Protein AF-0000000084926569 (afdb_homodimer)

Solvent-accessible surface area (backbone atoms only — not comparable to full-atom values): 37674 Å² total; per-residue (Å²): 112,69,66,47,50,56,55,36,71,65,40,58,30,60,50,43,51,53,25,41,53,70,77,52,74,70,68,71,89,58,69,46,37,42,55,24,41,34,40,50,13,35,50,49,42,23,72,74,66,68,48,59,66,43,54,49,52,44,49,57,39,49,52,71,33,46,37,81,84,13,51,49,56,83,61,64,68,87,52,39,47,31,48,60,34,28,38,39,45,50,36,49,50,48,23,75,75,68,64,45,61,29,33,52,42,31,43,49,55,53,50,53,37,63,74,68,43,59,54,36,87,72,61,37,54,28,36,23,62,90,39,72,46,21,41,35,32,48,37,43,33,19,35,34,29,37,52,29,52,54,27,73,76,51,57,66,71,64,21,53,55,41,46,52,50,40,50,34,41,55,51,52,50,50,47,56,21,48,36,79,77,67,43,43,45,29,36,30,30,26,62,73,37,74,52,88,41,23,35,83,65,74,8,25,35,47,61,41,42,26,49,30,48,14,29,34,46,41,18,52,61,50,27,58,75,49,49,58,90,79,42,90,54,45,66,53,52,52,35,51,49,50,48,44,53,58,28,52,59,75,38,40,36,87,85,51,28,36,28,25,42,43,30,85,47,74,87,37,90,74,50,46,72,23,37,25,25,33,23,22,46,33,25,33,46,32,45,28,39,71,74,60,79,37,63,77,83,50,51,63,58,39,38,37,23,52,51,24,44,49,68,73,24,48,44,69,49,98,84,70,36,52,41,44,35,46,12,69,64,63,86,69,71,45,74,84,77,70,33,56,36,42,74,69,53,66,52,63,40,56,70,28,68,58,36,48,60,28,48,10,25,39,28,38,18,38,34,40,45,36,54,70,76,106,112,68,65,46,50,56,54,37,70,65,41,58,31,61,49,42,51,53,24,42,52,70,77,51,73,71,70,72,90,60,68,46,36,43,56,24,41,33,42,49,14,35,49,49,42,23,71,75,67,66,47,60,67,43,53,48,52,46,49,58,39,49,52,72,33,44,37,81,85,14,51,49,56,85,62,64,68,87,50,39,46,31,46,61,35,27,38,38,45,51,35,48,50,48,23,73,76,68,65,46,62,29,33,52,42,29,42,48,54,53,50,53,36,63,74,68,43,59,54,36,86,73,61,37,56,28,35,23,63,91,40,71,48,21,40,36,31,47,38,45,32,18,34,34,30,35,51,29,51,53,28,75,77,53,58,67,71,63,20,52,54,42,44,52,50,40,49,34,41,56,52,53,50,51,48,55,23,47,35,77,79,67,42,43,47,29,37,29,30,27,62,73,36,74,52,88,40,24,35,81,64,74,8,24,34,45,62,41,41,26,49,32,48,15,30,34,45,40,19,53,63,50,28,57,75,50,48,58,90,78,43,90,54,44,66,55,52,51,36,52,50,52,48,44,52,57,28,54,57,74,38,41,35,86,85,52,30,36,27,25,43,42,31,84,46,73,87,39,89,73,50,46,72,23,36,26,26,33,24,21,46,34,24,34,46,32,46,28,40,70,73,61,77,37,64,78,85,51,50,65,58,39,36,38,23,52,52,23,44,49,70,73,27,48,42,72,49,98,85,70,36,52,41,44,35,47,13,70,64,62,88,71,71,45,75,83,76,70,32,54,36,42,72,68,53,66,55,63,41,56,69,28,69,59,36,45,59,27,49,10,25,40,28,37,18,38,34,39,47,37,54,68,73,107

Secondary structure (DSSP, 8-state):
-HHHHHHHHT-HHHHHHHHHHHH-S---S---HHHHHHHHHHHHHHHHH--HHHHHHHHHHHHHHB-TTS-BTT--GGG--GGGGTTHHHHHHHHHHH--HHHHHHHHHHHHHHHH--B-TTSPBPS-TTSTTEEEHHHHHHHHHHHHHHHTTS-HHHHHHHHHHHHHHHHHHHHHHB-TTT--B-SEEETT--STTS-TTT-BPSS-BHHHHHHHHHHHHHHTTTS-TT-TTHHHHHHHHHHHHHHHHTTS-TTTSS-BSBTT-TT-TT--B-HHHHHHHHHHHHHHHHHTSS-GGGHHHHHHHHHHHHHHHEEE-TTS-EEE--EE----SBTTTTB---HHHHHHSPEETT-HHHHHHHHHHHHHHHHTT-/-HHHHHHHHT-HHHHHHHHHHHH-S---S---HHHHHHHHHHHHHHHHH--HHHHHHHHHHHHHHB-TTS-BTT--GGG--GGGGTTHHHHHHHHHHH--HHHHHHHHHHHHHHHH--B-TTSPBPS-TTSTTEEEHHHHHHHHHHHHHHHTTS-HHHHHHHHHHHHHHHHHHHHHHB-TTT--B-SEEETT--STTS-TTT-BPSS-BHHHHHHHHHHHHHHTTTS-TT-TTHHHHHHHHHHHHHHHHTTS-TTTSS-BSBTT-TT-TT--B-HHHHHHHHHHHHHHHHHTSS-GGGHHHHHHHHHHHHHHHEEE-TTS-EEE--EE----SBTTTTB---HHHHHHSPEETT-HHHHHHHHHHHHHHHHTT-

InterPro domains:
  IPR008928 Six-hairpin glycosidase superfamily [SSF48208] (16-373)
  IPR010905 Glycosyl hydrolase, family 88 [PF07470] (15-371)
  IPR012341 Six-hairpin glycosidase-like superfamily [G3DSA:1.50.10.10] (9-372)
  IPR052043 Polysaccharide Degradation Enzymes [PTHR33886] (6-373)

Structure (mmCIF, N/CA/C/O backbone):
data_AF-0000000084926569-model_v1
#
loop_
_entity.id
_entity.type
_entity.pdbx_description
1 polymer 'Glycosyl hydrolase family 88'
#
loop_
_atom_site.group_PDB
_atom_site.id
_atom_site.type_symbol
_atom_site.label_atom_id
_atom_site.label_alt_id
_atom_site.label_comp_id
_atom_site.label_asym_id
_atom_site.label_entity_id
_atom_site.label_seq_id
_atom_site.pdbx_PDB_ins_code
_atom_site.Cartn_x
_atom_site.Cartn_y
_atom_site.Cartn_z
_atom_site.occupancy
_atom_site.B_iso_or_equiv
_atom_site.auth_seq_id
_atom_site.auth_comp_id
_atom_site.auth_asym_id
_atom_site.auth_atom_id
_atom_site.pdbx_PDB_model_num
ATOM 1 N N . MET A 1 1 ? 9.109 -30.797 13.5 1 74.5 1 MET A N 1
ATOM 2 C CA . MET A 1 1 ? 9.859 -31.188 12.312 1 74.5 1 MET A CA 1
ATOM 3 C C . MET A 1 1 ? 9.82 -32.688 12.094 1 74.5 1 MET A C 1
ATOM 5 O O . MET A 1 1 ? 10.055 -33.188 10.984 1 74.5 1 MET A O 1
ATOM 9 N N . LYS A 1 2 ? 9.523 -33.5 13.211 1 77.25 2 LYS A N 1
ATOM 10 C CA . LYS A 1 2 ? 9.539 -34.969 13.078 1 77.25 2 LYS A CA 1
ATOM 11 C C . LYS A 1 2 ? 8.367 -35.438 12.227 1 77.25 2 LYS A C 1
ATOM 13 O O . LYS A 1 2 ? 8.539 -36.281 11.344 1 77.25 2 LYS A O 1
ATOM 18 N N . LYS A 1 3 ? 7.297 -34.938 12.43 1 88.75 3 LYS A N 1
ATOM 19 C CA . LYS A 1 3 ? 6.102 -35.312 11.695 1 88.75 3 LYS A CA 1
ATOM 20 C C . LYS A 1 3 ? 6.199 -34.938 10.227 1 88.75 3 LYS A C 1
ATOM 22 O O . LYS A 1 3 ? 5.777 -35.688 9.344 1 88.75 3 LYS A O 1
ATOM 27 N N . LEU A 1 4 ? 6.688 -33.781 9.961 1 90.56 4 LEU A N 1
ATOM 28 C CA . LEU A 1 4 ? 6.879 -33.312 8.586 1 90.56 4 LEU A CA 1
ATOM 29 C C . LEU A 1 4 ? 7.84 -34.25 7.832 1 90.56 4 LEU A C 1
ATOM 31 O O . LEU A 1 4 ? 7.625 -34.531 6.656 1 90.56 4 LEU A O 1
ATOM 35 N N . LYS A 1 5 ? 8.875 -34.656 8.547 1 91.75 5 LYS A N 1
ATOM 36 C CA . LYS A 1 5 ? 9.836 -35.562 7.949 1 91.75 5 LYS A CA 1
ATOM 37 C C . LYS A 1 5 ? 9.164 -36.906 7.602 1 91.75 5 LYS A C 1
ATOM 39 O O . LYS A 1 5 ? 9.445 -37.5 6.555 1 91.75 5 LYS A O 1
ATOM 44 N N . GLN A 1 6 ? 8.391 -37.406 8.484 1 91.94 6 GLN A N 1
ATOM 45 C CA . GLN A 1 6 ? 7.668 -38.625 8.242 1 91.94 6 GLN A CA 1
ATOM 46 C C . GLN A 1 6 ? 6.758 -38.531 7.02 1 91.94 6 GLN A C 1
ATOM 48 O O . GLN A 1 6 ? 6.691 -39.438 6.191 1 91.94 6 GLN A O 1
ATOM 53 N N . LEU A 1 7 ? 6.078 -37.438 6.938 1 90.94 7 LEU A N 1
ATOM 54 C CA . LEU A 1 7 ? 5.203 -37.188 5.793 1 90.94 7 LEU A CA 1
ATOM 55 C C . LEU A 1 7 ? 6.008 -37.094 4.504 1 90.94 7 LEU A C 1
ATOM 57 O O . LEU A 1 7 ? 5.574 -37.594 3.457 1 90.94 7 LEU A O 1
ATOM 61 N N . ALA A 1 8 ? 7.129 -36.469 4.59 1 91.69 8 ALA A N 1
ATOM 62 C CA . ALA A 1 8 ? 7.996 -36.312 3.424 1 91.69 8 ALA A CA 1
ATOM 63 C C . ALA A 1 8 ? 8.477 -37.688 2.92 1 91.69 8 ALA A C 1
ATOM 65 O O . ALA A 1 8 ? 8.648 -37.875 1.714 1 91.69 8 ALA A O 1
ATOM 66 N N . LYS A 1 9 ? 8.617 -38.625 3.783 1 91.38 9 LYS A N 1
ATOM 67 C CA . LYS A 1 9 ? 9.125 -39.969 3.441 1 91.38 9 LYS A CA 1
ATOM 68 C C . LYS A 1 9 ? 8.078 -40.75 2.676 1 91.38 9 LYS A C 1
ATOM 70 O O . LYS A 1 9 ? 8.414 -41.719 1.978 1 91.38 9 LYS A O 1
ATOM 75 N N . ALA A 1 10 ? 6.855 -40.312 2.797 1 93.25 10 ALA A N 1
ATOM 76 C CA . ALA A 1 10 ? 5.777 -41.031 2.115 1 93.25 10 ALA A CA 1
ATOM 77 C C . ALA A 1 10 ? 5.809 -40.75 0.612 1 93.25 10 ALA A C 1
ATOM 79 O O . ALA A 1 10 ? 5.137 -41.438 -0.161 1 93.25 10 ALA A O 1
ATOM 80 N N . ASN A 1 11 ? 6.57 -39.75 0.104 1 95.25 11 ASN A N 1
ATOM 81 C CA . ASN A 1 11 ? 6.836 -39.438 -1.294 1 95.25 11 ASN A CA 1
ATOM 82 C C . ASN A 1 11 ? 5.539 -39.219 -2.072 1 95.25 11 ASN A C 1
ATOM 84 O O . ASN A 1 11 ? 5.32 -39.844 -3.113 1 95.25 11 ASN A O 1
ATOM 88 N N . TYR A 1 12 ? 4.715 -38.375 -1.483 1 98.06 12 TYR A N 1
ATOM 89 C CA . TYR A 1 12 ? 3.439 -38.062 -2.119 1 98.06 12 TYR A CA 1
ATOM 90 C C . TYR A 1 12 ? 3.65 -37.406 -3.473 1 98.06 12 TYR A C 1
ATOM 92 O O . TYR A 1 12 ? 2.791 -37.5 -4.355 1 98.06 12 TYR A O 1
ATOM 100 N N . SER A 1 13 ? 4.777 -36.719 -3.721 1 98.31 13 SER A N 1
ATOM 101 C CA . SER A 1 13 ? 5.066 -36.125 -5.02 1 98.31 13 SER A CA 1
ATOM 102 C C . SER A 1 13 ? 5.105 -37.188 -6.117 1 98.31 13 SER A C 1
ATOM 104 O O . SER A 1 13 ? 4.43 -37.031 -7.141 1 98.31 13 SER A O 1
ATOM 106 N N . VAL A 1 14 ? 5.812 -38.25 -5.84 1 98.38 14 VAL A N 1
ATOM 107 C CA . VAL A 1 14 ? 5.961 -39.344 -6.805 1 98.38 14 VAL A CA 1
ATOM 108 C C . VAL A 1 14 ? 4.629 -40.062 -6.969 1 98.38 14 VAL A C 1
ATOM 110 O O . VAL A 1 14 ? 4.203 -40.344 -8.094 1 98.38 14 VAL A O 1
ATOM 113 N N . ARG A 1 15 ? 3.961 -40.375 -5.879 1 98.38 15 ARG A N 1
ATOM 114 C CA . ARG A 1 15 ? 2.699 -41.094 -5.922 1 98.38 15 ARG A CA 1
ATOM 115 C C . ARG A 1 15 ? 1.643 -40.344 -6.703 1 98.38 15 ARG A C 1
ATOM 117 O O . ARG A 1 15 ? 0.92 -40.906 -7.52 1 98.38 15 ARG A O 1
ATOM 124 N N . MET A 1 16 ? 1.546 -39.031 -6.449 1 98.75 16 MET A N 1
ATOM 125 C CA . MET A 1 16 ? 0.569 -38.219 -7.172 1 98.75 16 MET A CA 1
ATOM 126 C C . MET A 1 16 ? 0.967 -38.062 -8.641 1 98.75 16 MET A C 1
ATOM 128 O O . MET A 1 16 ? 0.109 -38.062 -9.523 1 98.75 16 MET A O 1
ATOM 132 N N . SER A 1 17 ? 2.283 -37.875 -8.93 1 98.62 17 SER A N 1
ATOM 133 C CA . SER A 1 17 ? 2.719 -37.781 -10.32 1 98.62 17 SER A CA 1
ATOM 134 C C . SER A 1 17 ? 2.35 -39.031 -11.109 1 98.62 17 SER A C 1
ATOM 136 O O . SER A 1 17 ? 1.895 -38.938 -12.25 1 98.62 17 SER A O 1
ATOM 138 N N . ASN A 1 18 ? 2.521 -40.156 -10.477 1 98.31 18 ASN A N 1
ATOM 139 C CA . ASN A 1 18 ? 2.146 -41.406 -11.125 1 98.31 18 ASN A CA 1
ATOM 140 C C . ASN A 1 18 ? 0.64 -41.5 -11.352 1 98.31 18 ASN A C 1
ATOM 142 O O . ASN A 1 18 ? 0.189 -42 -12.375 1 98.31 18 ASN A O 1
ATOM 146 N N . SER A 1 19 ? -0.086 -41 -10.445 1 98.75 19 SER A N 1
ATOM 147 C CA . SER A 1 19 ? -1.536 -40.938 -10.602 1 98.75 19 SER A CA 1
ATOM 148 C C . SER A 1 19 ? -1.934 -40.031 -11.758 1 98.75 19 SER A C 1
ATOM 150 O O . SER A 1 19 ? -2.877 -40.312 -12.492 1 98.75 19 SER A O 1
ATOM 152 N N . VAL A 1 20 ? -1.235 -38.906 -11.906 1 98.75 20 VAL A N 1
ATOM 153 C CA . VAL A 1 20 ? -1.507 -37.969 -12.984 1 98.75 20 VAL A CA 1
ATOM 154 C C . VAL A 1 20 ? -1.193 -38.594 -14.336 1 98.75 20 VAL A C 1
ATOM 156 O O . VAL A 1 20 ? -1.968 -38.469 -15.281 1 98.75 20 VAL A O 1
ATOM 159 N N . LEU A 1 21 ? -0.052 -39.344 -14.43 1 98.5 21 LEU A N 1
ATOM 160 C CA . LEU A 1 21 ? 0.314 -40.031 -15.672 1 98.5 21 LEU A CA 1
ATOM 161 C C . LEU A 1 21 ? -0.78 -41.031 -16.094 1 98.5 21 LEU A C 1
ATOM 163 O O . LEU A 1 21 ? -1.06 -41.156 -17.281 1 98.5 21 LEU A O 1
ATOM 167 N N . ALA A 1 22 ? -1.376 -41.625 -15.102 1 98.25 22 ALA A N 1
ATOM 168 C CA . ALA A 1 22 ? -2.414 -42.594 -15.375 1 98.25 22 ALA A CA 1
ATOM 169 C C . ALA A 1 22 ? -3.729 -41.938 -15.758 1 98.25 22 ALA A C 1
ATOM 171 O O . ALA A 1 22 ? -4.395 -42.344 -16.703 1 98.25 22 ALA A O 1
ATOM 172 N N . LYS A 1 23 ? -4.133 -40.906 -15.055 1 97.81 23 LYS A N 1
ATOM 173 C CA . LYS A 1 23 ? -5.453 -40.281 -15.195 1 97.81 23 LYS A CA 1
ATOM 174 C C . LYS A 1 23 ? -5.469 -39.25 -16.328 1 97.81 23 LYS A C 1
ATOM 176 O O . LYS A 1 23 ? -6.5 -39.062 -16.953 1 97.81 23 LYS A O 1
ATOM 181 N N . PHE A 1 24 ? -4.336 -38.594 -16.531 1 98 24 PHE A N 1
ATOM 182 C CA . PHE A 1 24 ? -4.203 -37.531 -17.531 1 98 24 PHE A CA 1
ATOM 183 C C . PHE A 1 24 ? -2.988 -37.75 -18.422 1 98 24 PHE A C 1
ATOM 185 O O . PHE A 1 24 ? -2.068 -36.938 -18.453 1 98 24 PHE A O 1
ATOM 192 N N . PRO A 1 25 ? -2.961 -38.75 -19.234 1 97.19 25 PRO A N 1
ATOM 193 C CA . PRO A 1 25 ? -1.778 -39.094 -20.031 1 97.19 25 PRO A CA 1
ATOM 194 C C . PRO A 1 25 ? -1.471 -38.031 -21.094 1 97.19 25 PRO A C 1
ATOM 196 O O . PRO A 1 25 ? -0.321 -37.875 -21.516 1 97.19 25 PRO A O 1
ATOM 199 N N . LYS A 1 26 ? -2.529 -37.312 -21.594 1 97.19 26 LYS A N 1
ATOM 200 C CA . LYS A 1 26 ? -2.371 -36.25 -22.562 1 97.19 26 LYS A CA 1
ATOM 201 C C . LYS A 1 26 ? -3.129 -34.969 -22.125 1 97.19 26 LYS A C 1
ATOM 203 O O . LYS A 1 26 ? -4.293 -35.062 -21.734 1 97.19 26 LYS A O 1
ATOM 208 N N . LEU A 1 27 ? -2.473 -33.906 -22.094 1 97.25 27 LEU A N 1
ATOM 209 C CA . LEU A 1 27 ? -3.055 -32.562 -21.844 1 97.25 27 LEU A CA 1
ATOM 210 C C . LEU A 1 27 ? -2.877 -31.672 -23.062 1 97.25 27 LEU A C 1
ATOM 212 O O . LEU A 1 27 ? -2.049 -30.766 -23.047 1 97.25 27 LEU A O 1
ATOM 216 N N . ILE A 1 28 ? -3.682 -31.906 -24.156 1 94.12 28 ILE A N 1
ATOM 217 C CA . ILE A 1 28 ? -3.369 -31.281 -25.438 1 94.12 28 ILE A CA 1
ATOM 218 C C . ILE A 1 28 ? -4.617 -30.609 -26.016 1 94.12 28 ILE A C 1
ATOM 220 O O . ILE A 1 28 ? -4.605 -30.109 -27.141 1 94.12 28 ILE A O 1
ATOM 224 N N . ASP A 1 29 ? -5.68 -30.594 -25.281 1 94.38 29 ASP A N 1
ATOM 225 C CA . ASP A 1 29 ? -6.934 -30.078 -25.828 1 94.38 29 ASP A CA 1
ATOM 226 C C . ASP A 1 29 ? -6.902 -28.562 -25.938 1 94.38 29 ASP A C 1
ATOM 228 O O . ASP A 1 29 ? -7.547 -27.984 -26.812 1 94.38 29 ASP A O 1
ATOM 232 N N . LYS A 1 30 ? -6.176 -27.891 -25.031 1 95.25 30 LYS A N 1
ATOM 233 C CA . LYS A 1 30 ? -6.062 -26.438 -25.031 1 95.25 30 LYS A CA 1
ATOM 234 C C . LYS A 1 30 ? -4.703 -25.984 -24.5 1 95.25 30 LYS A C 1
ATOM 236 O O . LYS A 1 30 ? -4.102 -26.672 -23.672 1 95.25 30 LYS A O 1
ATOM 241 N N . TRP A 1 31 ? -4.207 -24.828 -25.047 1 96.62 31 TRP A N 1
ATOM 242 C CA . TRP A 1 31 ? -3.074 -24.141 -24.438 1 96.62 31 TRP A CA 1
ATOM 243 C C . TRP A 1 31 ? -3.514 -23.375 -23.188 1 96.62 31 TRP A C 1
ATOM 245 O O . TRP A 1 31 ? -3.908 -22.203 -23.281 1 96.62 31 TRP A O 1
ATOM 255 N N . GLN A 1 32 ? -3.447 -24.078 -22.062 1 95.88 32 GLN A N 1
ATOM 256 C CA . GLN A 1 32 ? -4.066 -23.531 -20.859 1 95.88 32 GLN A CA 1
ATOM 257 C C . GLN A 1 32 ? -3.07 -23.469 -19.703 1 95.88 32 GLN A C 1
ATOM 259 O O . GLN A 1 32 ? -2.225 -24.359 -19.562 1 95.88 32 GLN A O 1
ATOM 264 N N . TYR A 1 33 ? -3.301 -22.5 -18.844 1 97.38 33 TYR A N 1
ATOM 265 C CA . TYR A 1 33 ? -2.336 -22.203 -17.797 1 97.38 33 TYR A CA 1
ATOM 266 C C . TYR A 1 33 ? -2.297 -23.312 -16.75 1 97.38 33 TYR A C 1
ATOM 268 O O . TYR A 1 33 ? -1.264 -23.547 -16.109 1 97.38 33 TYR A O 1
ATOM 276 N N . ASP A 1 34 ? -3.402 -24.031 -16.469 1 96.88 34 ASP A N 1
ATOM 277 C CA . ASP A 1 34 ? -3.434 -25.062 -15.438 1 96.88 34 ASP A CA 1
ATOM 278 C C . ASP A 1 34 ? -2.508 -26.234 -15.797 1 96.88 34 ASP A C 1
ATOM 280 O O . ASP A 1 34 ? -1.907 -26.844 -14.914 1 96.88 34 ASP A O 1
ATOM 284 N N . TYR A 1 35 ? -2.312 -26.5 -17.141 1 98.06 35 TYR A N 1
ATOM 285 C CA . TYR A 1 35 ? -1.347 -27.5 -17.578 1 98.06 35 TYR A CA 1
ATOM 286 C C . TYR A 1 35 ? 0.069 -27.109 -17.172 1 98.06 35 TYR A C 1
ATOM 288 O O . TYR A 1 35 ? 0.847 -27.938 -16.703 1 98.06 35 TYR A O 1
ATOM 296 N N . GLY A 1 36 ? 0.322 -25.812 -17.359 1 98.38 36 GLY A N 1
ATOM 297 C CA . GLY A 1 36 ? 1.642 -25.312 -17 1 98.38 36 GLY A CA 1
ATOM 298 C C . GLY A 1 36 ? 1.979 -25.5 -15.539 1 98.38 36 GLY A C 1
ATOM 299 O O . GLY A 1 36 ? 3.137 -25.75 -15.188 1 98.38 36 GLY A O 1
ATOM 300 N N . VAL A 1 37 ? 0.991 -25.406 -14.68 1 98.81 37 VAL A N 1
ATOM 301 C CA . VAL A 1 37 ? 1.211 -25.609 -13.25 1 98.81 37 VAL A CA 1
ATOM 302 C C . VAL A 1 37 ? 1.597 -27.062 -12.992 1 98.81 37 VAL A C 1
ATOM 304 O O . VAL A 1 37 ? 2.506 -27.328 -12.203 1 98.81 37 VAL A O 1
ATOM 307 N N . VAL A 1 38 ? 0.897 -27.984 -13.656 1 98.88 38 VAL A N 1
ATOM 308 C CA . VAL A 1 38 ? 1.188 -29.406 -13.523 1 98.88 38 VAL A CA 1
ATOM 309 C C . VAL A 1 38 ? 2.594 -29.688 -14.047 1 98.88 38 VAL A C 1
ATOM 311 O O . VAL A 1 38 ? 3.377 -30.375 -13.383 1 98.88 38 VAL A O 1
ATOM 314 N N . PHE A 1 39 ? 2.951 -29.141 -15.227 1 98.88 39 PHE A N 1
ATOM 315 C CA . PHE A 1 39 ? 4.258 -29.391 -15.82 1 98.88 39 PHE A CA 1
ATOM 316 C C . PHE A 1 39 ? 5.371 -28.875 -14.914 1 98.88 39 PHE A C 1
ATOM 318 O O . PHE A 1 39 ? 6.422 -29.516 -14.797 1 98.88 39 PHE A O 1
ATOM 325 N N . LYS A 1 40 ? 5.145 -27.719 -14.266 1 98.81 40 LYS A N 1
ATOM 326 C CA . LYS A 1 40 ? 6.168 -27.203 -13.359 1 98.81 40 LYS A CA 1
ATOM 327 C C . LYS A 1 40 ? 6.344 -28.125 -12.156 1 98.81 40 LYS A C 1
ATOM 329 O O . LYS A 1 40 ? 7.457 -28.297 -11.656 1 98.81 40 LYS A O 1
ATOM 334 N N . GLY A 1 41 ? 5.223 -28.688 -11.641 1 98.88 41 GLY A N 1
ATOM 335 C CA . GLY A 1 41 ? 5.324 -29.703 -10.602 1 98.88 41 GLY A CA 1
ATOM 336 C C . GLY A 1 41 ? 6.145 -30.922 -11.031 1 98.88 41 GLY A C 1
ATOM 337 O O . GLY A 1 41 ? 7.02 -31.375 -10.289 1 98.88 41 GLY A O 1
ATOM 338 N N . PHE A 1 42 ? 5.891 -31.375 -12.227 1 98.88 42 PHE A N 1
ATOM 339 C CA . PHE A 1 42 ? 6.629 -32.5 -12.773 1 98.88 42 PHE A CA 1
ATOM 340 C C . PHE A 1 42 ? 8.109 -32.156 -12.922 1 98.88 42 PHE A C 1
ATOM 342 O O . PHE A 1 42 ? 8.969 -33.031 -12.719 1 98.88 42 PHE A O 1
ATOM 349 N N . GLU A 1 43 ? 8.383 -30.969 -13.359 1 98.81 43 GLU A N 1
ATOM 350 C CA . GLU A 1 43 ? 9.773 -30.547 -13.445 1 98.81 43 GLU A CA 1
ATOM 351 C C . GLU A 1 43 ? 10.492 -30.703 -12.109 1 98.81 43 GLU A C 1
ATOM 353 O O . GLU A 1 43 ? 11.602 -31.234 -12.047 1 98.81 43 GLU A O 1
ATOM 358 N N . TYR A 1 44 ? 9.898 -30.203 -11.016 1 98.69 44 TYR A N 1
ATOM 359 C CA . TYR A 1 44 ? 10.516 -30.297 -9.703 1 98.69 44 TYR A CA 1
ATOM 360 C C . TYR A 1 44 ? 10.711 -31.75 -9.297 1 98.69 44 TYR A C 1
ATOM 362 O O . TYR A 1 44 ? 11.742 -32.125 -8.719 1 98.69 44 TYR A O 1
ATOM 370 N N . ILE A 1 45 ? 9.734 -32.625 -9.562 1 98.69 45 ILE A N 1
ATOM 371 C CA . ILE A 1 45 ? 9.82 -34 -9.172 1 98.69 45 ILE A CA 1
ATOM 372 C C . ILE A 1 45 ? 10.883 -34.719 -10.016 1 98.69 45 ILE A C 1
ATOM 374 O O . ILE A 1 45 ? 11.609 -35.594 -9.508 1 98.69 45 ILE A O 1
ATOM 378 N N . TYR A 1 46 ? 10.977 -34.375 -11.273 1 98.62 46 TYR A N 1
ATOM 379 C CA . TYR A 1 46 ? 12.055 -34.875 -12.117 1 98.62 46 TYR A CA 1
ATOM 380 C C . TYR A 1 46 ? 13.414 -34.5 -11.547 1 98.62 46 TYR A C 1
ATOM 382 O O . TYR A 1 46 ? 14.32 -35.344 -11.461 1 98.62 46 TYR A O 1
ATOM 390 N N . GLU A 1 47 ? 13.5 -33.281 -11.164 1 97.75 47 GLU A N 1
ATOM 391 C CA . GLU A 1 47 ? 14.766 -32.812 -10.609 1 97.75 47 GLU A CA 1
ATOM 392 C C . GLU A 1 47 ? 15.117 -33.562 -9.32 1 97.75 47 GLU A C 1
ATOM 394 O O . GLU A 1 47 ? 16.297 -33.812 -9.055 1 97.75 47 GLU A O 1
ATOM 399 N N . ASN A 1 48 ? 14.094 -33.875 -8.523 1 97.19 48 ASN A N 1
ATOM 400 C CA . ASN A 1 48 ? 14.305 -34.531 -7.246 1 97.19 48 ASN A CA 1
ATOM 401 C C . ASN A 1 48 ? 14.648 -36.031 -7.445 1 97.19 48 ASN A C 1
ATOM 403 O O . ASN A 1 48 ? 15.383 -36.594 -6.645 1 97.19 48 ASN A O 1
ATOM 407 N N . THR A 1 49 ? 14.117 -36.656 -8.578 1 97.12 49 THR A N 1
ATOM 408 C CA . THR A 1 49 ? 14.148 -38.125 -8.648 1 97.12 49 THR A CA 1
ATOM 409 C C . THR A 1 49 ? 15.047 -38.594 -9.789 1 97.12 49 THR A C 1
ATOM 411 O O . THR A 1 49 ? 15.492 -39.75 -9.805 1 97.12 49 THR A O 1
ATOM 414 N N . GLY A 1 50 ? 15.18 -37.75 -10.836 1 97.19 50 GLY A N 1
ATOM 415 C CA . GLY A 1 50 ? 15.906 -38.156 -12.031 1 97.19 50 GLY A CA 1
ATOM 416 C C . GLY A 1 50 ? 15.117 -39.062 -12.938 1 97.19 50 GLY A C 1
ATOM 417 O O . GLY A 1 50 ? 15.641 -39.562 -13.938 1 97.19 50 GLY A O 1
ATOM 418 N N . ASN A 1 51 ? 13.906 -39.312 -12.602 1 98.06 51 ASN A N 1
ATOM 419 C CA . ASN A 1 51 ? 13.078 -40.219 -13.398 1 98.06 51 ASN A CA 1
ATOM 420 C C . ASN A 1 51 ? 12.703 -39.594 -14.742 1 98.06 51 ASN A C 1
ATOM 422 O O . ASN A 1 51 ? 11.891 -38.656 -14.789 1 98.06 51 ASN A O 1
ATOM 426 N N . GLU A 1 52 ? 13.078 -40.094 -15.844 1 98.19 52 GLU A N 1
ATOM 427 C CA . GLU A 1 52 ? 12.953 -39.531 -17.188 1 98.19 52 GLU A CA 1
ATOM 428 C C . GLU A 1 52 ? 11.508 -39.562 -17.656 1 98.19 52 GLU A C 1
ATOM 430 O O . GLU A 1 52 ? 11.141 -38.812 -18.578 1 98.19 52 GLU A O 1
ATOM 435 N N . GLU A 1 53 ? 10.688 -40.406 -17.078 1 98.44 53 GLU A N 1
ATOM 436 C CA . GLU A 1 53 ? 9.281 -40.438 -17.469 1 98.44 53 GLU A CA 1
ATOM 437 C C . GLU A 1 53 ? 8.609 -39.094 -17.281 1 98.44 53 GLU A C 1
ATOM 439 O O . GLU A 1 53 ? 7.719 -38.719 -18.047 1 98.44 53 GLU A O 1
ATOM 444 N N . TYR A 1 54 ? 8.992 -38.438 -16.234 1 98.69 54 TYR A N 1
ATOM 445 C CA . TYR A 1 54 ? 8.406 -37.125 -15.938 1 98.69 54 TYR A CA 1
ATOM 446 C C . TYR A 1 54 ? 8.844 -36.094 -16.969 1 98.69 54 TYR A C 1
ATOM 448 O O . TYR A 1 54 ? 8.039 -35.281 -17.422 1 98.69 54 TYR A O 1
ATOM 456 N N . PHE A 1 55 ? 10.109 -36.125 -17.359 1 98.62 55 PHE A N 1
ATOM 457 C CA . PHE A 1 55 ? 10.617 -35.25 -18.438 1 98.62 55 PHE A CA 1
ATOM 458 C C . PHE A 1 55 ? 9.883 -35.531 -19.734 1 98.62 55 PHE A C 1
ATOM 460 O O . PHE A 1 55 ? 9.445 -34.625 -20.422 1 98.62 55 PHE A O 1
ATOM 467 N N . GLU A 1 56 ? 9.734 -36.781 -20.078 1 98.69 56 GLU A N 1
ATOM 468 C CA . GLU A 1 56 ? 9.086 -37.188 -21.312 1 98.69 56 GLU A CA 1
ATOM 469 C C . GLU A 1 56 ? 7.621 -36.75 -21.344 1 98.69 56 GLU A C 1
ATOM 471 O O . GLU A 1 56 ? 7.094 -36.406 -22.391 1 98.69 56 GLU A O 1
ATOM 476 N N . TYR A 1 57 ? 6.977 -36.875 -20.203 1 98.75 57 TYR A N 1
ATOM 477 C CA . TYR A 1 57 ? 5.59 -36.438 -20.094 1 98.75 57 TYR A CA 1
ATOM 478 C C . TYR A 1 57 ? 5.453 -34.938 -20.438 1 98.75 57 TYR A C 1
ATOM 480 O O . TYR A 1 57 ? 4.582 -34.562 -21.234 1 98.75 57 TYR A O 1
ATOM 488 N N . ILE A 1 58 ? 6.32 -34.094 -19.859 1 98.81 58 ILE A N 1
ATOM 489 C CA . ILE A 1 58 ? 6.301 -32.656 -20.156 1 98.81 58 ILE A CA 1
ATOM 490 C C . ILE A 1 58 ? 6.559 -32.438 -21.641 1 98.81 58 ILE A C 1
ATOM 492 O O . ILE A 1 58 ? 5.809 -31.719 -22.297 1 98.81 58 ILE A O 1
ATOM 496 N N . LYS A 1 59 ? 7.605 -33.062 -22.172 1 98.75 59 LYS A N 1
ATOM 497 C CA . LYS A 1 59 ? 8.039 -32.875 -23.547 1 98.75 59 LYS A CA 1
ATOM 498 C C . LYS A 1 59 ? 6.957 -33.281 -24.531 1 98.75 59 LYS A C 1
ATOM 500 O O . LYS A 1 59 ? 6.672 -32.562 -25.5 1 98.75 59 LYS A O 1
ATOM 505 N N . LYS A 1 60 ? 6.379 -34.438 -24.312 1 98.5 60 LYS A N 1
ATOM 506 C CA . LYS A 1 60 ? 5.344 -34.969 -25.203 1 98.5 60 LYS A CA 1
ATOM 507 C C . LYS A 1 60 ? 4.172 -33.969 -25.297 1 98.5 60 LYS A C 1
ATOM 509 O O . LYS A 1 60 ? 3.676 -33.719 -26.391 1 98.5 60 LYS A O 1
ATOM 514 N N . ASN A 1 61 ? 3.729 -33.469 -24.203 1 98.62 61 ASN A N 1
ATOM 515 C CA . ASN A 1 61 ? 2.578 -32.594 -24.188 1 98.62 61 ASN A CA 1
ATOM 516 C C . ASN A 1 61 ? 2.918 -31.234 -24.797 1 98.62 61 ASN A C 1
ATOM 518 O O . ASN A 1 61 ? 2.143 -30.703 -25.594 1 98.62 61 ASN A O 1
ATOM 522 N N . ILE A 1 62 ? 4.082 -30.656 -24.484 1 98.75 62 ILE A N 1
ATOM 523 C CA . ILE A 1 62 ? 4.477 -29.344 -25 1 98.75 62 ILE A CA 1
ATOM 524 C C . ILE A 1 62 ? 4.734 -29.438 -26.5 1 98.75 62 ILE A C 1
ATOM 526 O O . ILE A 1 62 ? 4.402 -28.516 -27.25 1 98.75 62 ILE A O 1
ATOM 530 N N . ASP A 1 63 ? 5.27 -30.547 -26.984 1 98.5 63 ASP A N 1
ATOM 531 C CA . ASP A 1 63 ? 5.613 -30.75 -28.391 1 98.5 63 ASP A CA 1
ATOM 532 C C . ASP A 1 63 ? 4.359 -30.766 -29.266 1 98.5 63 ASP A C 1
ATOM 534 O O . ASP A 1 63 ? 4.426 -30.484 -30.469 1 98.5 63 ASP A O 1
ATOM 538 N N . TYR A 1 64 ? 3.309 -31.125 -28.672 1 98.31 64 TYR A N 1
ATOM 539 C CA . TYR A 1 64 ? 2.066 -31.062 -29.438 1 98.31 64 TYR A CA 1
ATOM 540 C C . TYR A 1 64 ? 1.754 -29.625 -29.828 1 98.31 64 TYR A C 1
ATOM 542 O O . TYR A 1 64 ? 1.235 -29.375 -30.922 1 98.31 64 TYR A O 1
ATOM 550 N N . PHE A 1 65 ? 2.051 -28.672 -29.016 1 98.56 65 PHE A N 1
ATOM 551 C CA . PHE A 1 65 ? 1.681 -27.281 -29.234 1 98.56 65 PHE A CA 1
ATOM 552 C C . PHE A 1 65 ? 2.803 -26.516 -29.938 1 98.56 65 PHE A C 1
ATOM 554 O O . PHE A 1 65 ? 2.551 -25.734 -30.844 1 98.56 65 PHE A O 1
ATOM 561 N N . VAL A 1 66 ? 4.07 -26.719 -29.516 1 98.75 66 VAL A N 1
ATOM 562 C CA . VAL A 1 66 ? 5.211 -25.969 -30.016 1 98.75 66 VAL A CA 1
ATOM 563 C C . VAL A 1 66 ? 5.73 -26.609 -31.297 1 98.75 66 VAL A C 1
ATOM 565 O O . VAL A 1 66 ? 6.184 -27.75 -31.281 1 98.75 66 VAL A O 1
ATOM 568 N N . GLN A 1 67 ? 5.77 -25.859 -32.312 1 98.38 67 GLN A N 1
ATOM 569 C CA . GLN A 1 67 ? 6.191 -26.344 -33.625 1 98.38 67 GLN A CA 1
ATOM 570 C C . GLN A 1 67 ? 7.672 -26.062 -33.875 1 98.38 67 GLN A C 1
ATOM 572 O O . GLN A 1 67 ? 8.305 -25.328 -33.125 1 98.38 67 GLN A O 1
ATOM 577 N N . ASP A 1 68 ? 8.18 -26.594 -34.969 1 97.94 68 ASP A N 1
ATOM 578 C CA . ASP A 1 68 ? 9.602 -26.5 -35.281 1 97.94 68 ASP A CA 1
ATOM 579 C C . ASP A 1 68 ? 10.031 -25.047 -35.5 1 97.94 68 ASP A C 1
ATOM 581 O O . ASP A 1 68 ? 11.164 -24.688 -35.188 1 97.94 68 ASP A O 1
ATOM 585 N N . ASP A 1 69 ? 9.125 -24.219 -35.906 1 97.94 69 ASP A N 1
ATOM 586 C CA . ASP A 1 69 ? 9.469 -22.828 -36.219 1 97.94 69 ASP A CA 1
ATOM 587 C C . ASP A 1 69 ? 9.242 -21.922 -35 1 97.94 69 ASP A C 1
ATOM 589 O O . ASP A 1 69 ? 9.375 -20.703 -35.094 1 97.94 69 ASP A O 1
ATOM 593 N N . GLY A 1 70 ? 8.742 -22.531 -33.906 1 97.88 70 GLY A N 1
ATOM 594 C CA . GLY A 1 70 ? 8.547 -21.766 -32.688 1 97.88 70 GLY A CA 1
ATOM 595 C C . GLY A 1 70 ? 7.113 -21.297 -32.5 1 97.88 70 GLY A C 1
ATOM 596 O O . GLY A 1 70 ? 6.762 -20.797 -31.422 1 97.88 70 GLY A O 1
ATOM 597 N N . SER A 1 71 ? 6.32 -21.484 -33.562 1 98.38 71 SER A N 1
ATOM 598 C CA . SER A 1 71 ? 4.914 -21.141 -33.375 1 98.38 71 SER A CA 1
ATOM 599 C C . SER A 1 71 ? 4.23 -22.062 -32.375 1 98.38 71 SER A C 1
ATOM 601 O O . SER A 1 71 ? 4.707 -23.172 -32.156 1 98.38 71 SER A O 1
ATOM 603 N N . ILE A 1 72 ? 3.146 -21.609 -31.781 1 98.62 72 ILE A N 1
ATOM 604 C CA . ILE A 1 72 ? 2.438 -22.375 -30.75 1 98.62 72 ILE A CA 1
ATOM 605 C C . ILE A 1 72 ? 0.985 -22.578 -31.172 1 98.62 72 ILE A C 1
ATOM 607 O O . ILE A 1 72 ? 0.241 -21.609 -31.359 1 98.62 72 ILE A O 1
ATOM 611 N N . LYS A 1 73 ? 0.604 -23.844 -31.312 1 97.75 73 LYS A N 1
ATOM 612 C CA . LYS A 1 73 ? -0.776 -24.188 -31.656 1 97.75 73 LYS A CA 1
ATOM 613 C C . LYS A 1 73 ? -1.743 -23.688 -30.578 1 97.75 73 LYS A C 1
ATOM 615 O O . LYS A 1 73 ? -1.458 -23.797 -29.391 1 97.75 73 LYS A O 1
ATOM 620 N N . LYS A 1 74 ? -2.928 -23.031 -31.016 1 96.44 74 LYS A N 1
ATOM 621 C CA . LYS A 1 74 ? -4.043 -22.625 -30.156 1 96.44 74 LYS A CA 1
ATOM 622 C C . LYS A 1 74 ? -3.66 -21.422 -29.281 1 96.44 74 LYS A C 1
ATOM 624 O O . LYS A 1 74 ? -4.25 -21.219 -28.219 1 96.44 74 LYS A O 1
ATOM 629 N N . TYR A 1 75 ? -2.615 -20.766 -29.641 1 97.19 75 TYR A N 1
ATOM 630 C CA . TYR A 1 75 ? -2.16 -19.562 -28.969 1 97.19 75 TYR A CA 1
ATOM 631 C C . TYR A 1 75 ? -2.197 -18.359 -29.922 1 97.19 75 TYR A C 1
ATOM 633 O O . TYR A 1 75 ? -1.754 -18.469 -31.062 1 97.19 75 TYR A O 1
ATOM 641 N N . SER A 1 76 ? -2.729 -17.281 -29.484 1 95.44 76 SER A N 1
ATOM 642 C CA . SER A 1 76 ? -2.727 -16.016 -30.219 1 95.44 76 SER A CA 1
ATOM 643 C C . SER A 1 76 ? -2.242 -14.875 -29.328 1 95.44 76 SER A C 1
ATOM 645 O O . SER A 1 76 ? -2.9 -14.516 -28.359 1 95.44 76 SER A O 1
ATOM 647 N N . PRO A 1 77 ? -1.145 -14.219 -29.688 1 94.81 77 PRO A N 1
ATOM 648 C CA . PRO A 1 77 ? -0.605 -13.125 -28.875 1 94.81 77 PRO A CA 1
ATOM 649 C C . PRO A 1 77 ? -1.547 -11.922 -28.797 1 94.81 77 PRO A C 1
ATOM 651 O O . PRO A 1 77 ? -1.472 -11.133 -27.859 1 94.81 77 PRO A O 1
ATOM 654 N N . GLU A 1 78 ? -2.449 -11.75 -29.688 1 95.19 78 GLU A N 1
ATOM 655 C CA . GLU A 1 78 ? -3.311 -10.57 -29.781 1 95.19 78 GLU A CA 1
ATOM 656 C C . GLU A 1 78 ? -4.402 -10.602 -28.719 1 95.19 78 GLU A C 1
ATOM 658 O O . GLU A 1 78 ? -5.039 -9.586 -28.438 1 95.19 78 GLU A O 1
ATOM 663 N N . GLU A 1 79 ? -4.586 -11.742 -28.109 1 95.81 79 GLU A N 1
ATOM 664 C CA . GLU A 1 79 ? -5.535 -11.836 -27 1 95.81 79 GLU A CA 1
ATOM 665 C C . GLU A 1 79 ? -5.008 -11.125 -25.766 1 95.81 79 GLU A C 1
ATOM 667 O O . GLU A 1 79 ? -5.781 -10.758 -24.875 1 95.81 79 GLU A O 1
ATOM 672 N N . TYR A 1 80 ? -3.691 -10.992 -25.719 1 97.88 80 TYR A N 1
ATOM 673 C CA . TYR A 1 80 ? -3.01 -10.414 -24.562 1 97.88 80 TYR A CA 1
ATOM 674 C C . TYR A 1 80 ? -3.527 -11.023 -23.266 1 97.88 80 TYR A C 1
ATOM 676 O O . TYR A 1 80 ? -3.875 -10.305 -22.328 1 97.88 80 TYR A O 1
ATOM 684 N N . ASN A 1 81 ? -3.752 -12.305 -23.344 1 97.94 81 ASN A N 1
ATOM 685 C CA . ASN A 1 81 ? -4.121 -13.086 -22.156 1 97.94 81 ASN A CA 1
ATOM 686 C C . ASN A 1 81 ? -2.893 -13.539 -21.375 1 97.94 81 ASN A C 1
ATOM 688 O O . ASN A 1 81 ? -2.176 -14.445 -21.812 1 97.94 81 ASN A O 1
ATOM 692 N N . ILE A 1 82 ? -2.693 -12.984 -20.234 1 98.38 82 ILE A N 1
ATOM 693 C CA . ILE A 1 82 ? -1.454 -13.219 -19.5 1 98.38 82 ILE A CA 1
ATOM 694 C C . ILE A 1 82 ? -1.422 -14.656 -18.984 1 98.38 82 ILE A C 1
ATOM 696 O O . ILE A 1 82 ? -0.349 -15.203 -18.719 1 98.38 82 ILE A O 1
ATOM 700 N N . ASP A 1 83 ? -2.578 -15.352 -18.875 1 98.06 83 ASP A N 1
ATOM 701 C CA . ASP A 1 83 ? -2.641 -16.75 -18.469 1 98.06 83 ASP A CA 1
ATOM 702 C C . ASP A 1 83 ? -1.873 -17.641 -19.453 1 98.06 83 ASP A C 1
ATOM 704 O O . ASP A 1 83 ? -1.316 -18.672 -19.062 1 98.06 83 ASP A O 1
ATOM 708 N N . HIS A 1 84 ? -1.838 -17.234 -20.672 1 97.62 84 HIS A N 1
ATOM 709 C CA . HIS A 1 84 ? -1.233 -18.062 -21.719 1 97.62 84 HIS A CA 1
ATOM 710 C C . HIS A 1 84 ? 0.288 -18.047 -21.609 1 97.62 84 HIS A C 1
ATOM 712 O O . HIS A 1 84 ? 0.961 -18.875 -22.234 1 97.62 84 HIS A O 1
ATOM 718 N N . ILE A 1 85 ? 0.794 -17.203 -20.812 1 98.69 85 ILE A N 1
ATOM 719 C CA . ILE A 1 85 ? 2.24 -17.062 -20.672 1 98.69 85 ILE A CA 1
ATOM 720 C C . ILE A 1 85 ? 2.771 -18.156 -19.75 1 98.69 85 ILE A C 1
ATOM 722 O O . ILE A 1 85 ? 3.926 -18.578 -19.875 1 98.69 85 ILE A O 1
ATOM 726 N N . ASN A 1 86 ? 1.948 -18.734 -18.875 1 98.75 86 ASN A N 1
ATOM 727 C CA . ASN A 1 86 ? 2.385 -19.625 -17.812 1 98.75 86 ASN A CA 1
ATOM 728 C C . ASN A 1 86 ? 3.045 -20.875 -18.375 1 98.75 86 ASN A C 1
ATOM 730 O O . ASN A 1 86 ? 3.996 -21.406 -17.797 1 98.75 86 ASN A O 1
ATOM 734 N N . ASN A 1 87 ? 2.555 -21.391 -19.516 1 98.56 87 ASN A N 1
ATOM 735 C CA . ASN A 1 87 ? 3.123 -22.594 -20.125 1 98.56 87 ASN A CA 1
ATOM 736 C C . ASN A 1 87 ? 4.559 -22.359 -20.578 1 98.56 87 ASN A C 1
ATOM 738 O O . ASN A 1 87 ? 5.312 -23.312 -20.781 1 98.56 87 ASN A O 1
ATOM 742 N N . GLY A 1 88 ? 4.895 -21.094 -20.734 1 98.75 88 GLY A N 1
ATOM 743 C CA . GLY A 1 88 ? 6.242 -20.75 -21.156 1 98.75 88 GLY A CA 1
ATOM 744 C C . GLY A 1 88 ? 7.316 -21.266 -20.219 1 98.75 88 GLY A C 1
ATOM 745 O O . GLY A 1 88 ? 8.445 -21.531 -20.641 1 98.75 88 GLY A O 1
ATOM 746 N N . LYS A 1 89 ? 7 -21.469 -18.984 1 98.75 89 LYS A N 1
ATOM 747 C CA . LYS A 1 89 ? 7.961 -22.016 -18.016 1 98.75 89 LYS A CA 1
ATOM 748 C C . LYS A 1 89 ? 8.383 -23.422 -18.406 1 98.75 89 LYS A C 1
ATOM 750 O O . LYS A 1 89 ? 9.555 -23.797 -18.266 1 98.75 89 LYS A O 1
ATOM 755 N N . ALA A 1 90 ? 7.41 -24.234 -18.844 1 98.75 90 ALA A N 1
ATOM 756 C CA . ALA A 1 90 ? 7.727 -25.578 -19.312 1 98.75 90 ALA A CA 1
ATOM 757 C C . ALA A 1 90 ? 8.555 -25.531 -20.594 1 98.75 90 ALA A C 1
ATOM 759 O O . ALA A 1 90 ? 9.461 -26.344 -20.797 1 98.75 90 ALA A O 1
ATOM 760 N N . VAL A 1 91 ? 8.25 -24.547 -21.453 1 98.88 91 VAL A N 1
ATOM 761 C CA . VAL A 1 91 ? 8.992 -24.359 -22.703 1 98.88 91 VAL A CA 1
ATOM 762 C C . VAL A 1 91 ? 10.453 -24.031 -22.375 1 98.88 91 VAL A C 1
ATOM 764 O O . VAL A 1 91 ? 11.367 -24.594 -22.969 1 98.88 91 VAL A O 1
ATOM 767 N N . LEU A 1 92 ? 10.641 -23.156 -21.438 1 98.75 92 LEU A N 1
ATOM 768 C CA . LEU A 1 92 ? 11.992 -22.781 -21.031 1 98.75 92 LEU A CA 1
ATOM 769 C C . LEU A 1 92 ? 12.734 -23.969 -20.438 1 98.75 92 LEU A C 1
ATOM 771 O O . LEU A 1 92 ? 13.93 -24.141 -20.672 1 98.75 92 LEU A O 1
ATOM 775 N N . PHE A 1 93 ? 12.07 -24.797 -19.625 1 98.44 93 PHE A N 1
ATOM 776 C CA . PHE A 1 93 ? 12.656 -26 -19.078 1 98.44 93 PHE A CA 1
ATOM 777 C C . PHE A 1 93 ? 13.164 -26.922 -20.172 1 98.44 93 PHE A C 1
ATOM 779 O O . PHE A 1 93 ? 14.297 -27.406 -20.125 1 98.44 93 PHE A O 1
ATOM 786 N N . LEU A 1 94 ? 12.312 -27.109 -21.172 1 98.81 94 LEU A N 1
ATOM 787 C CA . LEU A 1 94 ? 12.695 -27.984 -22.266 1 98.81 94 LEU A CA 1
ATOM 788 C C . LEU A 1 94 ? 13.883 -27.406 -23.031 1 98.81 94 LEU A C 1
ATOM 790 O O . LEU A 1 94 ? 14.766 -28.156 -23.469 1 98.81 94 LEU A O 1
ATOM 794 N N . TYR A 1 95 ? 13.883 -26.125 -23.188 1 98.5 95 TYR A N 1
ATOM 795 C CA . TYR A 1 95 ? 15.039 -25.5 -23.844 1 98.5 95 TYR A CA 1
ATOM 796 C C . TYR A 1 95 ? 16.312 -25.766 -23.031 1 98.5 95 TYR A C 1
ATOM 798 O O . TYR A 1 95 ? 17.344 -26.141 -23.609 1 98.5 95 TYR A O 1
ATOM 806 N N . ARG A 1 96 ? 16.25 -25.562 -21.797 1 97.19 96 ARG A N 1
ATOM 807 C CA . ARG A 1 96 ? 17.422 -25.75 -20.938 1 97.19 96 ARG A CA 1
ATOM 808 C C . ARG A 1 96 ? 17.922 -27.203 -21.016 1 97.19 96 ARG A C 1
ATOM 810 O O . ARG A 1 96 ? 19.125 -27.453 -21.016 1 97.19 96 ARG A O 1
ATOM 817 N N . LYS A 1 97 ? 17 -28.141 -21.109 1 97.56 97 LYS A N 1
ATOM 818 C CA . LYS A 1 97 ? 17.344 -29.562 -21.047 1 97.56 97 LYS A CA 1
ATOM 819 C C . LYS A 1 97 ? 17.766 -30.094 -22.406 1 97.56 97 LYS A C 1
ATOM 821 O O . LYS A 1 97 ? 18.625 -30.969 -22.5 1 97.56 97 LYS A O 1
ATOM 826 N N . THR A 1 98 ? 17.219 -29.516 -23.516 1 97.88 98 THR A N 1
ATOM 827 C CA . THR A 1 98 ? 17.422 -30.156 -24.812 1 97.88 98 THR A CA 1
ATOM 828 C C . THR A 1 98 ? 18.281 -29.266 -25.719 1 97.88 98 THR A C 1
ATOM 830 O O . THR A 1 98 ? 18.859 -29.75 -26.688 1 97.88 98 THR A O 1
ATOM 833 N N . GLY A 1 99 ? 18.203 -27.938 -25.5 1 97.5 99 GLY A N 1
ATOM 834 C CA . GLY A 1 99 ? 18.906 -27 -26.359 1 97.5 99 GLY A CA 1
ATOM 835 C C . GLY A 1 99 ? 18.234 -26.812 -27.719 1 97.5 99 GLY A C 1
ATOM 836 O O . GLY A 1 99 ? 18.766 -26.141 -28.578 1 97.5 99 GLY A O 1
ATOM 837 N N . GLU A 1 100 ? 17.094 -27.406 -27.891 1 98.12 100 GLU A N 1
ATOM 838 C CA . GLU A 1 100 ? 16.438 -27.312 -29.188 1 98.12 100 GLU A CA 1
ATOM 839 C C . GLU A 1 100 ? 15.93 -25.891 -29.453 1 98.12 100 GLU A C 1
ATOM 841 O O . GLU A 1 100 ? 15.234 -25.312 -28.625 1 98.12 100 GLU A O 1
ATOM 846 N N . GLU A 1 101 ? 16.141 -25.406 -30.609 1 97.94 101 GLU A N 1
ATOM 847 C CA . GLU A 1 101 ? 15.906 -24.016 -30.984 1 97.94 101 GLU A CA 1
ATOM 848 C C . GLU A 1 101 ? 14.414 -23.703 -31 1 97.94 101 GLU A C 1
ATOM 850 O O . GLU A 1 101 ? 14.008 -22.562 -30.75 1 97.94 101 GLU A O 1
ATOM 855 N N . LYS A 1 102 ? 13.578 -24.656 -31.328 1 98.38 102 LYS A N 1
ATOM 856 C CA . LYS A 1 102 ? 12.133 -24.422 -31.391 1 98.38 102 LYS A CA 1
ATOM 857 C C . LYS A 1 102 ? 11.602 -23.891 -30.062 1 98.38 102 LYS A C 1
ATOM 859 O O . LYS A 1 102 ? 10.727 -23.031 -30.031 1 98.38 102 LYS A O 1
ATOM 864 N N . TYR A 1 103 ? 12.156 -24.391 -28.953 1 98.62 103 TYR A N 1
ATOM 865 C CA . TYR A 1 103 ? 11.727 -23.938 -27.625 1 98.62 103 TYR A CA 1
ATOM 866 C C . TYR A 1 103 ? 12.172 -22.5 -27.375 1 98.62 103 TYR A C 1
ATOM 868 O O . TYR A 1 103 ? 11.422 -21.703 -26.797 1 98.62 103 TYR A O 1
ATOM 876 N N . ARG A 1 104 ? 13.344 -22.141 -27.797 1 98 104 ARG A N 1
ATOM 877 C CA . ARG A 1 104 ? 13.82 -20.766 -27.672 1 98 104 ARG A CA 1
ATOM 878 C C . ARG A 1 104 ? 12.922 -19.797 -28.453 1 98 104 ARG A C 1
ATOM 880 O O . ARG A 1 104 ? 12.555 -18.734 -27.938 1 98 104 ARG A O 1
ATOM 887 N N . LYS A 1 105 ? 12.648 -20.219 -29.641 1 98.31 105 LYS A N 1
ATOM 888 C CA . LYS A 1 105 ? 11.797 -19.391 -30.5 1 98.31 105 LYS A CA 1
ATOM 889 C C . LYS A 1 105 ? 10.406 -19.234 -29.891 1 98.31 105 LYS A C 1
ATOM 891 O O . LYS A 1 105 ? 9.82 -18.141 -29.938 1 98.31 105 LYS A O 1
ATOM 896 N N . ALA A 1 106 ? 9.836 -20.297 -29.375 1 98.69 106 ALA A N 1
ATOM 897 C CA . ALA A 1 106 ? 8.531 -20.25 -28.734 1 98.69 106 ALA A CA 1
ATOM 898 C C . ALA A 1 106 ? 8.555 -19.344 -27.5 1 98.69 106 ALA A C 1
ATOM 900 O O . ALA A 1 106 ? 7.621 -18.562 -27.281 1 98.69 106 ALA A O 1
ATOM 901 N N . ALA A 1 107 ? 9.609 -19.453 -26.703 1 98.56 107 ALA A N 1
ATOM 902 C CA . ALA A 1 107 ? 9.766 -18.578 -25.547 1 98.56 107 ALA A CA 1
ATOM 903 C C . ALA A 1 107 ? 9.836 -17.109 -25.953 1 98.56 107 ALA A C 1
ATOM 905 O O . ALA A 1 107 ? 9.25 -16.25 -25.297 1 98.56 107 ALA A O 1
ATOM 906 N N . GLN A 1 108 ? 10.562 -16.844 -27.016 1 98.06 108 GLN A N 1
ATOM 907 C CA . GLN A 1 108 ? 10.656 -15.477 -27.531 1 98.06 108 GLN A CA 1
ATOM 908 C C . GLN A 1 108 ? 9.289 -14.961 -27.969 1 98.06 108 GLN A C 1
ATOM 910 O O . GLN A 1 108 ? 8.961 -13.797 -27.75 1 98.06 108 GLN A O 1
ATOM 915 N N . LEU A 1 109 ? 8.562 -15.836 -28.609 1 98.44 109 LEU A N 1
ATOM 916 C CA . LEU A 1 109 ? 7.215 -15.477 -29.031 1 98.44 109 LEU A CA 1
ATOM 917 C C . LEU A 1 109 ? 6.367 -15.055 -27.828 1 98.44 109 LEU A C 1
ATOM 919 O O . LEU A 1 109 ? 5.66 -14.047 -27.891 1 98.44 109 LEU A O 1
ATOM 923 N N . LEU A 1 110 ? 6.375 -15.789 -26.766 1 98.62 110 LEU A N 1
ATOM 924 C CA . LEU A 1 110 ? 5.641 -15.469 -25.547 1 98.62 110 LEU A CA 1
ATOM 925 C C . LEU A 1 110 ? 6.148 -14.172 -24.922 1 98.62 110 LEU A C 1
ATOM 927 O O . LEU A 1 110 ? 5.355 -13.336 -24.484 1 98.62 110 LEU A O 1
ATOM 931 N N . ARG A 1 111 ? 7.477 -14 -24.922 1 98.31 111 ARG A N 1
ATOM 932 C CA . ARG A 1 111 ? 8.062 -12.758 -24.406 1 98.31 111 ARG A CA 1
ATOM 933 C C . ARG A 1 111 ? 7.605 -11.562 -25.234 1 98.31 111 ARG A C 1
ATOM 935 O O . ARG A 1 111 ? 7.391 -10.477 -24.688 1 98.31 111 ARG A O 1
ATOM 942 N N . ASP A 1 112 ? 7.527 -11.711 -26.5 1 97.81 112 ASP A N 1
ATOM 943 C CA . ASP A 1 112 ? 7.148 -10.617 -27.391 1 97.81 112 ASP A CA 1
ATOM 944 C C . ASP A 1 112 ? 5.738 -10.125 -27.078 1 97.81 112 ASP A C 1
ATOM 946 O O . ASP A 1 112 ? 5.445 -8.938 -27.219 1 97.81 112 ASP A O 1
ATOM 950 N N . GLN A 1 113 ? 4.836 -11.023 -26.625 1 98.19 113 GLN A N 1
ATOM 951 C CA . GLN A 1 113 ? 3.531 -10.578 -26.156 1 98.19 113 GLN A CA 1
ATOM 952 C C . GLN A 1 113 ? 3.676 -9.586 -25 1 98.19 113 GLN A C 1
ATOM 954 O O . GLN A 1 113 ? 2.986 -8.562 -24.969 1 98.19 113 GLN A O 1
ATOM 959 N N . LEU A 1 114 ? 4.578 -9.852 -24.047 1 98.19 114 LEU A N 1
ATOM 960 C CA . LEU A 1 114 ? 4.738 -9.039 -22.859 1 98.19 114 LEU A CA 1
ATOM 961 C C . LEU A 1 114 ? 5.305 -7.664 -23.203 1 98.19 114 LEU A C 1
ATOM 963 O O . LEU A 1 114 ? 5.02 -6.68 -22.516 1 98.19 114 LEU A O 1
ATOM 967 N N . LYS A 1 115 ? 6.047 -7.602 -24.281 1 97.12 115 LYS A N 1
ATOM 968 C CA . LYS A 1 115 ? 6.641 -6.344 -24.734 1 97.12 115 LYS A CA 1
ATOM 969 C C . LYS A 1 115 ? 5.562 -5.324 -25.094 1 97.12 115 LYS A C 1
ATOM 971 O O . LYS A 1 115 ? 5.73 -4.125 -24.844 1 97.12 115 LYS A O 1
ATOM 976 N N . THR A 1 116 ? 4.496 -5.801 -25.609 1 97.69 116 THR A N 1
ATOM 977 C CA . THR A 1 116 ? 3.447 -4.891 -26.062 1 97.69 116 THR A CA 1
ATOM 978 C C . THR A 1 116 ? 2.178 -5.078 -25.234 1 97.69 116 THR A C 1
ATOM 980 O O . THR A 1 116 ? 1.129 -4.52 -25.562 1 97.69 116 THR A O 1
ATOM 983 N N . HIS A 1 117 ? 2.23 -5.898 -24.203 1 98.5 117 HIS A N 1
ATOM 984 C CA . HIS A 1 117 ? 1.081 -6.168 -23.344 1 98.5 117 HIS A CA 1
ATOM 985 C C . HIS A 1 117 ? 0.524 -4.879 -22.75 1 98.5 117 HIS A C 1
ATOM 987 O O . HIS A 1 117 ? 1.278 -4.055 -22.234 1 98.5 117 HIS A O 1
ATOM 993 N N . PRO A 1 118 ? -0.776 -4.594 -22.891 1 98.5 118 PRO A N 1
ATOM 994 C CA . PRO A 1 118 ? -1.316 -3.361 -22.312 1 98.5 118 PRO A CA 1
ATOM 995 C C . PRO A 1 118 ? -1.05 -3.254 -20.812 1 98.5 118 PRO A C 1
ATOM 997 O O . PRO A 1 118 ? -1.034 -4.266 -20.109 1 98.5 118 PRO A O 1
ATOM 1000 N N . ARG A 1 119 ? -0.882 -1.984 -20.344 1 97.88 119 ARG A N 1
ATOM 1001 C CA . ARG A 1 119 ? -0.449 -1.744 -18.969 1 97.88 119 ARG A CA 1
ATOM 1002 C C . ARG A 1 119 ? -1.294 -0.66 -18.312 1 97.88 119 ARG A C 1
ATOM 1004 O O . ARG A 1 119 ? -1.889 0.175 -19 1 97.88 119 ARG A O 1
ATOM 1011 N N . THR A 1 120 ? -1.401 -0.67 -17 1 96.81 120 THR A N 1
ATOM 1012 C CA . THR A 1 120 ? -1.921 0.443 -16.219 1 96.81 120 THR A CA 1
ATOM 1013 C C . THR A 1 120 ? -1.009 1.661 -16.344 1 96.81 120 THR A C 1
ATOM 1015 O O . THR A 1 120 ? 0.101 1.563 -16.859 1 96.81 120 THR A O 1
ATOM 1018 N N . VAL A 1 121 ? -1.435 2.781 -15.742 1 93.81 121 VAL A N 1
ATOM 1019 C CA . VAL A 1 121 ? -0.677 4.027 -15.797 1 93.81 121 VAL A CA 1
ATOM 1020 C C . VAL A 1 121 ? 0.673 3.846 -15.109 1 93.81 121 VAL A C 1
ATOM 1022 O O . VAL A 1 121 ? 1.679 4.414 -15.539 1 93.81 121 VAL A O 1
ATOM 1025 N N . GLU A 1 122 ? 0.666 3.029 -14.055 1 94.44 122 GLU A N 1
ATOM 1026 C CA . GLU A 1 122 ? 1.898 2.842 -13.297 1 94.44 122 GLU A CA 1
ATOM 1027 C C . GLU A 1 122 ? 2.752 1.729 -13.898 1 94.44 122 GLU A C 1
ATOM 1029 O O . GLU A 1 122 ? 3.859 1.466 -13.43 1 94.44 122 GLU A O 1
ATOM 1034 N N . GLY A 1 123 ? 2.223 0.988 -14.945 1 96.75 123 GLY A N 1
ATOM 1035 C CA . GLY A 1 123 ? 3.051 0.037 -15.672 1 96.75 123 GLY A CA 1
ATOM 1036 C C . GLY A 1 123 ? 2.73 -1.407 -15.336 1 96.75 123 GLY A C 1
ATOM 1037 O O . GLY A 1 123 ? 3.467 -2.316 -15.727 1 96.75 123 GLY A O 1
ATOM 1038 N N . GLY A 1 124 ? 1.661 -1.671 -14.617 1 97.75 124 GLY A N 1
ATOM 1039 C CA . GLY A 1 124 ? 1.241 -3.037 -14.352 1 97.75 124 GLY A CA 1
ATOM 1040 C C . GLY A 1 124 ? 0.548 -3.691 -15.531 1 97.75 124 GLY A C 1
ATOM 1041 O O . GLY A 1 124 ? -0.227 -3.047 -16.234 1 97.75 124 GLY A O 1
ATOM 1042 N N . PHE A 1 125 ? 0.785 -4.934 -15.797 1 98.62 125 PHE A N 1
ATOM 1043 C CA . PHE A 1 125 ? 0.127 -5.656 -16.875 1 98.62 125 PHE A CA 1
ATOM 1044 C C . PHE A 1 125 ? -1.364 -5.805 -16.594 1 98.62 125 PHE A C 1
ATOM 1046 O O . PHE A 1 125 ? -1.76 -6.207 -15.5 1 98.62 125 PHE A O 1
ATOM 1053 N N . TRP A 1 126 ? -2.125 -5.5 -17.672 1 98.5 126 TRP A N 1
ATOM 1054 C CA . TRP A 1 126 ? -3.521 -5.914 -17.594 1 98.5 126 TRP A CA 1
ATOM 1055 C C . TRP A 1 126 ? -3.637 -7.43 -17.5 1 98.5 126 TRP A C 1
ATOM 1057 O O . TRP A 1 126 ? -2.76 -8.156 -17.969 1 98.5 126 TRP A O 1
ATOM 1067 N N . HIS A 1 127 ? -4.691 -7.898 -16.875 1 97.94 127 HIS A N 1
ATOM 1068 C CA . HIS A 1 127 ? -4.863 -9.344 -16.812 1 97.94 127 HIS A CA 1
ATOM 1069 C C . HIS A 1 127 ? -5.078 -9.938 -18.203 1 97.94 127 HIS A C 1
ATOM 1071 O O . HIS A 1 127 ? -4.465 -10.945 -18.547 1 97.94 127 HIS A O 1
ATOM 1077 N N . LYS A 1 128 ? -6 -9.344 -18.969 1 97.44 128 LYS A N 1
ATOM 1078 C CA . LYS A 1 128 ? -6.281 -9.648 -20.375 1 97.44 128 LYS A CA 1
ATOM 1079 C C . LYS A 1 128 ? -6.746 -8.406 -21.125 1 97.44 128 LYS A C 1
ATOM 1081 O O . LYS A 1 128 ? -7.188 -7.43 -20.516 1 97.44 128 LYS A O 1
ATOM 1086 N N . LYS A 1 129 ? -6.672 -8.508 -22.453 1 97.06 129 LYS A N 1
ATOM 1087 C CA . LYS A 1 129 ? -7.203 -7.41 -23.266 1 97.06 129 LYS A CA 1
ATOM 1088 C C . LYS A 1 129 ? -8.68 -7.172 -22.953 1 97.06 129 LYS A C 1
ATOM 1090 O O . LYS A 1 129 ? -9.141 -6.027 -22.953 1 97.06 129 LYS A O 1
ATOM 1095 N N . ILE A 1 130 ? -9.398 -8.164 -22.625 1 96.44 130 ILE A N 1
ATOM 1096 C CA . ILE A 1 130 ? -10.836 -8.062 -22.391 1 96.44 130 ILE A CA 1
ATOM 1097 C C . ILE A 1 130 ? -11.094 -7.559 -20.969 1 96.44 130 ILE A C 1
ATOM 1099 O O . ILE A 1 130 ? -12.242 -7.277 -20.609 1 96.44 130 ILE A O 1
ATOM 1103 N N . TYR A 1 131 ? -10.109 -7.453 -20.125 1 96.69 131 TYR A N 1
ATOM 1104 C CA . TYR A 1 131 ? -10.18 -6.891 -18.781 1 96.69 131 TYR A CA 1
ATOM 1105 C C . TYR A 1 131 ? -9.289 -5.66 -18.656 1 96.69 131 TYR A C 1
ATOM 1107 O O . TYR A 1 131 ? -8.312 -5.668 -17.891 1 96.69 131 TYR A O 1
ATOM 1115 N N . PRO A 1 132 ? -9.633 -4.613 -19.297 1 97.31 132 PRO A N 1
ATOM 1116 C CA . PRO A 1 132 ? -8.781 -3.426 -19.359 1 97.31 132 PRO A CA 1
ATOM 1117 C C . PRO A 1 132 ? -8.594 -2.764 -18 1 97.31 132 PRO A C 1
ATOM 1119 O O . PRO A 1 132 ? -9.523 -2.73 -17.188 1 97.31 132 PRO A O 1
ATOM 1122 N N . HIS A 1 133 ? -7.363 -2.355 -17.688 1 97.5 133 HIS A N 1
ATOM 1123 C CA . HIS A 1 133 ? -7 -1.514 -16.562 1 97.5 133 HIS A CA 1
ATOM 1124 C C . HIS A 1 133 ? -6.977 -2.314 -15.266 1 97.5 133 HIS A C 1
ATOM 1126 O O . HIS A 1 133 ? -6.926 -1.74 -14.172 1 97.5 133 HIS A O 1
ATOM 1132 N N . GLN A 1 134 ? -7.004 -3.654 -15.406 1 98.44 134 GLN A N 1
ATOM 1133 C CA . GLN A 1 134 ? -7.117 -4.484 -14.211 1 98.44 134 GLN A CA 1
ATOM 1134 C C . GLN A 1 134 ? -5.855 -5.32 -14 1 98.44 134 GLN A C 1
ATOM 1136 O O . GLN A 1 134 ? -5.363 -5.949 -14.938 1 98.44 134 GLN A O 1
ATOM 1141 N N . MET A 1 135 ? -5.375 -5.301 -12.781 1 98.62 135 MET A N 1
ATOM 1142 C CA . MET A 1 135 ? -4.371 -6.262 -12.328 1 98.62 135 MET A CA 1
ATOM 1143 C C . MET A 1 135 ? -4.988 -7.289 -11.383 1 98.62 135 MET A C 1
ATOM 1145 O O . MET A 1 135 ? -5.73 -6.93 -10.469 1 98.62 135 MET A O 1
ATOM 1149 N N . TRP A 1 136 ? -4.762 -8.57 -11.633 1 98.75 136 TRP A N 1
ATOM 1150 C CA . TRP A 1 136 ? -5.18 -9.648 -10.742 1 98.75 136 TRP A CA 1
ATOM 1151 C C . TRP A 1 136 ? -3.975 -10.344 -10.125 1 98.75 136 TRP A C 1
ATOM 1153 O O . TRP A 1 136 ? -2.93 -10.477 -10.773 1 98.75 136 TRP A O 1
ATOM 1163 N N . LEU A 1 137 ? -4.148 -10.812 -8.883 1 98.88 137 LEU A N 1
ATOM 1164 C CA . LEU A 1 137 ? -3.084 -11.57 -8.242 1 98.88 137 LEU A CA 1
ATOM 1165 C C . LEU A 1 137 ? -2.646 -12.742 -9.109 1 98.88 137 LEU A C 1
ATOM 1167 O O . LEU A 1 137 ? -1.452 -13.031 -9.211 1 98.88 137 LEU A O 1
ATOM 1171 N N . ASP A 1 138 ? -3.584 -13.359 -9.781 1 98.62 138 ASP A N 1
ATOM 1172 C CA . ASP A 1 138 ? -3.342 -14.516 -10.641 1 98.62 138 ASP A CA 1
ATOM 1173 C C . ASP A 1 138 ? -2.312 -14.195 -11.719 1 98.62 138 ASP A C 1
ATOM 1175 O O . ASP A 1 138 ? -1.425 -15 -12 1 98.62 138 ASP A O 1
ATOM 1179 N N . GLY A 1 139 ? -2.51 -13.055 -12.281 1 98.69 139 GLY A N 1
ATOM 1180 C CA . GLY A 1 139 ? -1.694 -12.656 -13.422 1 98.69 139 GLY A CA 1
ATOM 1181 C C . GLY A 1 139 ? -0.22 -12.539 -13.086 1 98.69 139 GLY A C 1
ATOM 1182 O O . GLY A 1 139 ? 0.637 -12.734 -13.953 1 98.69 139 GLY A O 1
ATOM 1183 N N . ILE A 1 140 ? 0.102 -12.242 -11.859 1 98.88 140 ILE A N 1
ATOM 1184 C CA . ILE A 1 140 ? 1.5 -12.125 -11.461 1 98.88 140 ILE A CA 1
ATOM 1185 C C . ILE A 1 140 ? 2.189 -13.484 -11.578 1 98.88 140 ILE A C 1
ATOM 1187 O O . ILE A 1 140 ? 3.312 -13.57 -12.078 1 98.88 140 ILE A O 1
ATOM 1191 N N . TYR A 1 141 ? 1.52 -14.539 -11.188 1 98.88 141 TYR A N 1
ATOM 1192 C CA . TYR A 1 141 ? 2.104 -15.867 -11.289 1 98.88 141 TYR A CA 1
ATOM 1193 C C . TYR A 1 141 ? 2.193 -16.312 -12.742 1 98.88 141 TYR A C 1
ATOM 1195 O O . TYR A 1 141 ? 3.148 -17 -13.133 1 98.88 141 TYR A O 1
ATOM 1203 N N . MET A 1 142 ? 1.16 -15.922 -13.484 1 98.88 142 MET A N 1
ATOM 1204 C CA . MET A 1 142 ? 1.096 -16.422 -14.859 1 98.88 142 MET A CA 1
ATOM 1205 C C . MET A 1 142 ? 2.207 -15.812 -15.711 1 98.88 142 MET A C 1
ATOM 1207 O O . MET A 1 142 ? 2.74 -16.469 -16.609 1 98.88 142 MET A O 1
ATOM 1211 N N . GLY A 1 143 ? 2.584 -14.578 -15.398 1 98.75 143 GLY A N 1
ATOM 1212 C CA . GLY A 1 143 ? 3.494 -13.883 -16.297 1 98.75 143 GLY A CA 1
ATOM 1213 C C . GLY A 1 143 ? 4.883 -13.703 -15.711 1 98.75 143 GLY A C 1
ATOM 1214 O O . GLY A 1 143 ? 5.883 -13.953 -16.391 1 98.75 143 GLY A O 1
ATOM 1215 N N . SER A 1 144 ? 5.035 -13.375 -14.477 1 98.75 144 SER A N 1
ATOM 1216 C CA . SER A 1 144 ? 6.25 -12.781 -13.93 1 98.75 144 SER A CA 1
ATOM 1217 C C . SER A 1 144 ? 7.352 -13.828 -13.773 1 98.75 144 SER A C 1
ATOM 1219 O O . SER A 1 144 ? 8.516 -13.562 -14.094 1 98.75 144 SER A O 1
ATOM 1221 N N . PRO A 1 145 ? 7.047 -15.062 -13.281 1 98.88 145 PRO A N 1
ATOM 1222 C CA . PRO A 1 145 ? 8.125 -16.047 -13.172 1 98.88 145 PRO A CA 1
ATOM 1223 C C . PRO A 1 145 ? 8.719 -16.422 -14.531 1 98.88 145 PRO A C 1
ATOM 1225 O O . PRO A 1 145 ? 9.938 -16.547 -14.656 1 98.88 145 PRO A O 1
ATOM 1228 N N . PHE A 1 146 ? 7.852 -16.609 -15.562 1 98.81 146 PHE A N 1
ATOM 1229 C CA . PHE A 1 146 ? 8.352 -16.859 -16.906 1 98.81 146 PHE A CA 1
ATOM 1230 C C . PHE A 1 146 ? 9.258 -15.727 -17.359 1 98.81 146 PHE A C 1
ATOM 1232 O O . PHE A 1 146 ? 10.352 -15.969 -17.875 1 98.81 146 PHE A O 1
ATOM 1239 N N . TYR A 1 147 ? 8.75 -14.5 -17.188 1 98.81 147 TYR A N 1
ATOM 1240 C CA . TYR A 1 147 ? 9.43 -13.281 -17.625 1 98.81 147 TYR A CA 1
ATOM 1241 C C . TYR A 1 147 ? 10.812 -13.172 -16.984 1 98.81 147 TYR A C 1
ATOM 1243 O O . TYR A 1 147 ? 11.797 -12.914 -17.688 1 98.81 147 TYR A O 1
ATOM 1251 N N . ALA A 1 148 ? 10.945 -13.453 -15.734 1 98.75 148 ALA A N 1
ATOM 1252 C CA . ALA A 1 148 ? 12.203 -13.414 -15 1 98.75 148 ALA A CA 1
ATOM 1253 C C . ALA A 1 148 ? 13.156 -14.508 -15.484 1 98.75 148 ALA A C 1
ATOM 1255 O O . ALA A 1 148 ? 14.344 -14.25 -15.688 1 98.75 148 ALA A O 1
ATOM 1256 N N . GLU A 1 149 ? 12.594 -15.734 -15.617 1 98.5 149 GLU A N 1
ATOM 1257 C CA . GLU A 1 149 ? 13.438 -16.828 -16.094 1 98.5 149 GLU A CA 1
ATOM 1258 C C . GLU A 1 149 ? 13.953 -16.562 -17.5 1 98.5 149 GLU A C 1
ATOM 1260 O O . GLU A 1 149 ? 15.125 -16.812 -17.797 1 98.5 149 GLU A O 1
ATOM 1265 N N . TYR A 1 150 ? 13.125 -16.047 -18.375 1 98.56 150 TYR A N 1
ATOM 1266 C CA . TYR A 1 150 ? 13.516 -15.719 -19.734 1 98.56 150 TYR A CA 1
ATOM 1267 C C . TYR A 1 150 ? 14.688 -14.742 -19.734 1 98.56 150 TYR A C 1
ATOM 1269 O O . TYR A 1 150 ? 15.594 -14.852 -20.562 1 98.56 150 TYR A O 1
ATOM 1277 N N . ALA A 1 151 ? 14.656 -13.773 -18.844 1 98 151 ALA A N 1
ATOM 1278 C CA . ALA A 1 151 ? 15.68 -12.734 -18.766 1 98 151 ALA A CA 1
ATOM 1279 C C . ALA A 1 151 ? 17.062 -13.336 -18.562 1 98 151 ALA A C 1
ATOM 1281 O O . ALA A 1 151 ? 18.062 -12.773 -19 1 98 151 ALA A O 1
ATOM 1282 N N . THR A 1 152 ? 17.109 -14.445 -17.938 1 95.75 152 THR A N 1
ATOM 1283 C CA . THR A 1 152 ? 18.406 -15.07 -17.656 1 95.75 152 THR A CA 1
ATOM 1284 C C . THR A 1 152 ? 19.016 -15.641 -18.922 1 95.75 152 THR A C 1
ATOM 1286 O O . THR A 1 152 ? 20.203 -15.992 -18.938 1 95.75 152 THR A O 1
ATOM 1289 N N . LEU A 1 153 ? 18.297 -15.703 -20.047 1 92.69 153 LEU A N 1
ATOM 1290 C CA . LEU A 1 153 ? 18.734 -16.344 -21.281 1 92.69 153 LEU A CA 1
ATOM 1291 C C . LEU A 1 153 ? 19.219 -15.312 -22.297 1 92.69 153 LEU A C 1
ATOM 1293 O O . LEU A 1 153 ? 19.75 -15.672 -23.359 1 92.69 153 LEU A O 1
ATOM 1297 N N . ILE A 1 154 ? 19.016 -14.078 -21.953 1 90.69 154 ILE A N 1
ATOM 1298 C CA . ILE A 1 154 ? 19.297 -13.055 -22.953 1 90.69 154 ILE A CA 1
ATOM 1299 C C . ILE A 1 154 ? 20.391 -12.125 -22.453 1 90.69 154 ILE A C 1
ATOM 1301 O O . ILE A 1 154 ? 21.016 -12.391 -21.422 1 90.69 154 ILE A O 1
ATOM 1305 N N . GLY A 1 155 ? 20.703 -11.07 -23.234 1 85.31 155 GLY A N 1
ATOM 1306 C CA . GLY A 1 155 ? 21.781 -10.148 -22.922 1 85.31 155 GLY A CA 1
ATOM 1307 C C . GLY A 1 155 ? 21.531 -9.328 -21.672 1 85.31 155 GLY A C 1
ATOM 1308 O O . GLY A 1 155 ? 20.375 -9.047 -21.328 1 85.31 155 GLY A O 1
ATOM 1309 N N . GLN A 1 156 ? 22.578 -8.836 -21.172 1 89.31 156 GLN A N 1
ATOM 1310 C CA . GLN A 1 156 ? 22.562 -8.242 -19.844 1 89.31 156 GLN A CA 1
ATOM 1311 C C . GLN A 1 156 ? 21.688 -6.984 -19.812 1 89.31 156 GLN A C 1
ATOM 1313 O O . GLN A 1 156 ? 20.875 -6.805 -18.906 1 89.31 156 GLN A O 1
ATOM 1318 N N . ASP A 1 157 ? 21.812 -6.133 -20.781 1 91 157 ASP A N 1
ATOM 1319 C CA . ASP A 1 157 ? 21.078 -4.867 -20.766 1 91 157 ASP A CA 1
ATOM 1320 C C . ASP A 1 157 ? 19.578 -5.098 -20.844 1 91 157 ASP A C 1
ATOM 1322 O O . ASP A 1 157 ? 18.812 -4.527 -20.062 1 91 157 ASP A O 1
ATOM 1326 N N . GLU A 1 158 ? 19.203 -5.871 -21.703 1 94.06 158 GLU A N 1
ATOM 1327 C CA . GLU A 1 158 ? 17.781 -6.195 -21.844 1 94.06 158 GLU A CA 1
ATOM 1328 C C . GLU A 1 158 ? 17.281 -6.984 -20.625 1 94.06 158 GLU A C 1
ATOM 1330 O O . GLU A 1 158 ? 16.156 -6.805 -20.188 1 94.06 158 GLU A O 1
ATOM 1335 N N . ALA A 1 159 ? 18.125 -7.832 -20.109 1 96.81 159 ALA A N 1
ATOM 1336 C CA . ALA A 1 159 ? 17.781 -8.625 -18.938 1 96.81 159 ALA A CA 1
ATOM 1337 C C . ALA A 1 159 ? 17.484 -7.723 -17.734 1 96.81 159 ALA A C 1
ATOM 1339 O O . ALA A 1 159 ? 16.516 -7.953 -17 1 96.81 159 ALA A O 1
ATOM 1340 N N . GLU A 1 160 ? 18.297 -6.691 -17.578 1 96.31 160 GLU A N 1
ATOM 1341 C CA . GLU A 1 160 ? 18.109 -5.773 -16.453 1 96.31 160 GLU A CA 1
ATOM 1342 C C . GLU A 1 160 ? 16.766 -5.043 -16.562 1 96.31 160 GLU A C 1
ATOM 1344 O O . GLU A 1 160 ? 16.094 -4.855 -15.547 1 96.31 160 GLU A O 1
ATOM 1349 N N . GLU A 1 161 ? 16.406 -4.68 -17.734 1 96.88 161 GLU A N 1
ATOM 1350 C CA . GLU A 1 161 ? 15.125 -4.023 -17.953 1 96.88 161 GLU A CA 1
ATOM 1351 C C . GLU A 1 161 ? 13.969 -4.957 -17.625 1 96.88 161 GLU A C 1
ATOM 1353 O O . GLU A 1 161 ? 12.961 -4.527 -17.062 1 96.88 161 GLU A O 1
ATOM 1358 N N . ILE A 1 162 ? 14.133 -6.207 -17.969 1 98.31 162 ILE A N 1
ATOM 1359 C CA . ILE A 1 162 ? 13.094 -7.188 -17.703 1 98.31 162 ILE A CA 1
ATOM 1360 C C . ILE A 1 162 ? 12.984 -7.418 -16.188 1 98.31 162 ILE A C 1
ATOM 1362 O O . ILE A 1 162 ? 11.883 -7.469 -15.641 1 98.31 162 ILE A O 1
ATOM 1366 N N . PHE A 1 163 ? 14.125 -7.516 -15.5 1 98.38 163 PHE A N 1
ATOM 1367 C CA . PHE A 1 163 ? 14.094 -7.715 -14.055 1 98.38 163 PHE A CA 1
ATOM 1368 C C . PHE A 1 163 ? 13.414 -6.543 -13.359 1 98.38 163 PHE A C 1
ATOM 1370 O O . PHE A 1 163 ? 12.633 -6.738 -12.422 1 98.38 163 PHE A O 1
ATOM 1377 N N . ASP A 1 164 ? 13.68 -5.316 -13.852 1 97.69 164 ASP A N 1
ATOM 1378 C CA . ASP A 1 164 ? 13 -4.141 -13.312 1 97.69 164 ASP A CA 1
ATOM 1379 C C . ASP A 1 164 ? 11.484 -4.246 -13.516 1 97.69 164 ASP A C 1
ATOM 1381 O O . ASP A 1 164 ? 10.711 -3.908 -12.625 1 97.69 164 ASP A O 1
ATOM 1385 N N . ASP A 1 165 ? 11.125 -4.652 -14.672 1 98.44 165 ASP A N 1
ATOM 1386 C CA . ASP A 1 165 ? 9.711 -4.758 -15 1 98.44 165 ASP A CA 1
ATOM 1387 C C . ASP A 1 165 ? 9.039 -5.855 -14.172 1 98.44 165 ASP A C 1
ATOM 1389 O O . ASP A 1 165 ? 7.898 -5.699 -13.727 1 98.44 165 ASP A O 1
ATOM 1393 N N . VAL A 1 166 ? 9.727 -6.953 -13.977 1 98.75 166 VAL A N 1
ATOM 1394 C CA . VAL A 1 166 ? 9.227 -8.039 -13.148 1 98.75 166 VAL A CA 1
ATOM 1395 C C . VAL A 1 166 ? 9.016 -7.543 -11.719 1 98.75 166 VAL A C 1
ATOM 1397 O O . VAL A 1 166 ? 7.965 -7.785 -11.117 1 98.75 166 VAL A O 1
ATOM 1400 N N . ALA A 1 167 ? 10.023 -6.859 -11.188 1 98.5 167 ALA A N 1
ATOM 1401 C CA . ALA A 1 167 ? 9.906 -6.285 -9.852 1 98.5 167 ALA A CA 1
ATOM 1402 C C . ALA A 1 167 ? 8.719 -5.324 -9.766 1 98.5 167 ALA A C 1
ATOM 1404 O O . ALA A 1 167 ? 7.961 -5.348 -8.797 1 98.5 167 ALA A O 1
ATOM 1405 N N . LYS A 1 168 ? 8.57 -4.516 -10.773 1 98 168 LYS A N 1
ATOM 1406 C CA . LYS A 1 168 ? 7.473 -3.555 -10.852 1 98 168 LYS A CA 1
ATOM 1407 C C . LYS A 1 168 ? 6.117 -4.254 -10.766 1 98 168 LYS A C 1
ATOM 1409 O O . LYS A 1 168 ? 5.219 -3.793 -10.055 1 98 168 LYS A O 1
ATOM 1414 N N . GLN A 1 169 ? 5.93 -5.371 -11.43 1 98.81 169 GLN A N 1
ATOM 1415 C CA . GLN A 1 169 ? 4.664 -6.098 -11.422 1 98.81 169 GLN A CA 1
ATOM 1416 C C . GLN A 1 169 ? 4.32 -6.582 -10.016 1 98.81 169 GLN A C 1
ATOM 1418 O O . GLN A 1 169 ? 3.182 -6.43 -9.562 1 98.81 169 GLN A O 1
ATOM 1423 N N . VAL A 1 170 ? 5.277 -7.125 -9.336 1 98.81 170 VAL A N 1
ATOM 1424 C CA . VAL A 1 170 ? 5.059 -7.652 -7.996 1 98.81 170 VAL A CA 1
ATOM 1425 C C . VAL A 1 170 ? 4.746 -6.508 -7.035 1 98.81 170 VAL A C 1
ATOM 1427 O O . VAL A 1 170 ? 3.773 -6.566 -6.281 1 98.81 170 VAL A O 1
ATOM 1430 N N . ILE A 1 171 ? 5.516 -5.461 -7.07 1 98.38 171 ILE A N 1
ATOM 1431 C CA . ILE A 1 171 ? 5.418 -4.348 -6.129 1 98.38 171 ILE A CA 1
ATOM 1432 C C . ILE A 1 171 ? 4.102 -3.605 -6.34 1 98.38 171 ILE A C 1
ATOM 1434 O O . ILE A 1 171 ? 3.398 -3.293 -5.379 1 98.38 171 ILE A O 1
ATOM 1438 N N . LEU A 1 172 ? 3.729 -3.359 -7.605 1 97.69 172 LEU A N 1
ATOM 1439 C CA . LEU A 1 172 ? 2.49 -2.643 -7.895 1 97.69 172 LEU A CA 1
ATOM 1440 C C . LEU A 1 172 ? 1.276 -3.459 -7.461 1 97.69 172 LEU A C 1
ATOM 1442 O O . LEU A 1 172 ? 0.321 -2.912 -6.906 1 97.69 172 LEU A O 1
ATOM 1446 N N . CYS A 1 173 ? 1.357 -4.711 -7.746 1 98.31 173 CYS A N 1
ATOM 1447 C CA . CYS A 1 173 ? 0.233 -5.555 -7.355 1 98.31 173 CYS A CA 1
ATOM 1448 C C . CYS A 1 173 ? 0.056 -5.562 -5.844 1 98.31 173 CYS A C 1
ATOM 1450 O O . CYS A 1 173 ? -1.062 -5.43 -5.344 1 98.31 173 CYS A O 1
ATOM 1452 N N . ALA A 1 174 ? 1.116 -5.734 -5.105 1 98.44 174 ALA A N 1
ATOM 1453 C CA . ALA A 1 174 ? 1.066 -5.715 -3.646 1 98.44 174 ALA A CA 1
ATOM 1454 C C . ALA A 1 174 ? 0.546 -4.375 -3.133 1 98.44 174 ALA A C 1
ATOM 1456 O O . ALA A 1 174 ? -0.311 -4.332 -2.248 1 98.44 174 ALA A O 1
ATOM 1457 N N . LYS A 1 175 ? 1.047 -3.367 -3.719 1 96.44 175 LYS A N 1
ATOM 1458 C CA . LYS A 1 175 ? 0.696 -2.006 -3.322 1 96.44 175 LYS A CA 1
ATOM 1459 C C . LYS A 1 175 ? -0.808 -1.771 -3.438 1 96.44 175 LYS A C 1
ATOM 1461 O O . LYS A 1 175 ? -1.414 -1.155 -2.559 1 96.44 175 LYS A O 1
ATOM 1466 N N . HIS A 1 176 ? -1.424 -2.281 -4.406 1 97.19 176 HIS A N 1
ATOM 1467 C CA . HIS A 1 176 ? -2.791 -1.88 -4.715 1 97.19 176 HIS A CA 1
ATOM 1468 C C . HIS A 1 176 ? -3.799 -2.871 -4.145 1 97.19 176 HIS A C 1
ATOM 1470 O O . HIS A 1 176 ? -4.969 -2.531 -3.949 1 97.19 176 HIS A O 1
ATOM 1476 N N . THR A 1 177 ? -3.328 -4.031 -3.785 1 98.38 177 THR A N 1
ATOM 1477 C CA . THR A 1 177 ? -4.32 -5.039 -3.424 1 98.38 177 THR A CA 1
ATOM 1478 C C . THR A 1 177 ? -4.289 -5.316 -1.924 1 98.38 177 THR A C 1
ATOM 1480 O O . THR A 1 177 ? -5.184 -5.973 -1.389 1 98.38 177 THR A O 1
ATOM 1483 N N . LYS A 1 178 ? -3.332 -4.859 -1.19 1 97.88 178 LYS A N 1
ATOM 1484 C CA . LYS A 1 178 ? -3.203 -5.184 0.227 1 97.88 178 LYS A CA 1
ATOM 1485 C C . LYS A 1 178 ? -4.25 -4.449 1.06 1 97.88 178 LYS A C 1
ATOM 1487 O O . LYS A 1 178 ? -4.418 -3.236 0.924 1 97.88 178 LYS A O 1
ATOM 1492 N N . ASP A 1 179 ? -4.93 -5.156 1.872 1 97.56 179 ASP A N 1
ATOM 1493 C CA . ASP A 1 179 ? -5.848 -4.586 2.857 1 97.56 179 ASP A CA 1
ATOM 1494 C C . ASP A 1 179 ? -5.109 -4.199 4.133 1 97.56 179 ASP A C 1
ATOM 1496 O O . ASP A 1 179 ? -4.492 -5.043 4.785 1 97.56 179 ASP A O 1
ATOM 1500 N N . PRO A 1 180 ? -5.234 -2.977 4.523 1 94.44 180 PRO A N 1
ATOM 1501 C CA . PRO A 1 180 ? -4.465 -2.547 5.691 1 94.44 180 PRO A CA 1
ATOM 1502 C C . PRO A 1 180 ? -4.996 -3.129 7 1 94.44 180 PRO A C 1
ATOM 1504 O O . PRO A 1 180 ? -4.305 -3.1 8.023 1 94.44 180 PRO A O 1
ATOM 1507 N N . ILE A 1 181 ? -6.18 -3.586 7.043 1 95.56 181 ILE A N 1
ATOM 1508 C CA . ILE A 1 181 ? -6.785 -4.09 8.266 1 95.56 181 ILE A CA 1
ATOM 1509 C C . ILE A 1 181 ? -6.312 -5.52 8.531 1 95.56 181 ILE A C 1
ATOM 1511 O O . ILE A 1 181 ? -5.73 -5.809 9.578 1 95.56 181 ILE A O 1
ATOM 1515 N N . THR A 1 182 ? -6.363 -6.371 7.441 1 97.44 182 THR A N 1
ATOM 1516 C CA . THR A 1 182 ? -6.074 -7.789 7.625 1 97.44 182 THR A CA 1
ATOM 1517 C C . THR A 1 182 ? -4.645 -8.109 7.195 1 97.44 182 THR A C 1
ATOM 1519 O O . THR A 1 182 ? -4.074 -9.109 7.629 1 97.44 182 THR A O 1
ATOM 1522 N N . GLY A 1 183 ? -4.125 -7.324 6.285 1 97.75 183 GLY A N 1
ATOM 1523 C CA . GLY A 1 183 ? -2.859 -7.629 5.641 1 97.75 183 GLY A CA 1
ATOM 1524 C C . GLY A 1 183 ? -3.006 -8.539 4.434 1 97.75 183 GLY A C 1
ATOM 1525 O O . GLY A 1 183 ? -2.039 -8.773 3.703 1 97.75 183 GLY A O 1
ATOM 1526 N N . LEU A 1 184 ? -4.191 -9.094 4.23 1 98.81 184 LEU A N 1
ATOM 1527 C CA . LEU A 1 184 ? -4.453 -9.953 3.082 1 98.81 184 LEU A CA 1
ATOM 1528 C C . LEU A 1 184 ? -4.555 -9.133 1.802 1 98.81 184 LEU A C 1
ATOM 1530 O O . LEU A 1 184 ? -4.59 -7.898 1.85 1 98.81 184 LEU A O 1
ATOM 1534 N N . HIS A 1 185 ? -4.539 -9.789 0.66 1 98.81 185 HIS A N 1
ATOM 1535 C CA . HIS A 1 185 ? -4.617 -9.117 -0.633 1 98.81 185 HIS A CA 1
ATOM 1536 C C . HIS A 1 185 ? -5.91 -9.469 -1.361 1 98.81 185 HIS A C 1
ATOM 1538 O O . HIS A 1 185 ? -6.293 -10.633 -1.423 1 98.81 185 HIS A O 1
ATOM 1544 N N . PHE A 1 186 ? -6.539 -8.469 -1.885 1 98.69 186 PHE A N 1
ATOM 1545 C CA . PHE A 1 186 ? -7.746 -8.656 -2.682 1 98.69 186 PHE A CA 1
ATOM 1546 C C . PHE A 1 186 ? -7.418 -9.312 -4.016 1 98.69 186 PHE A C 1
ATOM 1548 O O . PHE A 1 186 ? -6.312 -9.156 -4.535 1 98.69 186 PHE A O 1
ATOM 1555 N N . HIS A 1 187 ? -8.344 -9.938 -4.59 1 98.62 187 HIS A N 1
ATOM 1556 C CA . HIS A 1 187 ? -8.203 -10.711 -5.816 1 98.62 187 HIS A CA 1
ATOM 1557 C C . HIS A 1 187 ? -7.777 -9.828 -6.98 1 98.62 187 HIS A C 1
ATOM 1559 O O . HIS A 1 187 ? -6.859 -10.172 -7.727 1 98.62 187 HIS A O 1
ATOM 1565 N N . GLY A 1 188 ? -8.453 -8.727 -7.141 1 98.69 188 GLY A N 1
ATOM 1566 C CA . GLY A 1 188 ? -8.172 -7.855 -8.266 1 98.69 188 GLY A CA 1
ATOM 1567 C C . GLY A 1 188 ? -8.273 -6.383 -7.918 1 98.69 188 GLY A C 1
ATOM 1568 O O . GLY A 1 188 ? -8.836 -6.02 -6.883 1 98.69 188 GLY A O 1
ATOM 1569 N N . TRP A 1 189 ? -7.66 -5.543 -8.766 1 98.5 189 TRP A N 1
ATOM 1570 C CA . TRP A 1 189 ? -7.652 -4.086 -8.664 1 98.5 189 TRP A CA 1
ATOM 1571 C C . TRP A 1 189 ? -7.918 -3.447 -10.023 1 98.5 189 TRP A C 1
ATOM 1573 O O . TRP A 1 189 ? -7.289 -3.809 -11.016 1 98.5 189 TRP A O 1
ATOM 1583 N N . ASP A 1 190 ? -8.859 -2.596 -10.078 1 98.25 190 ASP A N 1
ATOM 1584 C CA . ASP A 1 190 ? -9.195 -1.786 -11.242 1 98.25 190 ASP A CA 1
ATOM 1585 C C . ASP A 1 190 ? -8.766 -0.334 -11.047 1 98.25 190 ASP A C 1
ATOM 1587 O O . ASP A 1 190 ? -9.422 0.421 -10.328 1 98.25 190 ASP A O 1
ATOM 1591 N N . GLU A 1 191 ? -7.754 0.091 -11.789 1 96.75 191 GLU A N 1
ATOM 1592 C CA . GLU A 1 191 ? -7.188 1.415 -11.547 1 96.75 191 GLU A CA 1
ATOM 1593 C C . GLU A 1 191 ? -8.188 2.516 -11.891 1 96.75 191 GLU A C 1
ATOM 1595 O O . GLU A 1 191 ? -8.094 3.629 -11.375 1 96.75 191 GLU A O 1
ATOM 1600 N N . ARG A 1 192 ? -9.156 2.254 -12.758 1 96.44 192 ARG A N 1
ATOM 1601 C CA . ARG A 1 192 ? -10.125 3.258 -13.195 1 96.44 192 ARG A CA 1
ATOM 1602 C C . ARG A 1 192 ? -11.414 3.154 -12.398 1 96.44 192 ARG A C 1
ATOM 1604 O O . ARG A 1 192 ? -12.32 3.98 -12.562 1 96.44 192 ARG A O 1
ATOM 1611 N N . ARG A 1 193 ? -11.555 2.102 -11.578 1 95 193 ARG A N 1
ATOM 1612 C CA . ARG A 1 193 ? -12.727 1.886 -10.742 1 95 193 ARG A CA 1
ATOM 1613 C C . ARG A 1 193 ? -14 1.832 -11.586 1 95 193 ARG A C 1
ATOM 1615 O O . ARG A 1 193 ? -15.031 2.371 -11.188 1 95 193 ARG A O 1
ATOM 1622 N N . GLU A 1 194 ? -13.875 1.269 -12.75 1 96.56 194 GLU A N 1
ATOM 1623 C CA . GLU A 1 194 ? -14.992 1.215 -13.688 1 96.56 194 GLU A CA 1
ATOM 1624 C C . GLU A 1 194 ? -15.812 -0.06 -13.5 1 96.56 194 GLU A C 1
ATOM 1626 O O . GLU A 1 194 ? -17.016 -0.076 -13.773 1 96.56 194 GLU A O 1
ATOM 1631 N N . GLN A 1 195 ? -15.164 -1.117 -13.047 1 97.56 195 GLN A N 1
ATOM 1632 C CA . GLN A 1 195 ? -15.852 -2.389 -12.859 1 97.56 195 GLN A CA 1
ATOM 1633 C C . GLN A 1 195 ? -16.859 -2.311 -11.711 1 97.56 195 GLN A C 1
ATOM 1635 O O . GLN A 1 195 ? -16.594 -1.671 -10.695 1 97.56 195 GLN A O 1
ATOM 1640 N N . LYS A 1 196 ? -18.016 -2.988 -11.898 1 97.44 196 LYS A N 1
ATOM 1641 C CA . LYS A 1 196 ? -19.031 -3.008 -10.852 1 97.44 196 LYS A CA 1
ATOM 1642 C C . LYS A 1 196 ? -18.484 -3.619 -9.562 1 97.44 196 LYS A C 1
ATOM 1644 O O . LYS A 1 196 ? -18.891 -3.227 -8.469 1 97.44 196 LYS A O 1
ATOM 1649 N N . TRP A 1 197 ? -17.578 -4.586 -9.664 1 97.88 197 TRP A N 1
ATOM 1650 C CA . TRP A 1 197 ? -17.062 -5.258 -8.484 1 97.88 197 TRP A CA 1
ATOM 1651 C C . TRP A 1 197 ? -16.031 -4.383 -7.77 1 97.88 197 TRP A C 1
ATOM 1653 O O . TRP A 1 197 ? -15.648 -4.668 -6.633 1 97.88 197 TRP A O 1
ATOM 1663 N N . ALA A 1 198 ? -15.539 -3.326 -8.352 1 97.69 198 ALA A N 1
ATOM 1664 C CA . ALA A 1 198 ? -14.445 -2.516 -7.824 1 97.69 198 ALA A CA 1
ATOM 1665 C C . ALA A 1 198 ? -14.953 -1.518 -6.789 1 97.69 198 ALA A C 1
ATOM 1667 O O . ALA A 1 198 ? -15.906 -0.772 -7.051 1 97.69 198 ALA A O 1
ATOM 1668 N N . ASN A 1 199 ? -14.328 -1.53 -5.613 1 96.38 199 ASN A N 1
ATOM 1669 C CA . ASN A 1 199 ? -14.578 -0.462 -4.652 1 96.38 199 ASN A CA 1
ATOM 1670 C C . ASN A 1 199 ? -14.344 0.914 -5.27 1 96.38 199 ASN A C 1
ATOM 1672 O O . ASN A 1 199 ? -13.328 1.137 -5.938 1 96.38 199 ASN A O 1
ATOM 1676 N N . LYS A 1 200 ? -15.172 1.798 -5.039 1 93.19 200 LYS A N 1
ATOM 1677 C CA . LYS A 1 200 ? -15.133 3.07 -5.758 1 93.19 200 LYS A CA 1
ATOM 1678 C C . LYS A 1 200 ? -14.031 3.973 -5.223 1 93.19 200 LYS A C 1
ATOM 1680 O O . LYS A 1 200 ? -13.672 4.969 -5.855 1 93.19 200 LYS A O 1
ATOM 1685 N N . ILE A 1 201 ? -13.445 3.613 -4.094 1 92.19 201 ILE A N 1
ATOM 1686 C CA . ILE A 1 201 ? -12.352 4.398 -3.529 1 92.19 201 ILE A CA 1
ATOM 1687 C C . ILE A 1 201 ? -11.023 3.688 -3.785 1 92.19 201 ILE A C 1
ATOM 1689 O O . ILE A 1 201 ? -10.109 4.27 -4.363 1 92.19 201 ILE A O 1
ATOM 1693 N N . THR A 1 202 ? -10.953 2.414 -3.525 1 94 202 THR A N 1
ATOM 1694 C CA . THR A 1 202 ? -9.672 1.722 -3.561 1 94 202 THR A CA 1
ATOM 1695 C C . THR A 1 202 ? -9.461 1.037 -4.91 1 94 202 THR A C 1
ATOM 1697 O O . THR A 1 202 ? -8.336 0.679 -5.262 1 94 202 THR A O 1
ATOM 1700 N N . GLY A 1 203 ? -10.602 0.731 -5.625 1 96.94 203 GLY A N 1
ATOM 1701 C CA . GLY A 1 203 ? -10.523 0.004 -6.883 1 96.94 203 GLY A CA 1
ATOM 1702 C C . GLY A 1 203 ? -10.43 -1.498 -6.699 1 96.94 203 GLY A C 1
ATOM 1703 O O . GLY A 1 203 ? -10.359 -2.246 -7.676 1 96.94 203 GLY A O 1
ATOM 1704 N N . CYS A 1 204 ? -10.461 -2.018 -5.496 1 98 204 CYS A N 1
ATOM 1705 C CA . CYS A 1 204 ? -10.219 -3.428 -5.211 1 98 204 CYS A CA 1
ATOM 1706 C C . CYS A 1 204 ? -11.523 -4.223 -5.258 1 98 204 CYS A C 1
ATOM 1708 O O . CYS A 1 204 ? -12.594 -3.682 -5 1 98 204 CYS A O 1
ATOM 1710 N N . SER A 1 205 ? -11.414 -5.496 -5.645 1 98.31 205 SER A N 1
ATOM 1711 C CA . SER A 1 205 ? -12.539 -6.422 -5.543 1 98.31 205 SER A CA 1
ATOM 1712 C C . SER A 1 205 ? -12.93 -6.656 -4.086 1 98.31 205 SER A C 1
ATOM 1714 O O . SER A 1 205 ? -12.18 -6.309 -3.174 1 98.31 205 SER A O 1
ATOM 1716 N N . PRO A 1 206 ? -14.18 -7.25 -4.043 1 96 206 PRO A N 1
ATOM 1717 C CA . PRO A 1 206 ? -14.547 -7.562 -2.658 1 96 206 PRO A CA 1
ATOM 1718 C C . PRO A 1 206 ? -13.992 -8.906 -2.189 1 96 206 PRO A C 1
ATOM 1720 O O . PRO A 1 206 ? -13.719 -9.789 -3.012 1 96 206 PRO A O 1
ATOM 1723 N N . ASN A 1 207 ? -13.609 -9.203 -1.021 1 97.06 207 ASN A N 1
ATOM 1724 C CA . ASN A 1 207 ? -13.312 -10.438 -0.302 1 97.06 207 ASN A CA 1
ATOM 1725 C C . ASN A 1 207 ? -11.914 -10.961 -0.646 1 97.06 207 ASN A C 1
ATOM 1727 O O . ASN A 1 207 ? -11.297 -10.5 -1.604 1 97.06 207 ASN A O 1
ATOM 1731 N N . PHE A 1 208 ? -11.445 -11.891 0.063 1 98.69 208 PHE A N 1
ATOM 1732 C CA . PHE A 1 208 ? -10.117 -12.469 -0.045 1 98.69 208 PHE A CA 1
ATOM 1733 C C . PHE A 1 208 ? -10.188 -13.922 -0.5 1 98.69 208 PHE A C 1
ATOM 1735 O O . PHE A 1 208 ? -10.289 -14.836 0.325 1 98.69 208 PHE A O 1
ATOM 1742 N N . TRP A 1 209 ? -10.07 -14.07 -1.834 1 98.75 209 TRP A N 1
ATOM 1743 C CA . TRP A 1 209 ? -10.102 -15.398 -2.436 1 98.75 209 TRP A CA 1
ATOM 1744 C C . TRP A 1 209 ? -8.781 -16.125 -2.227 1 98.75 209 TRP A C 1
ATOM 1746 O O . TRP A 1 209 ? -7.719 -15.625 -2.604 1 98.75 209 TRP A O 1
ATOM 1756 N N . GLY A 1 210 ? -8.836 -17.359 -1.702 1 98.75 210 GLY A N 1
ATOM 1757 C CA . GLY A 1 210 ? -7.645 -18.094 -1.314 1 98.75 210 GLY A CA 1
ATOM 1758 C C . GLY A 1 210 ? -6.711 -18.375 -2.477 1 98.75 210 GLY A C 1
ATOM 1759 O O . GLY A 1 210 ? -5.52 -18.078 -2.406 1 98.75 210 GLY A O 1
ATOM 1760 N N . ARG A 1 211 ? -7.191 -18.875 -3.525 1 98.75 211 ARG A N 1
ATOM 1761 C CA . ARG A 1 211 ? -6.332 -19.281 -4.633 1 98.75 211 ARG A CA 1
ATOM 1762 C C . ARG A 1 211 ? -5.664 -18.062 -5.277 1 98.75 211 ARG A C 1
ATOM 1764 O O . ARG A 1 211 ? -4.527 -18.156 -5.75 1 98.75 211 ARG A O 1
ATOM 1771 N N . ALA A 1 212 ? -6.355 -16.906 -5.328 1 98.75 212 ALA A N 1
ATOM 1772 C CA . ALA A 1 212 ? -5.707 -15.703 -5.836 1 98.75 212 ALA A CA 1
ATOM 1773 C C . ALA A 1 212 ? -4.453 -15.375 -5.035 1 98.75 212 ALA A C 1
ATOM 1775 O O . ALA A 1 212 ? -3.393 -15.109 -5.605 1 98.75 212 ALA A O 1
ATOM 1776 N N . MET A 1 213 ? -4.559 -15.422 -3.76 1 98.88 213 MET A N 1
ATOM 1777 C CA . MET A 1 213 ? -3.402 -15.148 -2.908 1 98.88 213 MET A CA 1
ATOM 1778 C C . MET A 1 213 ? -2.369 -16.266 -3.021 1 98.88 213 MET A C 1
ATOM 1780 O O . MET A 1 213 ? -1.168 -16.016 -2.898 1 98.88 213 MET A O 1
ATOM 1784 N N . GLY A 1 214 ? -2.844 -17.469 -3.246 1 98.94 214 GLY A N 1
ATOM 1785 C CA . GLY A 1 214 ? -1.923 -18.562 -3.52 1 98.94 214 GLY A CA 1
ATOM 1786 C C . GLY A 1 214 ? -1.055 -18.312 -4.738 1 98.94 214 GLY A C 1
ATOM 1787 O O . GLY A 1 214 ? 0.164 -18.5 -4.684 1 98.94 214 GLY A O 1
ATOM 1788 N N . TRP A 1 215 ? -1.735 -17.875 -5.844 1 98.94 215 TRP A N 1
ATOM 1789 C CA . TRP A 1 215 ? -0.997 -17.531 -7.055 1 98.94 215 TRP A CA 1
ATOM 1790 C C . TRP A 1 215 ? 0.062 -16.469 -6.762 1 98.94 215 TRP A C 1
ATOM 1792 O O . TRP A 1 215 ? 1.203 -16.578 -7.215 1 98.94 215 TRP A O 1
ATOM 1802 N N . PHE A 1 216 ? -0.3 -15.508 -5.996 1 98.94 216 PHE A N 1
ATOM 1803 C CA . PHE A 1 216 ? 0.601 -14.398 -5.699 1 98.94 216 PHE A CA 1
ATOM 1804 C C . PHE A 1 216 ? 1.791 -14.875 -4.875 1 98.94 216 PHE A C 1
ATOM 1806 O O . PHE A 1 216 ? 2.934 -14.5 -5.152 1 98.94 216 PHE A O 1
ATOM 1813 N N . ALA A 1 217 ? 1.548 -15.695 -3.855 1 98.94 217 ALA A N 1
ATOM 1814 C CA . ALA A 1 217 ? 2.619 -16.25 -3.031 1 98.94 217 ALA A CA 1
ATOM 1815 C C . ALA A 1 217 ? 3.592 -17.062 -3.873 1 98.94 217 ALA A C 1
ATOM 1817 O O . ALA A 1 217 ? 4.809 -16.922 -3.754 1 98.94 217 ALA A O 1
ATOM 1818 N N . MET A 1 218 ? 3.016 -17.859 -4.742 1 98.94 218 MET A N 1
ATOM 1819 C CA . MET A 1 218 ? 3.867 -18.672 -5.609 1 98.94 218 MET A CA 1
ATOM 1820 C C . MET A 1 218 ? 4.668 -17.797 -6.562 1 98.94 218 MET A C 1
ATOM 1822 O O . MET A 1 218 ? 5.84 -18.078 -6.836 1 98.94 218 MET A O 1
ATOM 1826 N N . ALA A 1 219 ? 4.031 -16.75 -7.047 1 98.94 219 ALA A N 1
ATOM 1827 C CA . ALA A 1 219 ? 4.707 -15.844 -7.973 1 98.94 219 ALA A CA 1
ATOM 1828 C C . ALA A 1 219 ? 5.965 -15.25 -7.344 1 98.94 219 ALA A C 1
ATOM 1830 O O . ALA A 1 219 ? 7.031 -15.242 -7.957 1 98.94 219 ALA A O 1
ATOM 1831 N N . ILE A 1 220 ? 5.828 -14.805 -6.121 1 98.88 220 ILE A N 1
ATOM 1832 C CA . ILE A 1 220 ? 6.91 -14.07 -5.48 1 98.88 220 ILE A CA 1
ATOM 1833 C C . ILE A 1 220 ? 8.102 -15 -5.25 1 98.88 220 ILE A C 1
ATOM 1835 O O . ILE A 1 220 ? 9.227 -14.68 -5.625 1 98.88 220 ILE A O 1
ATOM 1839 N N . VAL A 1 221 ? 7.902 -16.203 -4.742 1 98.75 221 VAL A N 1
ATOM 1840 C CA . VAL A 1 221 ? 9.016 -17.094 -4.438 1 98.75 221 VAL A CA 1
ATOM 1841 C C . VAL A 1 221 ? 9.648 -17.594 -5.73 1 98.75 221 VAL A C 1
ATOM 1843 O O . VAL A 1 221 ? 10.859 -17.844 -5.785 1 98.75 221 VAL A O 1
ATOM 1846 N N . ASP A 1 222 ? 8.836 -17.75 -6.785 1 98.81 222 ASP A N 1
ATOM 1847 C CA . ASP A 1 222 ? 9.367 -18.203 -8.062 1 98.81 222 ASP A CA 1
ATOM 1848 C C . ASP A 1 222 ? 10.18 -17.109 -8.75 1 98.81 222 ASP A C 1
ATOM 1850 O O . ASP A 1 222 ? 11.227 -17.391 -9.344 1 98.81 222 ASP A O 1
ATOM 1854 N N . VAL A 1 223 ? 9.703 -15.875 -8.68 1 98.75 223 VAL A N 1
ATOM 1855 C CA . VAL A 1 223 ? 10.43 -14.734 -9.25 1 98.75 223 VAL A CA 1
ATOM 1856 C C . VAL A 1 223 ? 11.789 -14.602 -8.578 1 98.75 223 VAL A C 1
ATOM 1858 O O . VAL A 1 223 ? 12.789 -14.328 -9.242 1 98.75 223 VAL A O 1
ATOM 1861 N N . LEU A 1 224 ? 11.867 -14.836 -7.309 1 98.62 224 LEU A N 1
ATOM 1862 C CA . LEU A 1 224 ? 13.078 -14.641 -6.523 1 98.62 224 LEU A CA 1
ATOM 1863 C C . LEU A 1 224 ? 14.164 -15.625 -6.938 1 98.62 224 LEU A C 1
ATOM 1865 O O . LEU A 1 224 ? 15.344 -15.406 -6.668 1 98.62 224 LEU A O 1
ATOM 1869 N N . ASP A 1 225 ? 13.789 -16.75 -7.602 1 97.06 225 ASP A N 1
ATOM 1870 C CA . ASP A 1 225 ? 14.758 -17.703 -8.125 1 97.06 225 ASP A CA 1
ATOM 1871 C C . ASP A 1 225 ? 15.648 -17.062 -9.188 1 97.06 225 ASP A C 1
ATOM 1873 O O . ASP A 1 225 ? 16.797 -17.484 -9.391 1 97.06 225 ASP A O 1
ATOM 1877 N N . PHE A 1 226 ? 15.117 -16.062 -9.828 1 97.88 226 PHE A N 1
ATOM 1878 C CA . PHE A 1 226 ? 15.797 -15.586 -11.031 1 97.88 226 PHE A CA 1
ATOM 1879 C C . PHE A 1 226 ? 16.219 -14.133 -10.875 1 97.88 226 PHE A C 1
ATOM 1881 O O . PHE A 1 226 ? 17.109 -13.656 -11.586 1 97.88 226 PHE A O 1
ATOM 1888 N N . LEU A 1 227 ? 15.523 -13.43 -9.977 1 97.88 227 LEU A N 1
ATOM 1889 C CA . LEU A 1 227 ? 15.891 -12.031 -9.734 1 97.88 227 LEU A CA 1
ATOM 1890 C C . LEU A 1 227 ? 17.297 -11.93 -9.148 1 97.88 227 LEU A C 1
ATOM 1892 O O . LEU A 1 227 ? 17.609 -12.609 -8.172 1 97.88 227 LEU A O 1
ATOM 1896 N N . PRO A 1 228 ? 18.156 -11.102 -9.766 1 97.56 228 PRO A N 1
ATOM 1897 C CA . PRO A 1 228 ? 19.531 -10.984 -9.258 1 97.56 228 PRO A CA 1
ATOM 1898 C C . PRO A 1 228 ? 19.594 -10.656 -7.77 1 97.56 228 PRO A C 1
ATOM 1900 O O . PRO A 1 228 ? 18.75 -9.906 -7.266 1 97.56 228 PRO A O 1
ATOM 1903 N N . GLN A 1 229 ? 20.594 -11.125 -7.078 1 96.62 229 GLN A N 1
ATOM 1904 C CA . GLN A 1 229 ? 20.734 -10.984 -5.633 1 96.62 229 GLN A CA 1
ATOM 1905 C C . GLN A 1 229 ? 20.922 -9.523 -5.238 1 96.62 229 GLN A C 1
ATOM 1907 O O . GLN A 1 229 ? 20.516 -9.117 -4.145 1 96.62 229 GLN A O 1
ATOM 1912 N N . ASP A 1 230 ? 21.422 -8.766 -6.098 1 96.19 230 ASP A N 1
ATOM 1913 C CA . ASP A 1 230 ? 21.734 -7.379 -5.77 1 96.19 230 ASP A CA 1
ATOM 1914 C C . ASP A 1 230 ? 20.719 -6.43 -6.406 1 96.19 230 ASP A C 1
ATOM 1916 O O . ASP A 1 230 ? 20.953 -5.223 -6.477 1 96.19 230 ASP A O 1
ATOM 1920 N N . HIS A 1 231 ? 19.672 -7.012 -6.969 1 96.56 231 HIS A N 1
ATOM 1921 C CA . HIS A 1 231 ? 18.656 -6.141 -7.547 1 96.56 231 HIS A CA 1
ATOM 1922 C C . HIS A 1 231 ? 18.125 -5.164 -6.508 1 96.56 231 HIS A C 1
ATOM 1924 O O . HIS A 1 231 ? 17.859 -5.547 -5.367 1 96.56 231 HIS A O 1
ATOM 1930 N N . GLN A 1 232 ? 17.844 -3.971 -6.875 1 94.31 232 GLN A N 1
ATOM 1931 C CA . GLN A 1 232 ? 17.516 -2.887 -5.957 1 94.31 232 GLN A CA 1
ATOM 1932 C C . GLN A 1 232 ? 16.188 -3.158 -5.25 1 94.31 232 GLN A C 1
ATOM 1934 O O . GLN A 1 232 ? 15.961 -2.68 -4.137 1 94.31 232 GLN A O 1
ATOM 1939 N N . SER A 1 233 ? 15.32 -3.963 -5.863 1 96.69 233 SER A N 1
ATOM 1940 C CA . SER A 1 233 ? 13.977 -4.172 -5.324 1 96.69 233 SER A CA 1
ATOM 1941 C C . SER A 1 233 ? 13.883 -5.508 -4.59 1 96.69 233 SER A C 1
ATOM 1943 O O . SER A 1 233 ? 12.797 -5.902 -4.152 1 96.69 233 SER A O 1
ATOM 1945 N N . ARG A 1 234 ? 14.938 -6.242 -4.523 1 97.69 234 ARG A N 1
ATOM 1946 C CA . ARG A 1 234 ? 14.867 -7.59 -3.969 1 97.69 234 ARG A CA 1
ATOM 1947 C C . ARG A 1 234 ? 14.414 -7.555 -2.512 1 97.69 234 ARG A C 1
ATOM 1949 O O . ARG A 1 234 ? 13.562 -8.344 -2.104 1 97.69 234 ARG A O 1
ATOM 1956 N N . GLU A 1 235 ? 14.922 -6.645 -1.676 1 97.25 235 GLU A N 1
ATOM 1957 C CA . GLU A 1 235 ? 14.531 -6.555 -0.272 1 97.25 235 GLU A CA 1
ATOM 1958 C C . GLU A 1 235 ? 13.055 -6.203 -0.135 1 97.25 235 GLU A C 1
ATOM 1960 O O . GLU A 1 235 ? 12.375 -6.695 0.767 1 97.25 235 GLU A O 1
ATOM 1965 N N . THR A 1 236 ? 12.578 -5.293 -1.003 1 97.44 236 THR A N 1
ATOM 1966 C CA . THR A 1 236 ? 11.172 -4.922 -1.007 1 97.44 236 THR A CA 1
ATOM 1967 C C . THR A 1 236 ? 10.289 -6.129 -1.325 1 97.44 236 THR A C 1
ATOM 1969 O O . THR A 1 236 ? 9.273 -6.352 -0.668 1 97.44 236 THR A O 1
ATOM 1972 N N . ILE A 1 237 ? 10.68 -6.883 -2.281 1 98.75 237 ILE A N 1
ATOM 1973 C CA . ILE A 1 237 ? 9.922 -8.055 -2.697 1 98.75 237 ILE A CA 1
ATOM 1974 C C . ILE A 1 237 ? 9.93 -9.102 -1.584 1 98.75 237 ILE A C 1
ATOM 1976 O O . ILE A 1 237 ? 8.898 -9.719 -1.296 1 98.75 237 ILE A O 1
ATOM 1980 N N . LEU A 1 238 ? 11.062 -9.297 -0.92 1 98.75 238 LEU A N 1
ATOM 1981 C CA . LEU A 1 238 ? 11.148 -10.203 0.219 1 98.75 238 LEU A CA 1
ATOM 1982 C C . LEU A 1 238 ? 10.234 -9.75 1.349 1 98.75 238 LEU A C 1
ATOM 1984 O O . LEU A 1 238 ? 9.562 -10.578 1.979 1 98.75 238 LEU A O 1
ATOM 1988 N N . ALA A 1 239 ? 10.172 -8.469 1.599 1 98.25 239 ALA A N 1
ATOM 1989 C CA . ALA A 1 239 ? 9.289 -7.926 2.631 1 98.25 239 ALA A CA 1
ATOM 1990 C C . ALA A 1 239 ? 7.824 -8.172 2.287 1 98.25 239 ALA A C 1
ATOM 1992 O O . ALA A 1 239 ? 7.027 -8.531 3.158 1 98.25 239 ALA A O 1
ATOM 1993 N N . ILE A 1 240 ? 7.504 -7.941 1.043 1 98.62 240 ILE A N 1
ATOM 1994 C CA . ILE A 1 240 ? 6.145 -8.195 0.575 1 98.62 240 ILE A CA 1
ATOM 1995 C C . ILE A 1 240 ? 5.785 -9.656 0.796 1 98.62 240 ILE A C 1
ATOM 1997 O O . ILE A 1 240 ? 4.695 -9.977 1.278 1 98.62 240 ILE A O 1
ATOM 2001 N N . PHE A 1 241 ? 6.742 -10.594 0.472 1 98.88 241 PHE A N 1
ATOM 2002 C CA . PHE A 1 241 ? 6.527 -12.023 0.645 1 98.88 241 PHE A CA 1
ATOM 2003 C C . PHE A 1 241 ? 6.266 -12.359 2.107 1 98.88 241 PHE A C 1
ATOM 2005 O O . PHE A 1 241 ? 5.293 -13.047 2.43 1 98.88 241 PHE A O 1
ATOM 2012 N N . LYS A 1 242 ? 7.07 -11.891 2.965 1 98.69 242 LYS A N 1
ATOM 2013 C CA . LYS A 1 242 ? 6.949 -12.188 4.391 1 98.69 242 LYS A CA 1
ATOM 2014 C C . LYS A 1 242 ? 5.637 -11.648 4.953 1 98.69 242 LYS A C 1
ATOM 2016 O O . LYS A 1 242 ? 4.965 -12.328 5.734 1 98.69 242 LYS A O 1
ATOM 2021 N N . GLN A 1 243 ? 5.273 -10.43 4.598 1 98.5 243 GLN A N 1
ATOM 2022 C CA . GLN A 1 243 ? 4.031 -9.828 5.062 1 98.5 243 GLN A CA 1
ATOM 2023 C C . GLN A 1 243 ? 2.82 -10.625 4.594 1 98.5 243 GLN A C 1
ATOM 2025 O O . GLN A 1 243 ? 1.855 -10.797 5.344 1 98.5 243 GLN A O 1
ATOM 2030 N N . LEU A 1 244 ? 2.881 -11.07 3.338 1 98.81 244 LEU A N 1
ATOM 2031 C CA . LEU A 1 244 ? 1.804 -11.891 2.797 1 98.81 244 LEU A CA 1
ATOM 2032 C C . LEU A 1 244 ? 1.662 -13.195 3.58 1 98.81 244 LEU A C 1
ATOM 2034 O O . LEU A 1 244 ? 0.558 -13.555 3.988 1 98.81 244 LEU A O 1
ATOM 2038 N N . ILE A 1 245 ? 2.762 -13.875 3.836 1 98.88 245 ILE A N 1
ATOM 2039 C CA . ILE A 1 245 ? 2.754 -15.156 4.535 1 98.88 245 ILE A CA 1
ATOM 2040 C C . ILE A 1 245 ? 2.273 -14.961 5.969 1 98.88 245 ILE A C 1
ATOM 2042 O O . ILE A 1 245 ? 1.434 -15.719 6.457 1 98.88 245 ILE A O 1
ATOM 2046 N N . ASP A 1 246 ? 2.77 -13.891 6.629 1 98.75 246 ASP A N 1
ATOM 2047 C CA . ASP A 1 246 ? 2.332 -13.594 7.992 1 98.75 246 ASP A CA 1
ATOM 2048 C C . ASP A 1 246 ? 0.825 -13.359 8.047 1 98.75 246 ASP A C 1
ATOM 2050 O O . ASP A 1 246 ? 0.151 -13.805 8.977 1 98.75 246 ASP A O 1
ATOM 2054 N N . ALA A 1 247 ? 0.333 -12.672 7.109 1 98.75 247 ALA A N 1
ATOM 2055 C CA . ALA A 1 247 ? -1.094 -12.367 7.07 1 98.75 247 ALA A CA 1
ATOM 2056 C C . ALA A 1 247 ? -1.925 -13.633 6.863 1 98.75 247 ALA A C 1
ATOM 2058 O O . ALA A 1 247 ? -2.93 -13.836 7.547 1 98.75 247 ALA A O 1
ATOM 2059 N N . VAL A 1 248 ? -1.51 -14.43 5.918 1 98.69 248 VAL A N 1
ATOM 2060 C CA . VAL A 1 248 ? -2.26 -15.641 5.598 1 98.69 248 VAL A CA 1
ATOM 2061 C C . VAL A 1 248 ? -2.248 -16.594 6.793 1 98.69 248 VAL A C 1
ATOM 2063 O O . VAL A 1 248 ? -3.232 -17.281 7.051 1 98.69 248 VAL A O 1
ATOM 2066 N N . LEU A 1 249 ? -1.177 -16.672 7.562 1 98.81 249 LEU A N 1
ATOM 2067 C CA . LEU A 1 249 ? -1.033 -17.594 8.688 1 98.81 249 LEU A CA 1
ATOM 2068 C C . LEU A 1 249 ? -1.98 -17.219 9.82 1 98.81 249 LEU A C 1
ATOM 2070 O O . LEU A 1 249 ? -2.373 -18.062 10.617 1 98.81 249 LEU A O 1
ATOM 2074 N N . LYS A 1 250 ? -2.4 -15.914 9.883 1 98.44 250 LYS A N 1
ATOM 2075 C CA . LYS A 1 250 ? -3.395 -15.5 10.875 1 98.44 250 LYS A CA 1
ATOM 2076 C C . LYS A 1 250 ? -4.723 -16.219 10.648 1 98.44 250 LYS A C 1
ATOM 2078 O O . LYS A 1 250 ? -5.539 -16.328 11.57 1 98.44 250 LYS A O 1
ATOM 2083 N N . TYR A 1 251 ? -4.844 -16.703 9.414 1 98.69 251 TYR A N 1
ATOM 2084 C CA . TYR A 1 251 ? -6.133 -17.297 9.07 1 98.69 251 TYR A CA 1
ATOM 2085 C C . TYR A 1 251 ? -5.98 -18.766 8.719 1 98.69 251 TYR A C 1
ATOM 2087 O O . TYR A 1 251 ? -6.824 -19.344 8.023 1 98.69 251 TYR A O 1
ATOM 2095 N N . GLN A 1 252 ? -4.867 -19.359 9.062 1 98.81 252 GLN A N 1
ATOM 2096 C CA . GLN A 1 252 ? -4.77 -20.828 9.008 1 98.81 252 GLN A CA 1
ATOM 2097 C C . GLN A 1 252 ? -5.727 -21.469 10.008 1 98.81 252 GLN A C 1
ATOM 2099 O O . GLN A 1 252 ? -5.691 -21.172 11.203 1 98.81 252 GLN A O 1
ATOM 2104 N N . ASP A 1 253 ? -6.559 -22.312 9.523 1 98.38 253 ASP A N 1
ATOM 2105 C CA . ASP A 1 253 ? -7.551 -22.938 10.383 1 98.38 253 ASP A CA 1
ATOM 2106 C C . ASP A 1 253 ? -6.883 -23.672 11.555 1 98.38 253 ASP A C 1
ATOM 2108 O O . ASP A 1 253 ? -6.094 -24.594 11.344 1 98.38 253 ASP A O 1
ATOM 2112 N N . PRO A 1 254 ? -7.203 -23.328 12.773 1 96.62 254 PRO A N 1
ATOM 2113 C CA . PRO A 1 254 ? -6.535 -23.938 13.922 1 96.62 254 PRO A CA 1
ATOM 2114 C C . PRO A 1 254 ? -6.848 -25.422 14.062 1 96.62 254 PRO A C 1
ATOM 2116 O O . PRO A 1 254 ? -6.039 -26.172 14.609 1 96.62 254 PRO A O 1
ATOM 2119 N N . GLU A 1 255 ? -7.871 -25.828 13.539 1 96.38 255 GLU A N 1
ATOM 2120 C CA . GLU A 1 255 ? -8.281 -27.219 13.703 1 96.38 255 GLU A CA 1
ATOM 2121 C C . GLU A 1 255 ? -7.66 -28.125 12.633 1 96.38 255 GLU A C 1
ATOM 2123 O O . GLU A 1 255 ? -7.195 -29.219 12.938 1 96.38 255 GLU A O 1
ATOM 2128 N N . THR A 1 256 ? -7.637 -27.625 11.414 1 96.69 256 THR A N 1
ATOM 2129 C CA . THR A 1 256 ? -7.285 -28.531 10.32 1 96.69 256 THR A CA 1
ATOM 2130 C C . THR A 1 256 ? -5.922 -28.172 9.742 1 96.69 256 THR A C 1
ATOM 2132 O O . THR A 1 256 ? -5.309 -28.969 9.031 1 96.69 256 THR A O 1
ATOM 2135 N N . GLY A 1 257 ? -5.523 -26.953 9.859 1 98.44 257 GLY A N 1
ATOM 2136 C CA . GLY A 1 257 ? -4.227 -26.516 9.375 1 98.44 257 GLY A CA 1
ATOM 2137 C C . GLY A 1 257 ? -4.27 -26.016 7.941 1 98.44 257 GLY A C 1
ATOM 2138 O O . GLY A 1 257 ? -3.264 -25.516 7.426 1 98.44 257 GLY A O 1
ATOM 2139 N N . VAL A 1 258 ? -5.387 -26.141 7.316 1 98.81 258 VAL A N 1
ATOM 2140 C CA . VAL A 1 258 ? -5.5 -25.688 5.934 1 98.81 258 VAL A CA 1
ATOM 2141 C C . VAL A 1 258 ? -6.293 -24.391 5.867 1 98.81 258 VAL A C 1
ATOM 2143 O O . VAL A 1 258 ? -6.629 -23.812 6.902 1 98.81 258 VAL A O 1
ATOM 2146 N N . TRP A 1 259 ? -6.539 -23.797 4.715 1 98.88 259 TRP A N 1
ATOM 2147 C CA . TRP A 1 259 ? -7.211 -22.516 4.543 1 98.88 259 TRP A CA 1
ATOM 2148 C C . TRP A 1 259 ? -8.539 -22.688 3.811 1 98.88 259 TRP A C 1
ATOM 2150 O O . TRP A 1 259 ? -8.711 -23.641 3.045 1 98.88 259 TRP A O 1
ATOM 2160 N N . TYR A 1 260 ? -9.43 -21.797 4.066 1 98.69 260 TYR A N 1
ATOM 2161 C CA . TYR A 1 260 ? -10.766 -21.812 3.479 1 98.69 260 TYR A CA 1
ATOM 2162 C C . TYR A 1 260 ? -10.773 -21.094 2.131 1 98.69 260 TYR A C 1
ATOM 2164 O O . TYR A 1 260 ? -9.836 -20.359 1.807 1 98.69 260 TYR A O 1
ATOM 2172 N N . GLN A 1 261 ? -11.844 -21.312 1.333 1 98.81 261 GLN A N 1
ATOM 2173 C CA . GLN A 1 261 ? -12.07 -20.703 0.029 1 98.81 261 GLN A CA 1
ATOM 2174 C C . GLN A 1 261 ? -12.008 -19.188 0.118 1 98.81 261 GLN A C 1
ATOM 2176 O O . GLN A 1 261 ? -11.336 -18.547 -0.691 1 98.81 261 GLN A O 1
ATOM 2181 N N . VAL A 1 262 ? -12.781 -18.656 1.013 1 98.81 262 VAL A N 1
ATOM 2182 C CA . VAL A 1 262 ? -12.633 -17.266 1.433 1 98.81 262 VAL A CA 1
ATOM 2183 C C . VAL A 1 262 ? -11.859 -17.203 2.746 1 98.81 262 VAL A C 1
ATOM 2185 O O . VAL A 1 262 ? -12.398 -17.516 3.809 1 98.81 262 VAL A O 1
ATOM 2188 N N . VAL A 1 263 ? -10.711 -16.734 2.762 1 98.69 263 VAL A N 1
ATOM 2189 C CA . VAL A 1 263 ? -9.633 -17.047 3.695 1 98.69 263 VAL A CA 1
ATOM 2190 C C . VAL A 1 263 ? -9.984 -16.531 5.086 1 98.69 263 VAL A C 1
ATOM 2192 O O . VAL A 1 263 ? -9.789 -17.219 6.086 1 98.69 263 VAL A O 1
ATOM 2195 N N . ASN A 1 264 ? -10.57 -15.344 5.188 1 98.25 264 ASN A N 1
ATOM 2196 C CA . ASN A 1 264 ? -10.766 -14.719 6.492 1 98.25 264 ASN A CA 1
ATOM 2197 C C . ASN A 1 264 ? -12.102 -15.125 7.117 1 98.25 264 ASN A C 1
ATOM 2199 O O . ASN A 1 264 ? -12.422 -14.695 8.227 1 98.25 264 ASN A O 1
ATOM 2203 N N . PHE A 1 265 ? -12.883 -15.883 6.398 1 97.69 265 PHE A N 1
ATOM 2204 C CA . PHE A 1 265 ? -14.195 -16.25 6.91 1 97.69 265 PHE A CA 1
ATOM 2205 C C . PHE A 1 265 ? -14.234 -17.734 7.293 1 97.69 265 PHE A C 1
ATOM 2207 O O . PHE A 1 265 ? -15.078 -18.484 6.801 1 97.69 265 PHE A O 1
ATOM 2214 N N . ILE A 1 266 ? -13.422 -18.078 8.227 1 96.88 266 ILE A N 1
ATOM 2215 C CA . ILE A 1 266 ? -13.289 -19.453 8.711 1 96.88 266 ILE A CA 1
ATOM 2216 C C . ILE A 1 266 ? -14.617 -19.906 9.312 1 96.88 266 ILE A C 1
ATOM 2218 O O . ILE A 1 266 ? -15.188 -19.219 10.164 1 96.88 266 ILE A O 1
ATOM 2222 N N . GLY A 1 267 ? -15.125 -20.938 8.844 1 94.12 267 GLY A N 1
ATOM 2223 C CA . GLY A 1 267 ? -16.281 -21.578 9.445 1 94.12 267 GLY A CA 1
ATOM 2224 C C . GLY A 1 267 ? -17.594 -20.922 9.062 1 94.12 267 GLY A C 1
ATOM 2225 O O . GLY A 1 267 ? -18.672 -21.391 9.438 1 94.12 267 GLY A O 1
ATOM 2226 N N . ARG A 1 268 ? -17.531 -19.828 8.297 1 94.94 268 ARG A N 1
ATOM 2227 C CA . ARG A 1 268 ? -18.766 -19.188 7.875 1 94.94 268 ARG A CA 1
ATOM 2228 C C . ARG A 1 268 ? -19.609 -20.109 6.988 1 94.94 268 ARG A C 1
ATOM 2230 O O . ARG A 1 268 ? -19.047 -20.891 6.219 1 94.94 268 AR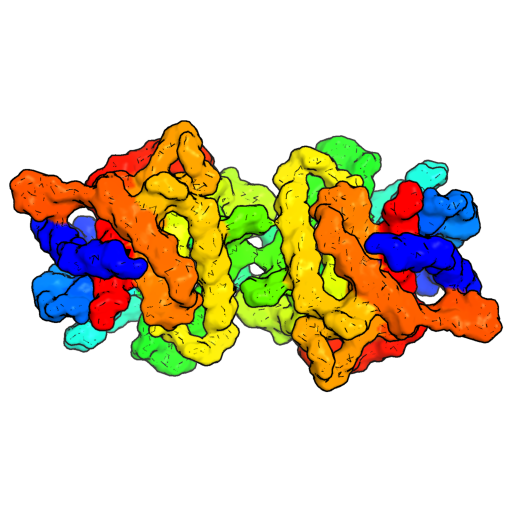G A O 1
ATOM 2237 N N . ASN A 1 269 ? -20.922 -19.906 7.008 1 96.81 269 ASN A N 1
ATOM 2238 C CA . ASN A 1 269 ? -21.828 -20.766 6.27 1 96.81 269 ASN A CA 1
ATOM 2239 C C . ASN A 1 269 ? -21.531 -20.766 4.773 1 96.81 269 ASN A C 1
ATOM 2241 O O . ASN A 1 269 ? -21.406 -19.703 4.164 1 96.81 269 ASN A O 1
ATOM 2245 N N . GLY A 1 270 ? -21.391 -21.953 4.242 1 97.44 270 GLY A N 1
ATOM 2246 C CA . GLY A 1 270 ? -21.141 -22.125 2.82 1 97.44 270 GLY A CA 1
ATOM 2247 C C . GLY A 1 270 ? -19.672 -22.156 2.469 1 97.44 270 GLY A C 1
ATOM 2248 O O . GLY A 1 270 ? -19.297 -22.688 1.419 1 97.44 270 GLY A O 1
ATOM 2249 N N . ASN A 1 271 ? -18.891 -21.562 3.316 1 98.19 271 ASN A N 1
ATOM 2250 C CA . ASN A 1 271 ? -17.438 -21.625 3.104 1 98.19 271 ASN A CA 1
ATOM 2251 C C . ASN A 1 271 ? -16.891 -23.031 3.363 1 98.19 271 ASN A C 1
ATOM 2253 O O . ASN A 1 271 ? -17.594 -23.875 3.928 1 98.19 271 ASN A O 1
ATOM 2257 N N . TYR A 1 272 ? -15.68 -23.312 2.842 1 98.06 272 TYR A N 1
ATOM 2258 C CA . TYR A 1 272 ? -15.125 -24.656 2.957 1 98.06 272 TYR A CA 1
ATOM 2259 C C . TYR A 1 272 ? -13.609 -24.625 2.854 1 98.06 272 TYR A C 1
ATOM 2261 O O . TYR A 1 272 ? -13.039 -23.719 2.244 1 98.06 272 TYR A O 1
ATOM 2269 N N . PRO A 1 273 ? -12.953 -25.625 3.523 1 98.44 273 PRO A N 1
ATOM 2270 C CA . PRO A 1 273 ? -11.523 -25.797 3.27 1 98.44 273 PRO A CA 1
ATOM 2271 C C . PRO A 1 273 ? -11.211 -26.047 1.795 1 98.44 273 PRO A C 1
ATOM 2273 O O . PRO A 1 273 ? -11.859 -26.875 1.153 1 98.44 273 PRO A O 1
ATOM 2276 N N . GLU A 1 274 ? -10.344 -25.359 1.274 1 98.81 274 GLU A N 1
ATOM 2277 C CA . GLU A 1 274 ? -10.07 -25.391 -0.159 1 98.81 274 GLU A CA 1
ATOM 2278 C C . GLU A 1 274 ? -8.664 -25.922 -0.437 1 98.81 274 GLU A C 1
ATOM 2280 O O . GLU A 1 274 ? -7.695 -25.453 0.16 1 98.81 274 GLU A O 1
ATOM 2285 N N . ALA A 1 275 ? -8.508 -26.844 -1.331 1 98.88 275 ALA A N 1
ATOM 2286 C CA . ALA A 1 275 ? -7.297 -27.641 -1.498 1 98.88 275 ALA A CA 1
ATOM 2287 C C . ALA A 1 275 ? -6.227 -26.859 -2.252 1 98.88 275 ALA A C 1
ATOM 2289 O O . ALA A 1 275 ? -5.062 -26.828 -1.843 1 98.88 275 ALA A O 1
ATOM 2290 N N . SER A 1 276 ? -6.594 -26.203 -3.357 1 98.88 276 SER A N 1
ATOM 2291 C CA . SER A 1 276 ? -5.582 -25.578 -4.203 1 98.88 276 SER A CA 1
ATOM 2292 C C . SER A 1 276 ? -4.879 -24.438 -3.469 1 98.88 276 SER A C 1
ATOM 2294 O O . SER A 1 276 ? -3.646 -24.391 -3.445 1 98.88 276 SER A O 1
ATOM 2296 N N . ALA A 1 277 ? -5.641 -23.609 -2.834 1 98.88 277 ALA A N 1
ATOM 2297 C CA . ALA A 1 277 ? -5.027 -22.516 -2.072 1 98.88 277 ALA A CA 1
ATOM 2298 C C . ALA A 1 277 ? -4.113 -23.062 -0.979 1 98.88 277 ALA A C 1
ATOM 2300 O O . ALA A 1 277 ? -3.004 -22.562 -0.785 1 98.88 277 ALA A O 1
ATOM 2301 N N . SER A 1 278 ? -4.527 -24.047 -0.266 1 98.94 278 SER A N 1
ATOM 2302 C CA . SER A 1 278 ? -3.742 -24.656 0.809 1 98.94 278 SER A CA 1
ATOM 2303 C C . SER A 1 278 ? -2.428 -25.219 0.283 1 98.94 278 SER A C 1
ATOM 2305 O O . SER A 1 278 ? -1.374 -25.031 0.894 1 98.94 278 SER A O 1
ATOM 2307 N N . CYS A 1 279 ? -2.523 -25.875 -0.836 1 98.94 279 CYS A N 1
ATOM 2308 C CA . CYS A 1 279 ? -1.319 -26.438 -1.445 1 98.94 279 CYS A CA 1
ATOM 2309 C C . CYS A 1 279 ? -0.372 -25.328 -1.888 1 98.94 279 CYS A C 1
ATOM 2311 O O . CYS A 1 279 ? 0.846 -25.453 -1.745 1 98.94 279 CYS A O 1
ATOM 2313 N N . MET A 1 280 ? -0.927 -24.234 -2.43 1 98.94 280 MET A N 1
ATOM 2314 C CA . MET A 1 280 ? -0.118 -23.109 -2.904 1 98.94 280 MET A CA 1
ATOM 2315 C C . MET A 1 280 ? 0.6 -22.438 -1.744 1 98.94 280 MET A C 1
ATOM 2317 O O . MET A 1 280 ? 1.779 -22.094 -1.854 1 98.94 280 MET A O 1
ATOM 2321 N N . PHE A 1 281 ? -0.093 -22.266 -0.653 1 98.94 281 PHE A N 1
ATOM 2322 C CA . PHE A 1 281 ? 0.531 -21.672 0.528 1 98.94 281 PHE A CA 1
ATOM 2323 C C . PHE A 1 281 ? 1.604 -22.609 1.088 1 98.94 281 PHE A C 1
ATOM 2325 O O . PHE A 1 281 ? 2.67 -22.141 1.504 1 98.94 281 PHE A O 1
ATOM 2332 N N . ALA A 1 282 ? 1.326 -23.922 1.135 1 98.94 282 ALA A N 1
ATOM 2333 C CA . ALA A 1 282 ? 2.326 -24.891 1.591 1 98.94 282 ALA A CA 1
ATOM 2334 C C . ALA A 1 282 ? 3.572 -24.844 0.711 1 98.94 282 ALA A C 1
ATOM 2336 O O . ALA A 1 282 ? 4.695 -24.922 1.212 1 98.94 282 ALA A O 1
ATOM 2337 N N . TYR A 1 283 ? 3.336 -24.75 -0.566 1 98.94 283 TYR A N 1
ATOM 2338 C CA . TYR A 1 283 ? 4.457 -24.641 -1.493 1 98.94 283 TYR A CA 1
ATOM 2339 C C . TYR A 1 283 ? 5.293 -23.406 -1.186 1 98.94 283 TYR A C 1
ATOM 2341 O O . TYR A 1 283 ? 6.52 -23.484 -1.079 1 98.94 283 TYR A O 1
ATOM 2349 N N . ALA A 1 284 ? 4.648 -22.281 -1.055 1 98.94 284 ALA A N 1
ATOM 2350 C CA . ALA A 1 284 ? 5.344 -21.016 -0.785 1 98.94 284 ALA A CA 1
ATOM 2351 C C . ALA A 1 284 ? 6.105 -21.094 0.536 1 98.94 284 ALA A C 1
ATOM 2353 O O . ALA A 1 284 ? 7.238 -20.609 0.633 1 98.94 284 ALA A O 1
ATOM 2354 N N . LEU A 1 285 ? 5.496 -21.688 1.551 1 98.88 285 LEU A N 1
ATOM 2355 C CA . LEU A 1 285 ? 6.148 -21.875 2.842 1 98.88 285 LEU A CA 1
ATOM 2356 C C . LEU A 1 285 ? 7.387 -22.75 2.701 1 98.88 285 LEU A C 1
ATOM 2358 O O . LEU A 1 285 ? 8.469 -22.391 3.172 1 98.88 285 LEU A O 1
ATOM 2362 N N . ALA A 1 286 ? 7.23 -23.891 2.057 1 98.75 286 ALA A N 1
ATOM 2363 C CA . ALA A 1 286 ? 8.328 -24.844 1.913 1 98.75 286 ALA A CA 1
ATOM 2364 C C . ALA A 1 286 ? 9.508 -24.219 1.167 1 98.75 286 ALA A C 1
ATOM 2366 O O . ALA A 1 286 ? 10.648 -24.297 1.625 1 98.75 286 ALA A O 1
ATOM 2367 N N . LYS A 1 287 ? 9.211 -23.609 0.045 1 98.69 287 LYS A N 1
ATOM 2368 C CA . LYS A 1 287 ? 10.266 -22.984 -0.75 1 98.69 287 LYS A CA 1
ATOM 2369 C C . LYS A 1 287 ? 10.875 -21.797 -0.016 1 98.69 287 LYS A C 1
ATOM 2371 O O . LYS A 1 287 ? 12.094 -21.594 -0.061 1 98.69 287 LYS A O 1
ATOM 2376 N N . GLY A 1 288 ? 10.031 -21 0.637 1 98.69 288 GLY A N 1
ATOM 2377 C CA . GLY A 1 288 ? 10.539 -19.875 1.421 1 98.69 288 GLY A CA 1
ATOM 2378 C C . GLY A 1 288 ? 11.5 -20.297 2.514 1 98.69 288 GLY A C 1
ATOM 2379 O O . GLY A 1 288 ? 12.516 -19.641 2.744 1 98.69 288 GLY A O 1
ATOM 2380 N N . ILE A 1 289 ? 11.203 -21.359 3.135 1 98.25 289 ILE A N 1
ATOM 2381 C CA . ILE A 1 289 ? 12.055 -21.891 4.195 1 98.25 289 ILE A CA 1
ATOM 2382 C C . ILE A 1 289 ? 13.344 -22.438 3.594 1 98.25 289 ILE A C 1
ATOM 2384 O O . ILE A 1 289 ? 14.438 -22.125 4.062 1 98.25 289 ILE A O 1
ATOM 2388 N N . GLU A 1 290 ? 13.203 -23.219 2.572 1 97.81 290 GLU A N 1
ATOM 2389 C CA . GLU A 1 290 ? 14.359 -23.859 1.94 1 97.81 290 GLU A CA 1
ATOM 2390 C C . GLU A 1 290 ? 15.336 -22.812 1.405 1 97.81 290 GLU A C 1
ATOM 2392 O O . GLU A 1 290 ? 16.547 -22.984 1.504 1 97.81 290 GLU A O 1
ATOM 2397 N N . LYS A 1 291 ? 14.844 -21.703 0.844 1 98 291 LYS A N 1
ATOM 2398 C CA . LYS A 1 291 ? 15.672 -20.688 0.209 1 98 291 LYS A CA 1
ATOM 2399 C C . LYS A 1 291 ? 16.141 -19.656 1.228 1 98 291 LYS A C 1
ATOM 2401 O O . LYS A 1 291 ? 16.938 -18.766 0.9 1 98 291 LYS A O 1
ATOM 2406 N N . GLY A 1 292 ? 15.602 -19.734 2.471 1 97.69 292 GLY A N 1
ATOM 2407 C CA . GLY A 1 292 ? 16.031 -18.844 3.535 1 97.69 292 GLY A CA 1
ATOM 2408 C C . GLY A 1 292 ? 15.289 -17.531 3.559 1 97.69 292 GLY A C 1
ATOM 2409 O O . GLY A 1 292 ? 15.711 -16.578 4.219 1 97.69 292 GLY A O 1
ATOM 2410 N N . TYR A 1 293 ? 14.211 -17.391 2.818 1 98.19 293 TYR A N 1
ATOM 2411 C CA . TYR A 1 293 ? 13.391 -16.188 2.844 1 98.19 293 TYR A CA 1
ATOM 2412 C C . TYR A 1 293 ? 12.594 -16.094 4.141 1 98.19 293 TYR A C 1
ATOM 2414 O O . TYR A 1 293 ? 12.227 -15.008 4.582 1 98.19 293 TYR A O 1
ATOM 2422 N N . LEU A 1 294 ? 12.234 -17.266 4.684 1 98.44 294 LEU A N 1
ATOM 2423 C CA . LEU A 1 294 ? 11.539 -17.438 5.953 1 98.44 294 LEU A CA 1
ATOM 2424 C C . LEU A 1 294 ? 12.391 -18.234 6.941 1 98.44 294 LEU A C 1
ATOM 2426 O O . LEU A 1 294 ? 13.086 -19.172 6.559 1 98.44 294 LEU A O 1
ATOM 2430 N N . ASP A 1 295 ? 12.383 -17.906 8.156 1 97.44 295 ASP A N 1
ATOM 2431 C CA . ASP A 1 295 ? 13.211 -18.594 9.141 1 97.44 295 ASP A CA 1
ATOM 2432 C C . ASP A 1 295 ? 12.5 -19.812 9.711 1 97.44 295 ASP A C 1
ATOM 2434 O O . ASP A 1 295 ? 11.43 -20.203 9.219 1 97.44 295 ASP A O 1
ATOM 2438 N N . SER A 1 296 ? 13.047 -20.422 10.711 1 95.75 296 SER A N 1
ATOM 2439 C CA . SER A 1 296 ? 12.617 -21.719 11.219 1 95.75 296 SER A CA 1
ATOM 2440 C C . SER A 1 296 ? 11.312 -21.609 12 1 95.75 296 SER A C 1
ATOM 2442 O O . SER A 1 296 ? 10.664 -22.609 12.281 1 95.75 296 SER A O 1
ATOM 2444 N N . SER A 1 297 ? 10.883 -20.391 12.305 1 97.19 297 SER A N 1
ATOM 2445 C CA . SER A 1 297 ? 9.648 -20.203 13.047 1 97.19 297 SER A CA 1
ATOM 2446 C C . SER A 1 297 ? 8.43 -20.547 12.195 1 97.19 297 SER A C 1
ATOM 2448 O O . SER A 1 297 ? 7.332 -20.75 12.719 1 97.19 297 SER A O 1
ATOM 2450 N N . TYR A 1 298 ? 8.633 -20.734 10.906 1 98.19 298 TYR A N 1
ATOM 2451 C CA . TYR A 1 298 ? 7.523 -20.984 9.992 1 98.19 298 TYR A CA 1
ATOM 2452 C C . TYR A 1 298 ? 7.328 -22.484 9.781 1 98.19 298 TYR A C 1
ATOM 2454 O O . TYR A 1 298 ? 6.348 -22.906 9.164 1 98.19 298 TYR A O 1
ATOM 2462 N N . VAL A 1 299 ? 8.188 -23.359 10.266 1 97.69 299 VAL A N 1
ATOM 2463 C CA . VAL A 1 299 ? 8.188 -24.797 9.984 1 97.69 299 VAL A CA 1
ATOM 2464 C C . VAL A 1 299 ? 6.926 -25.438 10.57 1 97.69 299 VAL A C 1
ATOM 2466 O O . VAL A 1 299 ? 6.328 -26.312 9.961 1 97.69 299 VAL A O 1
ATOM 2469 N N . LYS A 1 300 ? 6.551 -24.953 11.789 1 97.56 300 LYS A N 1
ATOM 2470 C CA . LYS A 1 300 ? 5.359 -25.516 12.422 1 97.56 300 LYS A CA 1
ATOM 2471 C C . LYS A 1 300 ? 4.117 -25.266 11.57 1 97.56 300 LYS A C 1
ATOM 2473 O O . LYS A 1 300 ? 3.266 -26.156 11.445 1 97.56 300 LYS A O 1
ATOM 2478 N N . ALA A 1 301 ? 4.004 -24.109 11.039 1 98.38 301 ALA A N 1
ATOM 2479 C CA . ALA A 1 301 ? 2.875 -23.781 10.172 1 98.38 301 ALA A CA 1
ATOM 2480 C C . ALA A 1 301 ? 2.873 -24.656 8.922 1 98.38 301 ALA A C 1
ATOM 2482 O O . ALA A 1 301 ? 1.814 -25.109 8.477 1 98.38 301 ALA A O 1
ATOM 2483 N N . LEU A 1 302 ? 4.016 -24.891 8.312 1 98.69 302 LEU A N 1
ATOM 2484 C CA . LEU A 1 302 ? 4.145 -25.75 7.148 1 98.69 302 LEU A CA 1
ATOM 2485 C C . LEU A 1 302 ? 3.729 -27.172 7.477 1 98.69 302 LEU A C 1
ATOM 2487 O O . LEU A 1 302 ? 3.027 -27.828 6.691 1 98.69 302 LEU A O 1
ATOM 2491 N N . GLU A 1 303 ? 4.164 -27.656 8.609 1 98.25 303 GLU A N 1
ATOM 2492 C CA . GLU A 1 303 ? 3.826 -29 9.039 1 98.25 303 GLU A CA 1
ATOM 2493 C C . GLU A 1 303 ? 2.314 -29.188 9.172 1 98.25 303 GLU A C 1
ATOM 2495 O O . GLU A 1 303 ? 1.756 -30.172 8.68 1 98.25 303 GLU A O 1
ATOM 2500 N N . ARG A 1 304 ? 1.689 -28.219 9.797 1 98.31 304 ARG A N 1
ATOM 2501 C CA . ARG A 1 304 ? 0.242 -28.281 9.977 1 98.31 304 ARG A CA 1
ATOM 2502 C C . ARG A 1 304 ? -0.474 -28.234 8.633 1 98.31 304 ARG A C 1
ATOM 2504 O O . ARG A 1 304 ? -1.458 -28.938 8.414 1 98.31 304 ARG A O 1
ATOM 2511 N N . ALA A 1 305 ? 0.029 -27.438 7.801 1 98.75 305 ALA A N 1
ATOM 2512 C CA . ALA A 1 305 ? -0.583 -27.297 6.484 1 98.75 305 ALA A CA 1
ATOM 2513 C C . ALA A 1 305 ? -0.5 -28.594 5.703 1 98.75 305 ALA A C 1
ATOM 2515 O O . ALA A 1 305 ? -1.498 -29.062 5.145 1 98.75 305 ALA A O 1
ATOM 2516 N N . TYR A 1 306 ? 0.664 -29.188 5.652 1 98.62 306 TYR A N 1
ATOM 2517 C CA . TYR A 1 306 ? 0.87 -30.391 4.852 1 98.62 306 TYR A CA 1
ATOM 2518 C C . TYR A 1 306 ? 0.097 -31.562 5.43 1 98.62 306 TYR A C 1
ATOM 2520 O O . TYR A 1 306 ? -0.5 -32.344 4.688 1 98.62 306 TYR A O 1
ATOM 2528 N N . GLU A 1 307 ? 0.112 -31.688 6.754 1 98.12 307 GLU A N 1
ATOM 2529 C CA . GLU A 1 307 ? -0.687 -32.719 7.406 1 98.12 307 GLU A CA 1
ATOM 2530 C C . GLU A 1 307 ? -2.168 -32.562 7.074 1 98.12 307 GLU A C 1
ATOM 2532 O O . GLU A 1 307 ? -2.842 -33.562 6.742 1 98.12 307 GLU A O 1
ATOM 2537 N N . GLY A 1 308 ? -2.617 -31.328 7.227 1 98.62 308 GLY A N 1
ATOM 2538 C CA . GLY A 1 308 ? -4.008 -31.062 6.906 1 98.62 308 GLY A CA 1
ATOM 2539 C C . GLY A 1 308 ? -4.355 -31.359 5.461 1 98.62 308 GLY A C 1
ATOM 2540 O O . GLY A 1 308 ? -5.43 -31.906 5.176 1 98.62 308 GLY A O 1
ATOM 2541 N N . ILE A 1 309 ? -3.508 -31.062 4.539 1 98.81 309 ILE A N 1
ATOM 2542 C CA . ILE A 1 309 ? -3.715 -31.297 3.113 1 98.81 309 ILE A CA 1
ATOM 2543 C C . ILE A 1 309 ? -3.848 -32.812 2.859 1 98.81 309 ILE A C 1
ATOM 2545 O O . ILE A 1 309 ? -4.793 -33.25 2.201 1 98.81 309 ILE A O 1
ATOM 2549 N N . ILE A 1 310 ? -2.881 -33.594 3.4 1 98.31 310 ILE A N 1
ATOM 2550 C CA . ILE A 1 310 ? -2.871 -35.031 3.172 1 98.31 310 ILE A CA 1
ATOM 2551 C C . ILE A 1 310 ? -4.125 -35.656 3.777 1 98.31 310 ILE A C 1
ATOM 2553 O O . ILE A 1 310 ? -4.801 -36.438 3.129 1 98.31 310 ILE A O 1
ATOM 2557 N N . TYR A 1 311 ? -4.48 -35.219 4.934 1 97.25 311 TYR A N 1
ATOM 2558 C CA . TYR A 1 311 ? -5.582 -35.844 5.668 1 97.25 311 TYR A CA 1
ATOM 2559 C C . TYR A 1 311 ? -6.922 -35.438 5.059 1 97.25 311 TYR A C 1
ATOM 2561 O O . TYR A 1 311 ? -7.832 -36.281 4.965 1 97.25 311 TYR A O 1
ATOM 2569 N N . ARG A 1 312 ? -7.035 -34.281 4.645 1 97.94 312 ARG A N 1
ATOM 2570 C CA . ARG A 1 312 ? -8.352 -33.75 4.277 1 97.94 312 ARG A CA 1
ATOM 2571 C C . ARG A 1 312 ? -8.625 -33.969 2.791 1 97.94 312 ARG A C 1
ATOM 2573 O O . ARG A 1 312 ? -9.766 -34.188 2.393 1 97.94 312 ARG A O 1
ATOM 2580 N N . PHE A 1 313 ? -7.594 -33.844 1.971 1 98.81 313 PHE A N 1
ATOM 2581 C CA . PHE A 1 313 ? -7.891 -33.688 0.553 1 98.81 313 PHE A CA 1
ATOM 2582 C C . PHE A 1 313 ? -7.387 -34.875 -0.254 1 98.81 313 PHE A C 1
ATOM 2584 O O . PHE A 1 313 ? -7.828 -35.094 -1.384 1 98.81 313 PHE A O 1
ATOM 2591 N N . VAL A 1 314 ? -6.398 -35.656 0.235 1 98.62 314 VAL A N 1
ATOM 2592 C CA . VAL A 1 314 ? -5.773 -36.719 -0.546 1 98.62 314 VAL A CA 1
ATOM 2593 C C . VAL A 1 314 ? -6.426 -38.031 -0.211 1 98.62 314 VAL A C 1
ATOM 2595 O O . VAL A 1 314 ? -6.535 -38.406 0.961 1 98.62 314 VAL A O 1
ATOM 2598 N N . GLU A 1 315 ? -6.859 -38.719 -1.228 1 98.31 315 GLU A N 1
ATOM 2599 C CA . GLU A 1 315 ? -7.496 -40.031 -1.071 1 98.31 315 GLU A CA 1
ATOM 2600 C C . GLU A 1 315 ? -6.938 -41.031 -2.068 1 98.31 315 GLU A C 1
ATOM 2602 O O . GLU A 1 315 ? -6.742 -40.719 -3.242 1 98.31 315 GLU A O 1
ATOM 2607 N N . GLU A 1 316 ? -6.629 -42.188 -1.614 1 97.5 316 GLU A N 1
ATOM 2608 C CA . GLU A 1 316 ? -6.219 -43.281 -2.496 1 97.5 316 GLU A CA 1
ATOM 2609 C C . GLU A 1 316 ? -7.418 -44.094 -2.941 1 97.5 316 GLU A C 1
ATOM 2611 O O . GLU A 1 316 ? -8.258 -44.469 -2.125 1 97.5 316 GLU A O 1
ATOM 2616 N N . ASP A 1 317 ? -7.512 -44.344 -4.199 1 97 317 ASP A N 1
ATOM 2617 C CA . ASP A 1 317 ? -8.648 -45.125 -4.695 1 97 317 ASP A CA 1
ATOM 2618 C C . ASP A 1 317 ? -8.328 -46.625 -4.719 1 97 317 ASP A C 1
ATOM 2620 O O . ASP A 1 317 ? -7.281 -47.031 -4.227 1 97 317 ASP A O 1
ATOM 2624 N N . GLU A 1 318 ? -9.266 -47.469 -5.199 1 96.06 318 GLU A N 1
ATOM 2625 C CA . GLU A 1 318 ? -9.18 -48.906 -5.148 1 96.06 318 GLU A CA 1
ATOM 2626 C C . GLU A 1 318 ? -8.016 -49.438 -5.992 1 96.06 318 GLU A C 1
ATOM 2628 O O . GLU A 1 318 ? -7.512 -50.531 -5.762 1 96.06 318 GLU A O 1
ATOM 2633 N N . ASN A 1 319 ? -7.559 -48.688 -6.918 1 96 319 ASN A N 1
ATOM 2634 C CA . ASN A 1 319 ? -6.469 -49.094 -7.805 1 96 319 ASN A CA 1
ATOM 2635 C C . ASN A 1 319 ? -5.121 -48.594 -7.285 1 96 319 ASN A C 1
ATOM 2637 O O . ASN A 1 319 ? -4.105 -48.719 -7.973 1 96 319 ASN A O 1
ATOM 2641 N N . GLY A 1 320 ? -5.117 -47.906 -6.234 1 96.31 320 GLY A N 1
ATOM 2642 C CA . GLY A 1 320 ? -3.885 -47.406 -5.641 1 96.31 320 GLY A CA 1
ATOM 2643 C C . GLY A 1 320 ? -3.482 -46.031 -6.145 1 96.31 320 GLY A C 1
ATOM 2644 O O . GLY A 1 320 ? -2.393 -45.531 -5.836 1 96.31 320 GLY A O 1
ATOM 2645 N N . LEU A 1 321 ? -4.309 -45.375 -6.906 1 97.94 321 LEU A N 1
ATOM 2646 C CA . LEU A 1 321 ? -4.035 -44.062 -7.422 1 97.94 321 LEU A CA 1
ATOM 2647 C C . LEU A 1 321 ? -4.559 -42.969 -6.465 1 97.94 321 LEU A C 1
ATOM 2649 O O . LEU A 1 321 ? -5.59 -43.156 -5.82 1 97.94 321 LEU A O 1
ATOM 2653 N N . LEU A 1 322 ? -3.867 -41.906 -6.434 1 98.56 322 LEU A N 1
ATOM 2654 C CA . LEU A 1 322 ? -4.254 -40.812 -5.543 1 98.56 322 LEU A CA 1
ATOM 2655 C C . LEU A 1 322 ? -5.207 -39.844 -6.246 1 98.56 322 LEU A C 1
ATOM 2657 O O . LEU A 1 322 ? -5.094 -39.625 -7.453 1 98.56 322 LEU A O 1
ATOM 2661 N N . ASN A 1 323 ? -6.133 -39.375 -5.48 1 98.75 323 ASN A N 1
ATOM 2662 C CA . ASN A 1 323 ? -7.035 -38.281 -5.867 1 98.75 323 ASN A CA 1
ATOM 2663 C C . ASN A 1 323 ? -6.891 -37.094 -4.945 1 98.75 323 ASN A C 1
ATOM 2665 O O . ASN A 1 323 ? -6.609 -37.219 -3.756 1 98.75 323 ASN A O 1
ATOM 2669 N N . LEU A 1 324 ? -7.012 -35.906 -5.52 1 98.88 324 LEU A N 1
ATOM 2670 C CA . LEU A 1 324 ? -7.062 -34.656 -4.742 1 98.88 324 LEU A CA 1
ATOM 2671 C C . LEU A 1 324 ? -8.469 -34.094 -4.75 1 98.88 324 LEU A C 1
ATOM 2673 O O . LEU A 1 324 ? -8.961 -33.656 -5.793 1 98.88 324 LEU A O 1
ATOM 2677 N N . ASN A 1 325 ? -9.078 -34.031 -3.646 1 98.62 325 ASN A N 1
ATOM 2678 C CA . ASN A 1 325 ? -10.43 -33.531 -3.492 1 98.62 325 ASN A CA 1
ATOM 2679 C C . ASN A 1 325 ? -10.422 -32.094 -2.984 1 98.62 325 ASN A C 1
ATOM 2681 O O . ASN A 1 325 ? -9.398 -31.594 -2.518 1 98.62 325 ASN A O 1
ATOM 2685 N N . GLY A 1 326 ? -11.547 -31.391 -3.174 1 98.38 326 GLY A N 1
ATOM 2686 C CA . GLY A 1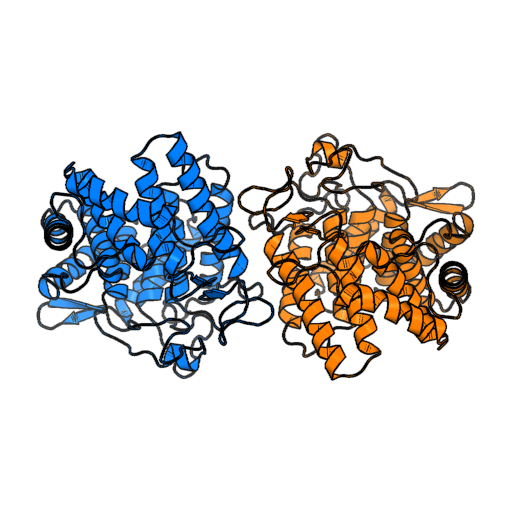 326 ? -11.758 -30.125 -2.5 1 98.38 326 GLY A CA 1
ATOM 2687 C C . GLY A 1 326 ? -11.203 -28.938 -3.271 1 98.38 326 GLY A C 1
ATOM 2688 O O . GLY A 1 326 ? -10.852 -27.906 -2.682 1 98.38 326 GLY A O 1
ATOM 2689 N N . VAL A 1 327 ? -11.141 -29.078 -4.617 1 98.69 327 VAL A N 1
ATOM 2690 C CA . VAL A 1 327 ? -10.562 -28 -5.414 1 98.69 327 VAL A CA 1
ATOM 2691 C C . VAL A 1 327 ? -11.672 -27.156 -6.035 1 98.69 327 VAL A C 1
ATOM 2693 O O . VAL A 1 327 ? -12.562 -27.688 -6.703 1 98.69 327 VAL A O 1
ATOM 2696 N N . CYS A 1 328 ? -11.648 -25.844 -5.727 1 98.25 328 CYS A N 1
ATOM 2697 C CA . CYS A 1 328 ? -12.508 -24.938 -6.477 1 98.25 328 CYS A CA 1
ATOM 2698 C C . CYS A 1 328 ? -12.195 -25 -7.969 1 98.25 328 CYS A C 1
ATOM 2700 O O . CYS A 1 328 ? -11.047 -24.828 -8.375 1 98.25 328 CYS A O 1
ATOM 2702 N N . MET A 1 329 ? -13.148 -25.125 -8.773 1 96.56 329 MET A N 1
ATOM 2703 C CA . MET A 1 329 ? -12.945 -25.359 -10.203 1 96.56 329 MET A CA 1
ATOM 2704 C C . MET A 1 329 ? -12.5 -24.078 -10.906 1 96.56 329 MET A C 1
ATOM 2706 O O . MET A 1 329 ? -11.609 -24.109 -11.758 1 96.56 329 MET A O 1
ATOM 2710 N N . VAL A 1 330 ? -13.211 -23.047 -10.664 1 93.19 330 VAL A N 1
ATOM 2711 C CA . VAL A 1 330 ? -12.914 -21.797 -11.344 1 93.19 330 VAL A CA 1
ATOM 2712 C C . VAL A 1 330 ? -13.422 -20.625 -10.508 1 93.19 330 VAL A C 1
ATOM 2714 O O . VAL A 1 330 ? -14.375 -20.766 -9.734 1 93.19 330 VAL A O 1
ATOM 2717 N N . ALA A 1 331 ? -12.641 -19.516 -10.57 1 93.88 331 ALA A N 1
ATOM 2718 C CA . ALA A 1 331 ? -13.125 -18.234 -10.086 1 93.88 331 ALA A CA 1
ATOM 2719 C C . ALA A 1 331 ? -12.484 -17.078 -10.852 1 93.88 331 ALA A C 1
ATOM 2721 O O . ALA A 1 331 ? -11.414 -17.25 -11.453 1 93.88 331 ALA A O 1
ATOM 2722 N N . GLY A 1 332 ? -13.203 -15.953 -10.992 1 95.44 332 GLY A N 1
ATOM 2723 C CA . GLY A 1 332 ? -12.742 -14.75 -11.68 1 95.44 332 GLY A CA 1
ATOM 2724 C C . GLY A 1 332 ? -13.578 -13.523 -11.352 1 95.44 332 GLY A C 1
ATOM 2725 O O . GLY A 1 332 ? -14.383 -13.547 -10.422 1 95.44 332 GLY A O 1
ATOM 2726 N N . LEU A 1 333 ? -13.289 -12.477 -12.039 1 98.06 333 LEU A N 1
ATOM 2727 C CA . LEU A 1 333 ? -14 -11.211 -11.852 1 98.06 333 LEU A CA 1
ATOM 2728 C C . LEU A 1 333 ? -14.539 -10.695 -13.18 1 98.06 333 LEU A C 1
ATOM 2730 O O . LEU A 1 333 ? -13.867 -10.781 -14.203 1 98.06 333 LEU A O 1
ATOM 2734 N N . GLY A 1 334 ? -15.727 -10.125 -13.133 1 97.38 334 GLY A N 1
ATOM 2735 C CA . GLY A 1 334 ? -16.328 -9.539 -14.32 1 97.38 334 GLY A CA 1
ATOM 2736 C C . GLY A 1 334 ? -16.797 -10.562 -15.328 1 97.38 334 GLY A C 1
ATOM 2737 O O . GLY A 1 334 ? -17.312 -11.617 -14.953 1 97.38 334 GLY A O 1
ATOM 2738 N N . GLY A 1 335 ? -16.859 -10.18 -16.578 1 94.38 335 GLY A N 1
ATOM 2739 C CA . GLY A 1 335 ? -17.266 -11.07 -17.656 1 94.38 335 GLY A CA 1
ATOM 2740 C C . GLY A 1 335 ? -18.766 -11.281 -17.75 1 94.38 335 GLY A C 1
ATOM 2741 O O . GLY A 1 335 ? -19.531 -10.414 -17.328 1 94.38 335 GLY A O 1
ATOM 2742 N N . ASN A 1 336 ? -19.141 -12.359 -18.5 1 93.12 336 ASN A N 1
ATOM 2743 C CA . ASN A 1 336 ? -20.516 -12.758 -18.734 1 93.12 336 ASN A CA 1
ATOM 2744 C C . ASN A 1 336 ? -20.703 -14.266 -18.609 1 93.12 336 ASN A C 1
ATOM 2746 O O . ASN A 1 336 ? -20.188 -15.031 -19.422 1 93.12 336 ASN A O 1
ATOM 2750 N N . PRO A 1 337 ? -21.453 -14.773 -17.703 1 93.88 337 PRO A N 1
ATOM 2751 C CA . PRO A 1 337 ? -22.156 -14.008 -16.672 1 93.88 337 PRO A CA 1
ATOM 2752 C C . PRO A 1 337 ? -21.219 -13.211 -15.773 1 93.88 337 PRO A C 1
ATOM 2754 O O . PRO A 1 337 ? -20.031 -13.523 -15.68 1 93.88 337 PRO A O 1
ATOM 2757 N N . TYR A 1 338 ? -21.797 -12.18 -15.211 1 96.56 338 TYR A N 1
ATOM 2758 C CA . TYR A 1 338 ? -20.969 -11.242 -14.453 1 96.56 338 TYR A CA 1
ATOM 2759 C C . TYR A 1 338 ? -20.594 -11.82 -13.094 1 96.56 338 TYR A C 1
ATOM 2761 O O . TYR A 1 338 ? -21.469 -12.156 -12.297 1 96.56 338 TYR A O 1
ATOM 2769 N N . ARG A 1 339 ? -19.406 -12.031 -12.773 1 97.31 339 ARG A N 1
ATOM 2770 C CA . ARG A 1 339 ? -18.828 -12.469 -11.508 1 97.31 339 ARG A CA 1
ATOM 2771 C C . ARG A 1 339 ? -18.484 -11.273 -10.625 1 97.31 339 ARG A C 1
ATOM 2773 O O . ARG A 1 339 ? -17.5 -10.57 -10.883 1 97.31 339 ARG A O 1
ATOM 2780 N N . ASP A 1 340 ? -19.125 -11.039 -9.547 1 97.56 340 ASP A N 1
ATOM 2781 C CA . ASP A 1 340 ? -19.094 -9.773 -8.82 1 97.56 340 ASP A CA 1
ATOM 2782 C C . ASP A 1 340 ? -18.109 -9.836 -7.648 1 97.56 340 ASP A C 1
ATOM 2784 O O . ASP A 1 340 ? -17.953 -8.859 -6.914 1 97.56 340 ASP A O 1
ATOM 2788 N N . GLY A 1 341 ? -17.5 -10.93 -7.422 1 97.44 341 GLY A N 1
ATOM 2789 C CA . GLY A 1 341 ? -16.5 -11.07 -6.379 1 97.44 341 GLY A CA 1
ATOM 2790 C C . GLY A 1 341 ? -17.094 -11.109 -4.984 1 97.44 341 GLY A C 1
ATOM 2791 O O . GLY A 1 341 ? -16.375 -10.938 -3.996 1 97.44 341 GLY A O 1
ATOM 2792 N N . SER A 1 342 ? -18.438 -11.336 -4.859 1 97.56 342 SER A N 1
ATOM 2793 C CA . SER A 1 342 ? -19.078 -11.422 -3.555 1 97.56 342 SER A CA 1
ATOM 2794 C C . SER A 1 342 ? -18.734 -12.734 -2.854 1 97.56 342 SER A C 1
ATOM 2796 O O . SER A 1 342 ? -18.219 -13.656 -3.479 1 97.56 342 SER A O 1
ATOM 2798 N N . TYR A 1 343 ? -19 -12.719 -1.517 1 97.5 343 TYR A N 1
ATOM 2799 C CA . TYR A 1 343 ? -18.844 -13.953 -0.758 1 97.5 343 TYR A CA 1
ATOM 2800 C C . TYR A 1 343 ? -19.672 -15.078 -1.368 1 97.5 343 TYR A C 1
ATOM 2802 O O . TYR A 1 343 ? -19.172 -16.188 -1.563 1 97.5 343 TYR A O 1
ATOM 2810 N N . GLU A 1 344 ? -20.891 -14.773 -1.757 1 97.81 344 GLU A N 1
ATOM 2811 C CA . GLU A 1 344 ? -21.828 -15.742 -2.336 1 97.81 344 GLU A CA 1
ATOM 2812 C C . GLU A 1 344 ? -21.297 -16.281 -3.666 1 97.81 344 GLU A C 1
ATOM 2814 O O . GLU A 1 344 ? -21.406 -17.469 -3.945 1 97.81 344 GLU A O 1
ATOM 2819 N N . TYR A 1 345 ? -20.719 -15.438 -4.402 1 97.75 345 TYR A N 1
ATOM 2820 C CA . TYR A 1 345 ? -20.156 -15.875 -5.68 1 97.75 345 TYR A CA 1
ATOM 2821 C C . TYR A 1 345 ? -19.031 -16.875 -5.465 1 97.75 345 TYR A C 1
ATOM 2823 O O . TYR A 1 345 ? -19.031 -17.953 -6.047 1 97.75 345 TYR A O 1
ATOM 2831 N N . TYR A 1 346 ? -18.094 -16.531 -4.621 1 97.69 346 TYR A N 1
ATOM 2832 C CA . TYR A 1 346 ? -16.906 -17.375 -4.457 1 97.69 346 TYR A CA 1
ATOM 2833 C C . TYR A 1 346 ? -17.266 -18.75 -3.914 1 97.69 346 TYR A C 1
ATOM 2835 O O . TYR A 1 346 ? -16.688 -19.766 -4.316 1 97.69 346 TYR A O 1
ATOM 2843 N N . ILE A 1 347 ? -18.266 -18.797 -3.021 1 97.44 347 ILE A N 1
ATOM 2844 C CA . ILE A 1 347 ? -18.562 -20.078 -2.408 1 97.44 347 ILE A CA 1
ATOM 2845 C C . ILE A 1 347 ? -19.5 -20.875 -3.316 1 97.44 347 ILE A C 1
ATOM 2847 O O . ILE A 1 347 ? -19.75 -22.062 -3.072 1 97.44 347 ILE A O 1
ATOM 2851 N N . SER A 1 348 ? -20.016 -20.25 -4.359 1 96.94 348 SER A N 1
ATOM 2852 C CA . SER A 1 348 ? -20.969 -20.922 -5.238 1 96.94 348 SER A CA 1
ATOM 2853 C C . SER A 1 348 ? -20.25 -21.703 -6.324 1 96.94 348 SER A C 1
ATOM 2855 O O . SER A 1 348 ? -20.859 -22.562 -6.977 1 96.94 348 SER A O 1
ATOM 2857 N N . GLU A 1 349 ? -18.969 -21.422 -6.578 1 96.44 349 GLU A N 1
ATOM 2858 C CA . GLU A 1 349 ? -18.219 -22.109 -7.621 1 96.44 349 GLU A CA 1
ATOM 2859 C C . GLU A 1 349 ? -18.125 -23.609 -7.336 1 96.44 349 GLU A C 1
ATOM 2861 O O . GLU A 1 349 ? -17.953 -24.016 -6.184 1 96.44 349 GLU A O 1
ATOM 2866 N N . PRO A 1 350 ? -18.188 -24.453 -8.359 1 96.69 350 PRO A N 1
ATOM 2867 C CA . PRO A 1 350 ? -18.156 -25.906 -8.148 1 96.69 350 PRO A CA 1
ATOM 2868 C C . PRO A 1 350 ? -16.812 -26.391 -7.59 1 96.69 350 PRO A C 1
ATOM 2870 O O . PRO A 1 350 ? -15.773 -25.812 -7.898 1 96.69 350 PRO A O 1
ATOM 2873 N N . ILE A 1 351 ? -16.906 -27.391 -6.801 1 98 351 ILE A N 1
ATOM 2874 C CA . ILE A 1 351 ? -15.742 -28.109 -6.297 1 98 351 ILE A CA 1
ATOM 2875 C C . ILE A 1 351 ? -15.469 -29.344 -7.168 1 98 351 ILE A C 1
ATOM 2877 O O . ILE A 1 351 ? -16.391 -30.094 -7.484 1 98 351 ILE A O 1
ATOM 2881 N N . LYS A 1 352 ? -14.234 -29.531 -7.582 1 98.12 352 LYS A N 1
ATOM 2882 C CA . LYS A 1 352 ? -13.922 -30.594 -8.531 1 98.12 352 LYS A CA 1
ATOM 2883 C C . LYS A 1 352 ? -12.734 -31.438 -8.047 1 98.12 352 LYS A C 1
ATOM 2885 O O . LYS A 1 352 ? -11.688 -30.891 -7.703 1 98.12 352 LYS A O 1
ATOM 2890 N N . THR A 1 353 ? -12.93 -32.75 -8 1 98.25 353 THR A N 1
ATOM 2891 C CA . THR A 1 353 ? -11.844 -33.656 -7.715 1 98.25 353 THR A CA 1
ATOM 2892 C C . THR A 1 353 ? -10.844 -33.719 -8.867 1 98.25 353 THR A C 1
ATOM 2894 O O . THR A 1 353 ? -11.234 -33.75 -10.031 1 98.25 353 THR A O 1
ATOM 2897 N N . ASN A 1 354 ? -9.609 -33.594 -8.57 1 98.56 354 ASN A N 1
ATOM 2898 C CA . ASN A 1 354 ? -8.484 -33.719 -9.484 1 98.56 354 ASN A CA 1
ATOM 2899 C C . ASN A 1 354 ? -8.43 -32.562 -10.484 1 98.56 354 ASN A C 1
ATOM 2901 O O . ASN A 1 354 ? -8 -32.75 -11.625 1 98.56 354 ASN A O 1
ATOM 2905 N N . ASP A 1 355 ? -9.062 -31.391 -10.055 1 98.5 355 ASP A N 1
ATOM 2906 C CA . ASP A 1 355 ? -8.82 -30.203 -10.867 1 98.5 355 ASP A CA 1
ATOM 2907 C C . ASP A 1 355 ? -7.332 -29.906 -10.977 1 98.5 355 ASP A C 1
ATOM 2909 O O . ASP A 1 355 ? -6.609 -29.938 -9.984 1 98.5 355 ASP A O 1
ATOM 2913 N N . LEU A 1 356 ? -6.84 -29.547 -12.133 1 98.5 356 LEU A N 1
ATOM 2914 C CA . LEU A 1 356 ? -5.414 -29.516 -12.445 1 98.5 356 LEU A CA 1
ATOM 2915 C C . LEU A 1 356 ? -4.73 -28.344 -11.727 1 98.5 356 LEU A C 1
ATOM 2917 O O . LEU A 1 356 ? -3.527 -28.406 -11.453 1 98.5 356 LEU A O 1
ATOM 2921 N N . LYS A 1 357 ? -5.465 -27.25 -11.406 1 98.5 357 LYS A N 1
ATOM 2922 C CA . LYS A 1 357 ? -4.895 -26.172 -10.609 1 98.5 357 LYS A CA 1
ATOM 2923 C C . LYS A 1 357 ? -4.453 -26.672 -9.242 1 98.5 357 LYS A C 1
ATOM 2925 O O . LYS A 1 357 ? -3.354 -26.359 -8.781 1 98.5 357 LYS A O 1
ATOM 2930 N N . GLY A 1 358 ? -5.301 -27.5 -8.656 1 98.81 358 GLY A N 1
ATOM 2931 C CA . GLY A 1 358 ? -4.965 -28.109 -7.379 1 98.81 358 GLY A CA 1
ATOM 2932 C C . GLY A 1 358 ? -3.885 -29.172 -7.492 1 98.81 358 GLY A C 1
ATOM 2933 O O . GLY A 1 358 ? -2.949 -29.203 -6.688 1 98.81 358 GLY A O 1
ATOM 2934 N N . ILE A 1 359 ? -3.988 -30.031 -8.5 1 98.88 359 ILE A N 1
ATOM 2935 C CA . ILE A 1 359 ? -3.014 -31.094 -8.711 1 98.88 359 ILE A CA 1
ATOM 2936 C C . ILE A 1 359 ? -1.619 -30.484 -8.875 1 98.88 359 ILE A C 1
ATOM 2938 O O . ILE A 1 359 ? -0.667 -30.922 -8.227 1 98.88 359 ILE A O 1
ATOM 2942 N N . GLY A 1 360 ? -1.503 -29.469 -9.75 1 98.88 360 GLY A N 1
ATOM 2943 C CA . GLY A 1 360 ? -0.214 -28.828 -9.953 1 98.88 360 GLY A CA 1
ATOM 2944 C C . GLY A 1 360 ? 0.366 -28.234 -8.688 1 98.88 360 GLY A C 1
ATOM 2945 O O . GLY A 1 360 ? 1.558 -28.391 -8.406 1 98.88 360 GLY A O 1
ATOM 2946 N N . ALA A 1 361 ? -0.494 -27.562 -7.938 1 98.94 361 ALA A N 1
ATOM 2947 C CA . ALA A 1 361 ? -0.056 -26.969 -6.68 1 98.94 361 ALA A CA 1
ATOM 2948 C C . ALA A 1 361 ? 0.413 -28.031 -5.695 1 98.94 361 ALA A C 1
ATOM 2950 O O . ALA A 1 361 ? 1.41 -27.844 -4.992 1 98.94 361 ALA A O 1
ATOM 2951 N N . PHE A 1 362 ? -0.297 -29.156 -5.621 1 98.94 362 PHE A N 1
ATOM 2952 C CA . PHE A 1 362 ? 0.055 -30.25 -4.719 1 98.94 362 PHE A CA 1
ATOM 2953 C C . PHE A 1 362 ? 1.4 -30.844 -5.102 1 98.94 362 PHE A C 1
ATOM 2955 O O . PHE A 1 362 ? 2.229 -31.125 -4.234 1 98.94 362 PHE A O 1
ATOM 2962 N N . LEU A 1 363 ? 1.595 -31.078 -6.391 1 98.94 363 LEU A N 1
ATOM 2963 C CA . LEU A 1 363 ? 2.867 -31.609 -6.859 1 98.94 363 LEU A CA 1
ATOM 2964 C C . LEU A 1 363 ? 4.023 -30.703 -6.453 1 98.94 363 LEU A C 1
ATOM 2966 O O . LEU A 1 363 ? 5.043 -31.172 -5.945 1 98.94 363 LEU A O 1
ATOM 2970 N N . LYS A 1 364 ? 3.838 -29.391 -6.652 1 98.88 364 LYS A N 1
ATOM 2971 C CA . LYS A 1 364 ? 4.871 -28.422 -6.305 1 98.88 364 LYS A CA 1
ATOM 2972 C C . LYS A 1 364 ? 5.152 -28.438 -4.805 1 98.88 364 LYS A C 1
ATOM 2974 O O . LYS A 1 364 ? 6.309 -28.484 -4.387 1 98.88 364 LYS A O 1
ATOM 2979 N N . ALA A 1 365 ? 4.117 -28.406 -4.027 1 98.88 365 ALA A N 1
ATOM 2980 C CA . ALA A 1 365 ? 4.258 -28.391 -2.572 1 98.88 365 ALA A CA 1
ATOM 2981 C C . ALA A 1 365 ? 4.984 -29.641 -2.078 1 98.88 365 ALA A C 1
ATOM 2983 O O . ALA A 1 365 ? 5.953 -29.531 -1.319 1 98.88 365 ALA A O 1
ATOM 2984 N N . SER A 1 366 ? 4.551 -30.797 -2.508 1 98.75 366 SER A N 1
ATOM 2985 C CA . SER A 1 366 ? 5.133 -32.062 -2.059 1 98.75 366 SER A CA 1
ATOM 2986 C C . SER A 1 366 ? 6.598 -32.156 -2.475 1 98.75 366 SER A C 1
ATOM 2988 O O . SER A 1 366 ? 7.438 -32.625 -1.691 1 98.75 366 SER A O 1
ATOM 2990 N N . ALA A 1 367 ? 6.883 -31.781 -3.684 1 98.62 367 ALA A N 1
ATOM 2991 C CA . ALA A 1 367 ? 8.266 -31.844 -4.16 1 98.62 367 ALA A CA 1
ATOM 2992 C C . ALA A 1 367 ? 9.18 -30.984 -3.285 1 98.62 367 ALA A C 1
ATOM 2994 O O . ALA A 1 367 ? 10.273 -31.422 -2.914 1 98.62 367 ALA A O 1
ATOM 2995 N N . TRP A 1 368 ? 8.742 -29.781 -2.961 1 98.44 368 TRP A N 1
ATOM 2996 C CA . TRP A 1 368 ? 9.602 -28.859 -2.223 1 98.44 368 TRP A CA 1
ATOM 2997 C C . TRP A 1 368 ? 9.672 -29.234 -0.748 1 98.44 368 TRP A C 1
ATOM 2999 O O . TRP A 1 368 ? 10.695 -29.031 -0.094 1 98.44 368 TRP A O 1
ATOM 3009 N N . ILE A 1 369 ? 8.617 -29.797 -0.197 1 98.06 369 ILE A N 1
ATOM 3010 C CA . ILE A 1 369 ? 8.648 -30.281 1.178 1 98.06 369 ILE A CA 1
ATOM 3011 C C . ILE A 1 369 ? 9.625 -31.453 1.291 1 98.06 369 ILE A C 1
ATOM 3013 O O . ILE A 1 369 ? 10.414 -31.516 2.238 1 98.06 369 ILE A O 1
ATOM 3017 N N . GLU A 1 370 ? 9.609 -32.312 0.338 1 97.31 370 GLU A N 1
ATOM 3018 C CA . GLU A 1 370 ? 10.531 -33.438 0.334 1 97.31 370 GLU A CA 1
ATOM 3019 C C . GLU A 1 370 ? 11.977 -32.969 0.202 1 97.31 370 GLU A C 1
ATOM 3021 O O . GLU A 1 370 ? 12.883 -33.594 0.751 1 97.31 370 GLU A O 1
ATOM 3026 N N . ARG A 1 371 ? 12.211 -31.828 -0.476 1 95 371 ARG A N 1
ATOM 3027 C CA . ARG A 1 371 ? 13.547 -31.25 -0.636 1 95 371 ARG A CA 1
ATOM 3028 C C . ARG A 1 371 ? 14.102 -30.781 0.701 1 95 371 ARG A C 1
ATOM 3030 O O . ARG A 1 371 ? 15.32 -30.688 0.877 1 95 371 ARG A O 1
ATOM 3037 N N . LEU A 1 372 ? 13.211 -30.438 1.623 1 94.19 372 LEU A N 1
ATOM 3038 C CA . LEU A 1 372 ? 13.641 -29.922 2.918 1 94.19 372 LEU A CA 1
ATOM 3039 C C . LEU A 1 372 ? 14.398 -30.984 3.705 1 94.19 372 LEU A C 1
ATOM 3041 O O . LEU A 1 372 ? 15.133 -30.656 4.645 1 94.19 372 LEU A O 1
ATOM 3045 N N . PHE A 1 373 ? 14.289 -32.219 3.365 1 89.25 373 PHE A N 1
ATOM 3046 C CA . PHE A 1 373 ? 14.867 -33.281 4.148 1 89.25 373 PHE A CA 1
ATOM 3047 C C . PHE A 1 373 ? 15.867 -34.094 3.316 1 89.25 373 PHE A C 1
ATOM 3049 O O . PHE A 1 373 ? 16.266 -35.188 3.705 1 89.25 373 PHE A O 1
ATOM 3056 N N . LYS A 1 374 ? 16.312 -33.562 2.25 1 81.44 374 LYS A N 1
ATOM 3057 C CA . LYS A 1 374 ? 17.391 -34.188 1.476 1 81.44 374 LYS A CA 1
ATOM 3058 C C . LYS A 1 374 ? 18.734 -33.594 1.855 1 81.44 374 LYS A C 1
ATOM 3060 O O . LYS A 1 374 ? 18.812 -32.438 2.271 1 81.44 374 LYS A O 1
ATOM 3065 N N . MET B 1 1 ? 2.768 8.141 33.469 1 74.62 1 MET B N 1
ATOM 3066 C CA . MET B 1 1 ? 1.704 9.133 33.375 1 74.62 1 MET B CA 1
ATOM 3067 C C . MET B 1 1 ? 1.936 10.281 34.344 1 74.62 1 MET B C 1
ATOM 3069 O O . MET B 1 1 ? 1.374 11.367 34.188 1 74.62 1 MET B O 1
ATOM 3073 N N . LYS B 1 2 ? 2.773 10.047 35.469 1 78.31 2 LYS B N 1
ATOM 3074 C CA . LYS B 1 2 ? 2.977 11.094 36.469 1 78.31 2 LYS B CA 1
ATOM 3075 C C . LYS B 1 2 ? 3.799 12.242 35.906 1 78.31 2 LYS B C 1
ATOM 3077 O O . LYS B 1 2 ? 3.451 13.414 36.094 1 78.31 2 LYS B O 1
ATOM 3082 N N . LYS B 1 3 ? 4.754 11.953 35.188 1 89.19 3 LYS B N 1
ATOM 3083 C CA . LYS B 1 3 ? 5.621 12.977 34.625 1 89.19 3 LYS B CA 1
ATOM 3084 C C . LYS B 1 3 ? 4.895 13.781 33.562 1 89.19 3 LYS B C 1
ATOM 3086 O O . LYS B 1 3 ? 5.07 15 33.469 1 89.19 3 LYS B O 1
ATOM 3091 N N . LEU B 1 4 ? 4.141 13.141 32.75 1 90.62 4 LEU B N 1
ATOM 3092 C CA . LEU B 1 4 ? 3.357 13.812 31.734 1 90.62 4 LEU B CA 1
ATOM 3093 C C . LEU B 1 4 ? 2.365 14.789 32.344 1 90.62 4 LEU B C 1
ATOM 3095 O O . LEU B 1 4 ? 2.156 15.883 31.828 1 90.62 4 LEU B O 1
ATOM 3099 N N . LYS B 1 5 ? 1.771 14.336 33.438 1 91.75 5 LYS B N 1
ATOM 3100 C CA . LYS B 1 5 ? 0.846 15.211 34.156 1 91.75 5 LYS B CA 1
ATOM 3101 C C . LYS B 1 5 ? 1.561 16.453 34.688 1 91.75 5 LYS B C 1
ATOM 3103 O O . LYS B 1 5 ? 1.012 17.547 34.656 1 91.75 5 LYS B O 1
ATOM 3108 N N . GLN B 1 6 ? 2.688 16.266 35.25 1 92 6 GLN B N 1
ATOM 3109 C CA . GLN B 1 6 ? 3.475 17.391 35.75 1 92 6 GLN B CA 1
ATOM 3110 C C . GLN B 1 6 ? 3.811 18.375 34.625 1 92 6 GLN B C 1
ATOM 3112 O O . GLN B 1 6 ? 3.719 19.578 34.812 1 92 6 GLN B O 1
ATOM 3117 N N . LEU B 1 7 ? 4.199 17.844 33.531 1 91.06 7 LEU B N 1
ATOM 3118 C CA . LEU B 1 7 ? 4.512 18.688 32.375 1 91.06 7 LEU B CA 1
ATOM 3119 C C . LEU B 1 7 ? 3.27 19.438 31.906 1 91.06 7 LEU B C 1
ATOM 3121 O O . LEU B 1 7 ? 3.35 20.594 31.516 1 91.06 7 LEU B O 1
ATOM 3125 N N . ALA B 1 8 ? 2.172 18.75 31.922 1 91.88 8 ALA B N 1
ATOM 3126 C CA . ALA B 1 8 ? 0.913 19.359 31.484 1 91.88 8 ALA B CA 1
ATOM 3127 C C . ALA B 1 8 ? 0.535 20.531 32.406 1 91.88 8 ALA B C 1
ATOM 3129 O O . ALA B 1 8 ? -0.044 21.516 31.938 1 91.88 8 ALA B O 1
ATOM 3130 N N . LYS B 1 9 ? 0.906 20.469 33.625 1 91.62 9 LYS B N 1
ATOM 3131 C CA . LYS B 1 9 ? 0.561 21.5 34.625 1 91.62 9 LYS B CA 1
ATOM 3132 C C . LYS B 1 9 ? 1.364 22.781 34.375 1 91.62 9 LYS B C 1
ATOM 3134 O O . LYS B 1 9 ? 0.97 23.859 34.812 1 91.62 9 LYS B O 1
ATOM 3139 N N . ALA B 1 10 ? 2.428 22.625 33.656 1 93.38 10 ALA B N 1
ATOM 3140 C CA . ALA B 1 10 ? 3.275 23.781 33.375 1 93.38 10 ALA B CA 1
ATOM 3141 C C . ALA B 1 10 ? 2.629 24.703 32.375 1 93.38 10 ALA B C 1
ATOM 3143 O O . ALA B 1 10 ? 3.076 25.844 32.156 1 93.38 10 ALA B O 1
ATOM 3144 N N . ASN B 1 11 ? 1.568 24.297 31.641 1 95.25 11 ASN B N 1
ATOM 3145 C CA . ASN B 1 11 ? 0.739 25.062 30.719 1 95.25 11 ASN B CA 1
ATOM 3146 C C . ASN B 1 11 ? 1.575 25.719 29.625 1 95.25 11 ASN B C 1
ATOM 3148 O O . ASN B 1 11 ? 1.491 26.938 29.422 1 95.25 11 ASN B O 1
ATOM 3152 N N . TYR B 1 12 ? 2.395 24.891 29.016 1 98.06 12 TYR B N 1
ATOM 3153 C CA . TYR B 1 12 ? 3.256 25.391 27.953 1 98.06 12 TYR B CA 1
ATOM 3154 C C . TYR B 1 12 ? 2.428 25.922 26.781 1 98.06 12 TYR B C 1
ATOM 3156 O O . TYR B 1 12 ? 2.889 26.781 26.031 1 98.06 12 TYR B O 1
ATOM 3164 N N . SER B 1 13 ? 1.185 25.453 26.562 1 98.31 13 SER B N 1
ATOM 3165 C CA . SER B 1 13 ? 0.321 25.969 25.516 1 98.31 13 SER B CA 1
ATOM 3166 C C . SER B 1 13 ? 0.061 27.453 25.688 1 98.31 13 SER B C 1
ATOM 3168 O O . SER B 1 13 ? 0.258 28.25 24.766 1 98.31 13 SER B O 1
ATOM 3170 N N . VAL B 1 14 ? -0.279 27.828 26.922 1 98.38 14 VAL B N 1
ATOM 3171 C CA . VAL B 1 14 ? -0.584 29.234 27.234 1 98.38 14 VAL B CA 1
ATOM 3172 C C . VAL B 1 14 ? 0.692 30.062 27.172 1 98.38 14 VAL B C 1
ATOM 3174 O O . VAL B 1 14 ? 0.703 31.156 26.578 1 98.38 14 VAL B O 1
ATOM 3177 N N . ARG B 1 15 ? 1.771 29.562 27.734 1 98.38 15 ARG B N 1
ATOM 3178 C CA . ARG B 1 15 ? 3.031 30.297 27.766 1 98.38 15 ARG B CA 1
ATOM 3179 C C . ARG B 1 15 ? 3.551 30.562 26.359 1 98.38 15 ARG B C 1
ATOM 3181 O O . ARG B 1 15 ? 3.998 31.672 26.047 1 98.38 15 ARG B O 1
ATOM 3188 N N . MET B 1 16 ? 3.496 29.547 25.5 1 98.75 16 MET B N 1
ATOM 3189 C CA . MET B 1 16 ? 3.957 29.719 24.125 1 98.75 16 MET B CA 1
ATOM 3190 C C . MET B 1 16 ? 3.012 30.641 23.359 1 98.75 16 MET B C 1
ATOM 3192 O O . MET B 1 16 ? 3.453 31.438 22.531 1 98.75 16 MET B O 1
ATOM 3196 N N . SER B 1 17 ? 1.672 30.5 23.547 1 98.62 17 SER B N 1
ATOM 3197 C CA . SER B 1 17 ? 0.729 31.375 22.875 1 98.62 17 SER B CA 1
ATOM 3198 C C . SER B 1 17 ? 0.991 32.844 23.203 1 98.62 17 SER B C 1
ATOM 3200 O O . SER B 1 17 ? 0.949 33.688 22.328 1 98.62 17 SER B O 1
ATOM 3202 N N . ASN B 1 18 ? 1.277 33.062 24.469 1 98.38 18 ASN B N 1
ATOM 3203 C CA . ASN B 1 18 ? 1.595 34.438 24.875 1 98.38 18 ASN B CA 1
ATOM 3204 C C . ASN B 1 18 ? 2.889 34.938 24.234 1 98.38 18 ASN B C 1
ATOM 3206 O O . ASN B 1 18 ? 3.002 36.094 23.875 1 98.38 18 ASN B O 1
ATOM 3210 N N . SER B 1 19 ? 3.809 34.062 24.109 1 98.75 19 SER B N 1
ATOM 3211 C CA . SER B 1 19 ? 5.051 34.406 23.422 1 98.75 19 SER B CA 1
ATOM 3212 C C . SER B 1 19 ? 4.809 34.719 21.953 1 98.75 19 SER B C 1
ATOM 3214 O O . SER B 1 19 ? 5.434 35.625 21.391 1 98.75 19 SER B O 1
ATOM 3216 N N . VAL B 1 20 ? 3.906 34 21.312 1 98.75 20 VAL B N 1
ATOM 3217 C CA . VAL B 1 20 ? 3.568 34.219 19.906 1 98.75 20 VAL B CA 1
ATOM 3218 C C . VAL B 1 20 ? 2.891 35.562 19.75 1 98.75 20 VAL B C 1
ATOM 3220 O O . VAL B 1 20 ? 3.209 36.344 18.828 1 98.75 20 VAL B O 1
ATOM 3223 N N . LEU B 1 21 ? 1.961 35.938 20.688 1 98.5 21 LEU B N 1
ATOM 3224 C CA . LEU B 1 21 ? 1.284 37.219 20.641 1 98.5 21 LEU B CA 1
ATOM 3225 C C . LEU B 1 21 ? 2.291 38.375 20.703 1 98.5 21 LEU B C 1
ATOM 3227 O O . LEU B 1 21 ? 2.119 39.406 20.031 1 98.5 21 LEU B O 1
ATOM 3231 N N . ALA B 1 22 ? 3.318 38.125 21.469 1 98.25 22 ALA B N 1
ATOM 3232 C CA . ALA B 1 22 ? 4.336 39.156 21.656 1 98.25 22 ALA B CA 1
ATOM 3233 C C . ALA B 1 22 ? 5.262 39.25 20.438 1 98.25 22 ALA B C 1
ATOM 3235 O O . ALA B 1 22 ? 5.582 40.344 19.969 1 98.25 22 ALA B O 1
ATOM 3236 N N . LYS B 1 23 ? 5.699 38.125 19.922 1 97.81 23 LYS B N 1
ATOM 3237 C CA . LYS B 1 23 ? 6.734 38.094 18.891 1 97.81 23 LYS B CA 1
ATOM 3238 C C . LYS B 1 23 ? 6.129 38.25 17.5 1 97.81 23 LYS B C 1
ATOM 3240 O O . LYS B 1 23 ? 6.785 38.75 16.578 1 97.81 23 LYS B O 1
ATOM 3245 N N . PHE B 1 24 ? 4.898 37.75 17.312 1 98 24 PHE B N 1
ATOM 3246 C CA . PHE B 1 24 ? 4.207 37.781 16.031 1 98 24 PHE B CA 1
ATOM 3247 C C . PHE B 1 24 ? 2.811 38.375 16.172 1 98 24 PHE B C 1
ATOM 3249 O O . PHE B 1 24 ? 1.815 37.688 15.898 1 98 24 PHE B O 1
ATOM 3256 N N . PRO B 1 25 ? 2.66 39.625 16.453 1 97.12 25 PRO B N 1
ATOM 3257 C CA . PRO B 1 25 ? 1.342 40.188 16.688 1 97.12 25 PRO B CA 1
ATOM 3258 C C . PRO B 1 25 ? 0.471 40.219 15.438 1 97.12 25 PRO B C 1
ATOM 3260 O O . PRO B 1 25 ? -0.758 40.25 15.531 1 97.12 25 PRO B O 1
ATOM 3263 N N . LYS B 1 26 ? 1.12 40.312 14.227 1 97.19 26 LYS B N 1
ATOM 3264 C CA . LYS B 1 26 ? 0.411 40.312 12.953 1 97.19 26 LYS B CA 1
ATOM 3265 C C . LYS B 1 26 ? 1.033 39.312 11.992 1 97.19 26 LYS B C 1
ATOM 3267 O O . LYS B 1 26 ? 2.254 39.25 11.828 1 97.19 26 LYS B O 1
ATOM 3272 N N . LEU B 1 27 ? 0.244 38.438 11.461 1 97.19 27 LEU B N 1
ATOM 3273 C CA . LEU B 1 27 ? 0.623 37.5 10.406 1 97.19 27 LEU B CA 1
ATOM 3274 C C . LEU B 1 27 ? -0.166 37.781 9.133 1 97.19 27 LEU B C 1
ATOM 3276 O O . LEU B 1 27 ? -1.074 37.031 8.789 1 97.19 27 LEU B O 1
ATOM 3280 N N . ILE B 1 28 ? 0.177 38.906 8.375 1 93.88 28 ILE B N 1
ATOM 3281 C CA . ILE B 1 28 ? -0.706 39.375 7.316 1 93.88 28 ILE B CA 1
ATOM 3282 C C . ILE B 1 28 ? 0.094 39.594 6.031 1 93.88 28 ILE B C 1
ATOM 3284 O O . ILE B 1 28 ? -0.436 40.094 5.039 1 93.88 28 ILE B O 1
ATOM 3288 N N . ASP B 1 29 ? 1.336 39.219 6.039 1 94.25 29 ASP B N 1
ATOM 3289 C CA . ASP B 1 29 ? 2.18 39.5 4.883 1 94.25 29 ASP B CA 1
ATOM 3290 C C . ASP B 1 29 ? 1.831 38.594 3.709 1 94.25 29 ASP B C 1
ATOM 3292 O O . ASP B 1 29 ? 1.973 39 2.547 1 94.25 29 ASP B O 1
ATOM 3296 N N . LYS B 1 30 ? 1.385 37.375 3.996 1 95.12 30 LYS B N 1
ATOM 3297 C CA . LYS B 1 30 ? 1.018 36.406 2.965 1 95.12 30 LYS B CA 1
ATOM 3298 C C . LYS B 1 30 ? -0.093 35.469 3.449 1 95.12 30 LYS B C 1
ATOM 3300 O O . LYS B 1 30 ? -0.199 35.188 4.645 1 95.12 30 LYS B O 1
ATOM 3305 N N . TRP B 1 31 ? -0.966 35.031 2.473 1 96.62 31 TRP B N 1
ATOM 3306 C CA . TRP B 1 31 ? -1.881 33.938 2.742 1 96.62 31 TRP B CA 1
ATOM 3307 C C . TRP B 1 31 ? -1.147 32.594 2.701 1 96.62 31 TRP B C 1
ATOM 3309 O O . TRP B 1 31 ? -1.028 31.969 1.64 1 96.62 31 TRP B O 1
ATOM 3319 N N . GLN B 1 32 ? -0.648 32.188 3.881 1 95.88 32 GLN B N 1
ATOM 3320 C CA . GLN B 1 32 ? 0.273 31.062 3.914 1 95.88 32 GLN B CA 1
ATOM 3321 C C . GLN B 1 32 ? -0.205 30 4.895 1 95.88 32 GLN B C 1
ATOM 3323 O O . GLN B 1 32 ? -0.748 30.312 5.953 1 95.88 32 GLN B O 1
ATOM 3328 N N . TYR B 1 33 ? 0.157 28.766 4.578 1 97.38 33 TYR B N 1
ATOM 3329 C CA . TYR B 1 33 ? -0.375 27.625 5.309 1 97.38 33 TYR B CA 1
ATOM 3330 C C . TYR B 1 33 ? 0.188 27.578 6.723 1 97.38 33 TYR B C 1
ATOM 3332 O O . TYR B 1 33 ? -0.468 27.078 7.641 1 97.38 33 TYR B O 1
ATOM 3340 N N . ASP B 1 34 ? 1.426 28.047 6.992 1 96.88 34 ASP B N 1
ATOM 3341 C CA . ASP B 1 34 ? 2.033 27.953 8.32 1 96.88 34 ASP B CA 1
ATOM 3342 C C . ASP B 1 34 ? 1.268 28.812 9.328 1 96.88 34 ASP B C 1
ATOM 3344 O O . ASP B 1 34 ? 1.171 28.453 10.5 1 96.88 34 ASP B O 1
ATOM 3348 N N . TYR B 1 35 ? 0.632 29.953 8.844 1 98.06 35 TYR B N 1
ATOM 3349 C CA . TYR B 1 35 ? -0.223 30.75 9.711 1 98.06 35 TYR B CA 1
ATOM 3350 C C . TYR B 1 35 ? -1.427 29.953 10.18 1 98.06 35 TYR B C 1
ATOM 3352 O O . TYR B 1 35 ? -1.807 30.016 11.352 1 98.06 35 TYR B O 1
ATOM 3360 N N . GLY B 1 36 ? -1.965 29.203 9.219 1 98.31 36 GLY B N 1
ATOM 3361 C CA . GLY B 1 36 ? -3.117 28.375 9.555 1 98.31 36 GLY B CA 1
ATOM 3362 C C . GLY B 1 36 ? -2.83 27.359 10.641 1 98.31 36 GLY B C 1
ATOM 3363 O O . GLY B 1 36 ? -3.705 27.047 11.453 1 98.31 36 GLY B O 1
ATOM 3364 N N . VAL B 1 37 ? -1.629 26.828 10.664 1 98.81 37 VAL B N 1
ATOM 3365 C CA . VAL B 1 37 ? -1.248 25.875 11.695 1 98.81 37 VAL B CA 1
ATOM 3366 C C . VAL B 1 37 ? -1.234 26.562 13.062 1 98.81 37 VAL B C 1
ATOM 3368 O O . VAL B 1 37 ? -1.711 26 14.047 1 98.81 37 VAL B O 1
ATOM 3371 N N . VAL B 1 38 ? -0.681 27.766 13.102 1 98.81 38 VAL B N 1
ATOM 3372 C CA . VAL B 1 38 ? -0.637 28.547 14.336 1 98.81 38 VAL B CA 1
ATOM 3373 C C . VAL B 1 38 ? -2.057 28.875 14.797 1 98.81 38 VAL B C 1
ATOM 3375 O O . VAL B 1 38 ? -2.391 28.703 15.969 1 98.81 38 VAL B O 1
ATOM 3378 N N . PHE B 1 39 ? -2.93 29.328 13.867 1 98.88 39 PHE B N 1
ATOM 3379 C CA . PHE B 1 39 ? -4.297 29.688 14.219 1 98.88 39 PHE B CA 1
ATOM 3380 C C . PHE B 1 39 ? -5.055 28.484 14.773 1 98.88 39 PHE B C 1
ATOM 3382 O O . PHE B 1 39 ? -5.848 28.625 15.711 1 98.88 39 PHE B O 1
ATOM 3389 N N . LYS B 1 40 ? -4.812 27.297 14.195 1 98.81 40 LYS B N 1
ATOM 3390 C CA . LYS B 1 40 ? -5.488 26.109 14.719 1 98.81 40 LYS B CA 1
ATOM 3391 C C . LYS B 1 40 ? -5.02 25.781 16.125 1 98.81 40 LYS B C 1
ATOM 3393 O O . LYS B 1 40 ? -5.805 25.328 16.969 1 98.81 40 LYS B O 1
ATOM 3398 N N . GLY B 1 41 ? -3.703 25.969 16.406 1 98.88 41 GLY B N 1
ATOM 3399 C CA . GLY B 1 41 ? -3.215 25.859 17.766 1 98.88 41 GLY B CA 1
ATOM 3400 C C . GLY B 1 41 ? -3.9 26.812 18.734 1 98.88 41 GLY B C 1
ATOM 3401 O O . GLY B 1 41 ? -4.324 26.406 19.812 1 98.88 41 GLY B O 1
ATOM 3402 N N . PHE B 1 42 ? -4.043 28.047 18.312 1 98.88 42 PHE B N 1
ATOM 3403 C CA . PHE B 1 42 ? -4.711 29.047 19.125 1 98.88 42 PHE B CA 1
ATOM 3404 C C . PHE B 1 42 ? -6.172 28.672 19.359 1 98.88 42 PHE B C 1
ATOM 3406 O O . PHE B 1 42 ? -6.719 28.922 20.438 1 98.88 42 PHE B O 1
ATOM 3413 N N . GLU B 1 43 ? -6.805 28.156 18.344 1 98.81 43 GLU B N 1
ATOM 3414 C CA . GLU B 1 43 ? -8.18 27.688 18.5 1 98.81 43 GLU B CA 1
ATOM 3415 C C . GLU B 1 43 ? -8.289 26.688 19.641 1 98.81 43 GLU B C 1
ATOM 3417 O O . GLU B 1 43 ? -9.172 26.797 20.5 1 98.81 43 GLU B O 1
ATOM 3422 N N . TYR B 1 44 ? -7.43 25.672 19.656 1 98.69 44 TYR B N 1
ATOM 3423 C CA . TYR B 1 44 ? -7.469 24.641 20.703 1 98.69 44 TYR B CA 1
ATOM 3424 C C . TYR B 1 44 ? -7.23 25.266 22.078 1 98.69 44 TYR B C 1
ATOM 3426 O O . TYR B 1 44 ? -7.883 24.891 23.047 1 98.69 44 TYR B O 1
ATOM 3434 N N . ILE B 1 45 ? -6.285 26.188 22.172 1 98.69 45 ILE B N 1
ATOM 3435 C CA . ILE B 1 45 ? -5.957 26.812 23.469 1 98.69 45 ILE B CA 1
ATOM 3436 C C . ILE B 1 45 ? -7.109 27.703 23.922 1 98.69 45 ILE B C 1
ATOM 3438 O O . ILE B 1 45 ? -7.426 27.75 25.109 1 98.69 45 ILE B O 1
ATOM 3442 N N . TYR B 1 46 ? -7.738 28.391 23 1 98.62 46 TYR B N 1
ATOM 3443 C CA . TYR B 1 46 ? -8.953 29.141 23.312 1 98.62 46 TYR B CA 1
ATOM 3444 C C . TYR B 1 46 ? -10.031 28.234 23.859 1 98.62 46 TYR B C 1
ATOM 3446 O O . TYR B 1 46 ? -10.664 28.547 24.875 1 98.62 46 TYR B O 1
ATOM 3454 N N . GLU B 1 47 ? -10.195 27.141 23.219 1 97.75 47 GLU B N 1
ATOM 3455 C CA . GLU B 1 47 ? -11.211 26.188 23.656 1 97.75 47 GLU B CA 1
ATOM 3456 C C . GLU B 1 47 ? -10.906 25.672 25.062 1 97.75 47 GLU B C 1
ATOM 3458 O O . GLU B 1 47 ? -11.82 25.438 25.859 1 97.75 47 GLU B O 1
ATOM 3463 N N . ASN B 1 48 ? -9.625 25.469 25.344 1 97.12 48 ASN B N 1
ATOM 3464 C CA . ASN B 1 48 ? -9.211 24.938 26.625 1 97.12 48 ASN B CA 1
ATOM 3465 C C . ASN B 1 48 ? -9.328 25.969 27.734 1 97.12 48 ASN B C 1
ATOM 3467 O O . ASN B 1 48 ? -9.586 25.625 28.891 1 97.12 48 ASN B O 1
ATOM 3471 N N . THR B 1 49 ? -9.141 27.328 27.391 1 97.12 49 THR B N 1
ATOM 3472 C CA . THR B 1 49 ? -8.93 28.328 28.438 1 97.12 49 THR B CA 1
ATOM 3473 C C . THR B 1 49 ? -10.094 29.312 28.484 1 97.12 49 THR B C 1
ATOM 3475 O O . THR B 1 49 ? -10.297 29.984 29.5 1 97.12 49 THR B O 1
ATOM 3478 N N . GLY B 1 50 ? -10.766 29.5 27.344 1 97.19 50 GLY B N 1
ATOM 3479 C CA . GLY B 1 50 ? -11.812 30.516 27.234 1 97.19 50 GLY B CA 1
ATOM 3480 C C . GLY B 1 50 ? -11.273 31.922 27.109 1 97.19 50 GLY B C 1
ATOM 3481 O O . GLY B 1 50 ? -12.031 32.875 27.125 1 97.19 50 GLY B O 1
ATOM 3482 N N . ASN B 1 51 ? -10.008 32.062 27.016 1 98 51 ASN B N 1
ATOM 3483 C CA . ASN B 1 51 ? -9.391 33.375 26.922 1 98 51 ASN B CA 1
ATOM 3484 C C . ASN B 1 51 ? -9.68 34.031 25.562 1 98 51 ASN B C 1
ATOM 3486 O O . ASN B 1 51 ? -9.133 33.594 24.547 1 98 51 ASN B O 1
ATOM 3490 N N . GLU B 1 52 ? -10.352 35.094 25.484 1 98.19 52 GLU B N 1
ATOM 3491 C CA . GLU B 1 52 ? -10.852 35.75 24.266 1 98.19 52 GLU B CA 1
ATOM 3492 C C . GLU B 1 52 ? -9.719 36.375 23.469 1 98.19 52 GLU B C 1
ATOM 3494 O O . GLU B 1 52 ? -9.867 36.625 22.266 1 98.19 52 GLU B O 1
ATOM 3499 N N . GLU B 1 53 ? -8.602 36.625 24.094 1 98.44 53 GLU B N 1
ATOM 3500 C CA . GLU B 1 53 ? -7.465 37.219 23.375 1 98.44 53 GLU B CA 1
ATOM 3501 C C . GLU B 1 53 ? -7.027 36.312 22.219 1 98.44 53 GLU B C 1
ATOM 3503 O O . GLU B 1 53 ? -6.59 36.781 21.188 1 98.44 53 GLU B O 1
ATOM 3508 N N . TYR B 1 54 ? -7.098 35.062 22.469 1 98.69 54 TYR B N 1
ATOM 3509 C CA . TYR B 1 54 ? -6.691 34.094 21.453 1 98.69 54 TYR B CA 1
ATOM 3510 C C . TYR B 1 54 ? -7.668 34.094 20.281 1 98.69 54 TYR B C 1
ATOM 3512 O O . TYR B 1 54 ? -7.258 34.031 19.125 1 98.69 54 TYR B O 1
ATOM 3520 N N . PHE B 1 55 ? -8.961 34.156 20.562 1 98.62 55 PHE B N 1
ATOM 3521 C CA . PHE B 1 55 ? -9.984 34.312 19.516 1 98.62 55 PHE B CA 1
ATOM 3522 C C . PHE B 1 55 ? -9.766 35.562 18.719 1 98.62 55 PHE B C 1
ATOM 3524 O O . PHE B 1 55 ? -9.797 35.562 17.484 1 98.62 55 PHE B O 1
ATOM 3531 N N . GLU B 1 56 ? -9.539 36.656 19.406 1 98.69 56 GLU B N 1
ATOM 3532 C CA . GLU B 1 56 ? -9.344 37.969 18.75 1 98.69 56 GLU B CA 1
ATOM 3533 C C . GLU B 1 56 ? -8.109 37.969 17.859 1 98.69 56 GLU B C 1
ATOM 3535 O O . GLU B 1 56 ? -8.102 38.594 16.812 1 98.69 56 GLU B O 1
ATOM 3540 N N . TYR B 1 57 ? -7.074 37.281 18.328 1 98.75 57 TYR B N 1
ATOM 3541 C CA . TYR B 1 57 ? -5.855 37.188 17.531 1 98.75 57 TYR B CA 1
ATOM 3542 C C . TYR B 1 57 ? -6.133 36.5 16.188 1 98.75 57 TYR B C 1
ATOM 3544 O O . TYR B 1 57 ? -5.711 37 15.141 1 98.75 57 TYR B O 1
ATOM 3552 N N . ILE B 1 58 ? -6.863 35.375 16.219 1 98.81 58 ILE B N 1
ATOM 3553 C CA . ILE B 1 58 ? -7.211 34.656 14.992 1 98.81 58 ILE B CA 1
ATOM 3554 C C . ILE B 1 58 ? -8.055 35.531 14.094 1 98.81 58 ILE B C 1
ATOM 3556 O O . ILE B 1 58 ? -7.762 35.688 12.906 1 98.81 58 ILE B O 1
ATOM 3560 N N . LYS B 1 59 ? -9.078 36.156 14.664 1 98.75 59 LYS B N 1
ATOM 3561 C CA . LYS B 1 59 ? -10.039 36.969 13.906 1 98.75 59 LYS B CA 1
ATOM 3562 C C . LYS B 1 59 ? -9.359 38.156 13.25 1 98.75 59 LYS B C 1
ATOM 3564 O O . LYS B 1 59 ? -9.594 38.438 12.07 1 98.75 59 LYS B O 1
ATOM 3569 N N . LYS B 1 60 ? -8.539 38.844 14.016 1 98.44 60 LYS B N 1
ATOM 3570 C CA . LYS B 1 60 ? -7.848 40.031 13.5 1 98.44 60 LYS B CA 1
ATOM 3571 C C . LYS B 1 60 ? -6.996 39.688 12.281 1 98.44 60 LYS B C 1
ATOM 3573 O O . LYS B 1 60 ? -7.016 40.406 11.281 1 98.44 60 LYS B O 1
ATOM 3578 N N . ASN B 1 61 ? -6.262 38.625 12.359 1 98.62 61 ASN B N 1
ATOM 3579 C CA . ASN B 1 61 ? -5.379 38.219 11.266 1 98.62 61 ASN B CA 1
ATOM 3580 C C . ASN B 1 61 ? -6.168 37.75 10.055 1 98.62 61 ASN B C 1
ATOM 3582 O O . ASN B 1 61 ? -5.863 38.125 8.922 1 98.62 61 ASN B O 1
ATOM 3586 N N . ILE B 1 62 ? -7.211 36.938 10.242 1 98.69 62 ILE B N 1
ATOM 3587 C CA . ILE B 1 62 ? -8 36.375 9.141 1 98.69 62 ILE B CA 1
ATOM 3588 C C . ILE B 1 62 ? -8.789 37.5 8.469 1 98.69 62 ILE B C 1
ATOM 3590 O O . ILE B 1 62 ? -8.945 37.5 7.246 1 98.69 62 ILE B O 1
ATOM 3594 N N . ASP B 1 63 ? -9.258 38.5 9.227 1 98.5 63 ASP B N 1
ATOM 3595 C CA . ASP B 1 63 ? -10.07 39.594 8.711 1 98.5 63 ASP B CA 1
ATOM 3596 C C . ASP B 1 63 ? -9.266 40.469 7.766 1 98.5 63 ASP B C 1
ATOM 3598 O O . ASP B 1 63 ? -9.828 41.188 6.922 1 98.5 63 ASP B O 1
ATOM 3602 N N . TYR B 1 64 ? -8.016 40.469 7.969 1 98.31 64 TYR B N 1
ATOM 3603 C CA . TYR B 1 64 ? -7.191 41.219 7.016 1 98.31 64 TYR B CA 1
ATOM 3604 C C . TYR B 1 64 ? -7.324 40.625 5.613 1 98.31 64 TYR B C 1
ATOM 3606 O O . TYR B 1 64 ? -7.312 41.344 4.625 1 98.31 64 TYR B O 1
ATOM 3614 N N . PHE B 1 65 ? -7.461 39.344 5.48 1 98.56 65 PHE B N 1
ATOM 3615 C CA . PHE B 1 65 ? -7.461 38.656 4.191 1 98.56 65 PHE B CA 1
ATOM 3616 C C . PHE B 1 65 ? -8.883 38.469 3.674 1 98.56 65 PHE B C 1
ATOM 3618 O O . PHE B 1 65 ? -9.148 38.688 2.488 1 98.56 65 PHE B O 1
ATOM 3625 N N . VAL B 1 66 ? -9.82 38.094 4.523 1 98.75 66 VAL B N 1
ATOM 3626 C CA . VAL B 1 66 ? -11.188 37.75 4.125 1 98.75 66 VAL B CA 1
ATOM 3627 C C . VAL B 1 66 ? -12.031 39.031 4.086 1 98.75 66 VAL B C 1
ATOM 3629 O O . VAL B 1 66 ? -12.234 39.688 5.113 1 98.75 66 VAL B O 1
ATOM 3632 N N . GLN B 1 67 ? -12.602 39.281 2.967 1 98.38 67 GLN B N 1
ATOM 3633 C CA . GLN B 1 67 ? -13.391 40.5 2.77 1 98.38 67 GLN B CA 1
ATOM 3634 C C . GLN B 1 67 ? -14.883 40.219 2.99 1 98.38 67 GLN B C 1
ATOM 3636 O O . GLN B 1 67 ? -15.289 39.062 3.111 1 98.38 67 GLN B O 1
ATOM 3641 N N . ASP B 1 68 ? -15.664 41.281 2.959 1 97.88 68 ASP B N 1
ATOM 3642 C CA . ASP B 1 68 ? -17.094 41.188 3.268 1 97.88 68 ASP B CA 1
ATOM 3643 C C . ASP B 1 68 ? -17.812 40.344 2.238 1 97.88 68 ASP B C 1
ATOM 3645 O O . ASP B 1 68 ? -18.797 39.656 2.568 1 97.88 68 ASP B O 1
ATOM 3649 N N . ASP B 1 69 ? -17.312 40.25 1.045 1 97.88 69 ASP B N 1
ATOM 3650 C CA . ASP B 1 69 ? -17.984 39.531 -0.016 1 97.88 69 ASP B CA 1
ATOM 3651 C C . ASP B 1 69 ? -17.484 38.094 -0.087 1 97.88 69 ASP B C 1
ATOM 3653 O O . ASP B 1 69 ? -17.859 37.344 -0.989 1 97.88 69 ASP B O 1
ATOM 3657 N N . GLY B 1 70 ? -16.5 37.719 0.784 1 97.94 70 GLY B N 1
ATOM 3658 C CA . GLY B 1 70 ? -15.992 36.375 0.832 1 97.94 70 GLY B CA 1
ATOM 3659 C C . GLY B 1 70 ? -14.703 36.188 0.053 1 97.94 70 GLY B C 1
ATOM 3660 O O . GLY B 1 70 ? -14.07 35.125 0.133 1 97.94 70 GLY B O 1
ATOM 3661 N N . SER B 1 71 ? -14.352 37.25 -0.709 1 98.38 71 SER B N 1
ATOM 3662 C CA . SER B 1 71 ? -13.078 37.125 -1.41 1 98.38 71 SER B CA 1
ATOM 3663 C C . SER B 1 71 ? -11.906 37.125 -0.43 1 98.38 71 SER B C 1
ATOM 3665 O O . SER B 1 71 ? -12.039 37.594 0.708 1 98.38 71 SER B O 1
ATOM 3667 N N . ILE B 1 72 ? -10.781 36.562 -0.837 1 98.62 72 ILE B N 1
ATOM 3668 C CA . ILE B 1 72 ? -9.609 36.438 0.023 1 98.62 72 ILE B CA 1
ATOM 3669 C C . ILE B 1 72 ? -8.414 37.156 -0.619 1 98.62 72 ILE B C 1
ATOM 3671 O O . ILE B 1 72 ? -7.988 36.781 -1.716 1 98.62 72 ILE B O 1
ATOM 3675 N N . LYS B 1 73 ? -7.891 38.156 0.094 1 97.69 73 LYS B N 1
ATOM 3676 C CA . LYS B 1 73 ? -6.711 38.875 -0.378 1 97.69 73 LYS B CA 1
ATOM 3677 C C . LYS B 1 73 ? -5.516 37.938 -0.52 1 97.69 73 LYS B C 1
ATOM 3679 O O . LYS B 1 73 ? -5.297 37.062 0.328 1 97.69 73 LYS B O 1
ATOM 3684 N N . LYS B 1 74 ? 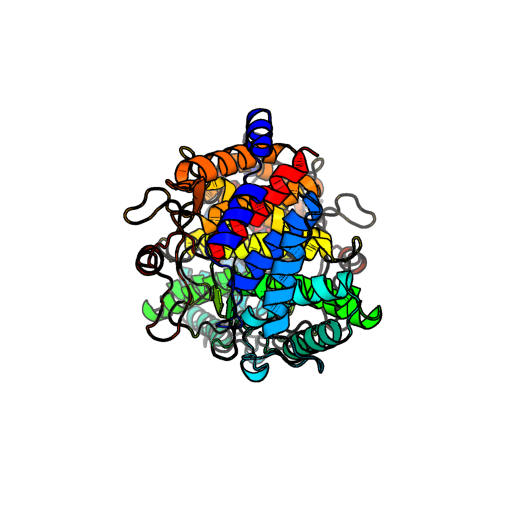-4.727 38.031 -1.693 1 96.25 74 LYS B N 1
ATOM 3685 C CA . LYS B 1 74 ? -3.469 37.344 -1.956 1 96.25 74 LYS B CA 1
ATOM 3686 C C . LYS B 1 74 ? -3.697 35.844 -2.193 1 96.25 74 LYS B C 1
ATOM 3688 O O . LYS B 1 74 ? -2.801 35.031 -1.969 1 96.25 74 LYS B O 1
ATOM 3693 N N . TYR B 1 75 ? -4.902 35.5 -2.477 1 97.19 75 TYR B N 1
ATOM 3694 C CA . TYR B 1 75 ? -5.277 34.125 -2.818 1 97.19 75 TYR B CA 1
ATOM 3695 C C . TYR B 1 75 ? -5.824 34.031 -4.238 1 97.19 75 TYR B C 1
ATOM 3697 O O . TYR B 1 75 ? -6.645 34.875 -4.641 1 97.19 75 TYR B O 1
ATOM 3705 N N . SER B 1 76 ? -5.367 33.125 -5.004 1 95.38 76 SER B N 1
ATOM 3706 C CA . SER B 1 76 ? -5.875 32.844 -6.34 1 95.38 76 SER B CA 1
ATOM 3707 C C . SER B 1 76 ? -6.188 31.344 -6.508 1 95.38 76 SER B C 1
ATOM 3709 O O . SER B 1 76 ? -5.281 30.516 -6.473 1 95.38 76 SER B O 1
ATOM 3711 N N . PRO B 1 77 ? -7.441 30.984 -6.777 1 94.81 77 PRO B N 1
ATOM 3712 C CA . PRO B 1 77 ? -7.82 29.578 -6.918 1 94.81 77 PRO B CA 1
ATOM 3713 C C . PRO B 1 77 ? -7.16 28.906 -8.117 1 94.81 77 PRO B C 1
ATOM 3715 O O . PRO B 1 77 ? -7.02 27.672 -8.148 1 94.81 77 PRO B O 1
ATOM 3718 N N . GLU B 1 78 ? -6.707 29.609 -9.086 1 95 78 GLU B N 1
ATOM 3719 C CA . GLU B 1 78 ? -6.176 29.062 -10.336 1 95 78 GLU B CA 1
ATOM 3720 C C . GLU B 1 78 ? -4.773 28.484 -10.133 1 95 78 GLU B C 1
ATOM 3722 O O . GLU B 1 78 ? -4.281 27.734 -10.969 1 95 78 GLU B O 1
ATOM 3727 N N . GLU B 1 79 ? -4.176 28.812 -9.031 1 95.75 79 GLU B N 1
ATOM 3728 C CA . GLU B 1 79 ? -2.873 28.234 -8.711 1 95.75 79 GLU B CA 1
ATOM 3729 C C . GLU B 1 79 ? -3.006 26.766 -8.328 1 95.75 79 GLU B C 1
ATOM 3731 O O . GLU B 1 79 ? -2.035 26 -8.406 1 95.75 79 GLU B O 1
ATOM 3736 N N . TYR B 1 80 ? -4.203 26.406 -7.891 1 97.88 80 TYR B N 1
ATOM 3737 C CA . TYR B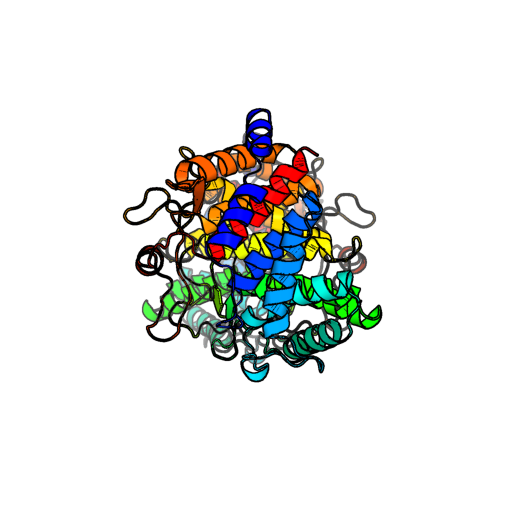 1 80 ? -4.484 25.062 -7.402 1 97.88 80 TYR B CA 1
ATOM 3738 C C . TYR B 1 80 ? -3.408 24.594 -6.43 1 97.88 80 TYR B C 1
ATOM 3740 O O . TYR B 1 80 ? -2.869 23.5 -6.566 1 97.88 80 TYR B O 1
ATOM 3748 N N . ASN B 1 81 ? -3 25.531 -5.621 1 97.94 81 ASN B N 1
ATOM 3749 C CA . ASN B 1 81 ? -2.074 25.234 -4.531 1 97.94 81 ASN B CA 1
ATOM 3750 C C . ASN B 1 81 ? -2.809 24.734 -3.291 1 97.94 81 ASN B C 1
ATOM 3752 O O . ASN B 1 81 ? -3.455 25.516 -2.59 1 97.94 81 ASN B O 1
ATOM 3756 N N . ILE B 1 82 ? -2.652 23.5 -2.979 1 98.38 82 ILE B N 1
ATOM 3757 C CA . ILE B 1 82 ? -3.453 22.891 -1.923 1 98.38 82 ILE B CA 1
ATOM 3758 C C . ILE B 1 82 ? -3.023 23.438 -0.565 1 98.38 82 ILE B C 1
ATOM 3760 O O . ILE B 1 82 ? -3.793 23.406 0.399 1 98.38 82 ILE B O 1
ATOM 3764 N N . ASP B 1 83 ? -1.818 24.016 -0.435 1 98 83 ASP B N 1
ATOM 3765 C CA . ASP B 1 83 ? -1.351 24.641 0.799 1 98 83 ASP B CA 1
ATOM 3766 C C . ASP B 1 83 ? -2.254 25.812 1.205 1 98 83 ASP B C 1
ATOM 3768 O O . ASP B 1 83 ? -2.42 26.078 2.395 1 98 83 ASP B O 1
ATOM 3772 N N . HIS B 1 84 ? -2.824 26.438 0.239 1 97.56 84 HIS B N 1
ATOM 3773 C CA . HIS B 1 84 ? -3.621 27.641 0.492 1 97.56 84 HIS B CA 1
ATOM 3774 C C . HIS B 1 84 ? -4.961 27.281 1.125 1 97.56 84 HIS B C 1
ATOM 3776 O O . HIS B 1 84 ? -5.66 28.156 1.644 1 97.56 84 HIS B O 1
ATOM 3782 N N . ILE B 1 85 ? -5.27 26.031 1.139 1 98.69 85 ILE B N 1
ATOM 3783 C CA . ILE B 1 85 ? -6.547 25.578 1.671 1 98.69 85 ILE B CA 1
ATOM 3784 C C . ILE B 1 85 ? -6.484 25.531 3.195 1 98.69 85 ILE B C 1
ATOM 3786 O O . ILE B 1 85 ? -7.504 25.688 3.871 1 98.69 85 ILE B O 1
ATOM 3790 N N . ASN B 1 86 ? -5.309 25.406 3.781 1 98.75 86 ASN B N 1
ATOM 3791 C CA . ASN B 1 86 ? -5.137 25.125 5.203 1 98.75 86 ASN B CA 1
ATOM 3792 C C . ASN B 1 86 ? -5.719 26.234 6.066 1 98.75 86 ASN B C 1
ATOM 3794 O O . ASN B 1 86 ? -6.266 25.969 7.141 1 98.75 86 ASN B O 1
ATOM 3798 N N . ASN B 1 87 ? -5.617 27.5 5.621 1 98.56 87 ASN B N 1
ATOM 3799 C CA . ASN B 1 87 ? -6.145 28.625 6.383 1 98.56 87 ASN B CA 1
ATOM 3800 C C . ASN B 1 87 ? -7.664 28.562 6.504 1 98.56 87 ASN B C 1
ATOM 3802 O O . ASN B 1 87 ? -8.25 29.188 7.383 1 98.56 87 ASN B O 1
ATOM 3806 N N . GLY B 1 88 ? -8.25 27.781 5.629 1 98.75 88 GLY B N 1
ATOM 3807 C CA . GLY B 1 88 ? -9.695 27.625 5.648 1 98.75 88 GLY B CA 1
ATOM 3808 C C . GLY B 1 88 ? -10.219 27.078 6.965 1 98.75 88 GLY B C 1
ATOM 3809 O O . GLY B 1 88 ? -11.359 27.359 7.348 1 98.75 88 GLY B O 1
ATOM 3810 N N . LYS B 1 89 ? -9.43 26.359 7.68 1 98.75 89 LYS B N 1
ATOM 3811 C CA . LYS B 1 89 ? -9.844 25.828 8.977 1 98.75 89 LYS B CA 1
ATOM 3812 C C . LYS B 1 89 ? -10.117 26.953 9.969 1 98.75 89 LYS B C 1
ATOM 3814 O O . LYS B 1 89 ? -11.062 26.891 10.758 1 98.75 89 LYS B O 1
ATOM 3819 N N . ALA B 1 90 ? -9.25 27.984 9.938 1 98.75 90 ALA B N 1
ATOM 3820 C CA . ALA B 1 90 ? -9.477 29.141 10.789 1 98.75 90 ALA B CA 1
ATOM 3821 C C . ALA B 1 90 ? -10.719 29.906 10.352 1 98.75 90 ALA B C 1
ATOM 3823 O O . ALA B 1 90 ? -11.469 30.422 11.188 1 98.75 90 ALA B O 1
ATOM 3824 N N . VAL B 1 91 ? -10.945 29.969 9.039 1 98.88 91 VAL B N 1
ATOM 3825 C CA . VAL B 1 91 ? -12.133 30.625 8.484 1 98.88 91 VAL B CA 1
ATOM 3826 C C . VAL B 1 91 ? -13.391 29.906 8.984 1 98.88 91 VAL B C 1
ATOM 3828 O O . VAL B 1 91 ? -14.344 30.562 9.414 1 98.88 91 VAL B O 1
ATOM 3831 N N . LEU B 1 92 ? -13.359 28.609 8.93 1 98.75 92 LEU B N 1
ATOM 3832 C CA . LEU B 1 92 ? -14.5 27.828 9.391 1 98.75 92 LEU B CA 1
ATOM 3833 C C . LEU B 1 92 ? -14.727 28.031 10.891 1 98.75 92 LEU B C 1
ATOM 3835 O O . LEU B 1 92 ? -15.875 28.094 11.344 1 98.75 92 LEU B O 1
ATOM 3839 N N . PHE B 1 93 ? -13.656 28.094 11.68 1 98.44 93 PHE B N 1
ATOM 3840 C CA . PHE B 1 93 ? -13.766 28.359 13.109 1 98.44 93 PHE B CA 1
ATOM 3841 C C . PHE B 1 93 ? -14.477 29.688 13.359 1 98.44 93 PHE B C 1
ATOM 3843 O O . PHE B 1 93 ? -15.391 29.75 14.188 1 98.44 93 PHE B O 1
ATOM 3850 N N . LEU B 1 94 ? -14.07 30.688 12.633 1 98.81 94 LEU B N 1
ATOM 3851 C CA . LEU B 1 94 ? -14.672 32 12.812 1 98.81 94 LEU B CA 1
ATOM 3852 C C . LEU B 1 94 ? -16.141 31.984 12.414 1 98.81 94 LEU B C 1
ATOM 3854 O O . LEU B 1 94 ? -16.969 32.625 13.055 1 98.81 94 LEU B O 1
ATOM 3858 N N . TYR B 1 95 ? -16.438 31.266 11.375 1 98.5 95 TYR B N 1
ATOM 3859 C CA . TYR B 1 95 ? -17.844 31.125 11.008 1 98.5 95 TYR B CA 1
ATOM 3860 C C . TYR B 1 95 ? -18.641 30.484 12.133 1 98.5 95 TYR B C 1
ATOM 3862 O O . TYR B 1 95 ? -19.719 30.969 12.484 1 98.5 95 TYR B O 1
ATOM 3870 N N . ARG B 1 96 ? -18.156 29.438 12.641 1 97.19 96 ARG B N 1
ATOM 3871 C CA . ARG B 1 96 ? -18.844 28.734 13.711 1 97.19 96 ARG B CA 1
ATOM 3872 C C . ARG B 1 96 ? -19.062 29.641 14.914 1 97.19 96 ARG B C 1
ATOM 3874 O O . ARG B 1 96 ? -20.109 29.578 15.562 1 97.19 96 ARG B O 1
ATOM 3881 N N . LYS B 1 97 ? -18.109 30.484 15.211 1 97.56 97 LYS B N 1
ATOM 3882 C CA . LYS B 1 97 ? -18.141 31.297 16.422 1 97.56 97 LYS B CA 1
ATOM 3883 C C . LYS B 1 97 ? -18.953 32.562 16.219 1 97.56 97 LYS B C 1
ATOM 3885 O O . LYS B 1 97 ? -19.594 33.062 17.141 1 97.56 97 LYS B O 1
ATOM 3890 N N . THR B 1 98 ? -18.969 33.125 14.977 1 97.88 98 THR B N 1
ATOM 3891 C CA . THR B 1 98 ? -19.531 34.438 14.797 1 97.88 98 THR B CA 1
ATOM 3892 C C . THR B 1 98 ? -20.812 34.406 13.961 1 97.88 98 THR B C 1
ATOM 3894 O O . THR B 1 98 ? -21.625 35.312 13.992 1 97.88 98 THR B O 1
ATOM 3897 N N . GLY B 1 99 ? -20.906 33.375 13.078 1 97.44 99 GLY B N 1
ATOM 3898 C CA . GLY B 1 99 ? -22.031 33.281 12.164 1 97.44 99 GLY B CA 1
ATOM 3899 C C . GLY B 1 99 ? -21.969 34.281 11.023 1 97.44 99 GLY B C 1
ATOM 3900 O O . GLY B 1 99 ? -22.922 34.375 10.234 1 97.44 99 GLY B O 1
ATOM 3901 N N . GLU B 1 100 ? -20.906 35 10.914 1 98.12 100 GLU B N 1
ATOM 3902 C CA . GLU B 1 100 ? -20.812 36 9.875 1 98.12 100 GLU B CA 1
ATOM 3903 C C . GLU B 1 100 ? -20.719 35.375 8.492 1 98.12 100 GLU B C 1
ATOM 3905 O O . GLU B 1 100 ? -19.875 34.5 8.258 1 98.12 100 GLU B O 1
ATOM 3910 N N . GLU B 1 101 ? -21.438 35.875 7.555 1 97.88 101 GLU B N 1
ATOM 3911 C CA . GLU B 1 101 ? -21.609 35.281 6.23 1 97.88 101 GLU B CA 1
ATOM 3912 C C . GLU B 1 101 ? -20.312 35.375 5.418 1 97.88 101 GLU B C 1
ATOM 3914 O O . GLU B 1 101 ? -20.062 34.5 4.57 1 97.88 101 GLU B O 1
ATOM 3919 N N . LYS B 1 102 ? -19.516 36.375 5.617 1 98.38 102 LYS B N 1
ATOM 3920 C CA . LYS B 1 102 ? -18.281 36.531 4.855 1 98.38 102 LYS B CA 1
ATOM 3921 C C . LYS B 1 102 ? -17.391 35.281 5.012 1 98.38 102 LYS B C 1
ATOM 3923 O O . LYS B 1 102 ? -16.734 34.875 4.055 1 98.38 102 LYS B O 1
ATOM 3928 N N . TYR B 1 103 ? -17.375 34.688 6.219 1 98.62 103 TYR B N 1
ATOM 3929 C CA . TYR B 1 103 ? -16.562 33.5 6.453 1 98.62 103 TYR B CA 1
ATOM 3930 C C . TYR B 1 103 ? -17.125 32.312 5.703 1 98.62 103 TYR B C 1
ATOM 3932 O O . TYR B 1 103 ? -16.375 31.484 5.16 1 98.62 103 TYR B O 1
ATOM 3940 N N . ARG B 1 104 ? -18.422 32.156 5.652 1 98 104 ARG B N 1
ATOM 3941 C CA . ARG B 1 104 ? -19.047 31.094 4.887 1 98 104 ARG B CA 1
ATOM 3942 C C . ARG B 1 104 ? -18.703 31.203 3.406 1 98 104 ARG B C 1
ATOM 3944 O O . ARG B 1 104 ? -18.375 30.203 2.768 1 98 104 ARG B O 1
ATOM 3951 N N . LYS B 1 105 ? -18.844 32.375 2.939 1 98.31 105 LYS B N 1
ATOM 3952 C CA . LYS B 1 105 ? -18.547 32.625 1.53 1 98.31 105 LYS B CA 1
ATOM 3953 C C . LYS B 1 105 ? -17.094 32.344 1.216 1 98.31 105 LYS B C 1
ATOM 3955 O O . LYS B 1 105 ? -16.781 31.766 0.168 1 98.31 105 LYS B O 1
ATOM 3960 N N . ALA B 1 106 ? -16.188 32.75 2.086 1 98.69 106 ALA B N 1
ATOM 3961 C CA . ALA B 1 106 ? -14.758 32.469 1.902 1 98.69 106 ALA B CA 1
ATOM 3962 C C . ALA B 1 106 ? -14.484 30.984 1.927 1 98.69 106 ALA B C 1
ATOM 3964 O O . ALA B 1 106 ? -13.688 30.469 1.131 1 98.69 106 ALA B O 1
ATOM 3965 N N . ALA B 1 107 ? -15.109 30.266 2.861 1 98.5 107 ALA B N 1
ATOM 3966 C CA . ALA B 1 107 ? -14.961 28.828 2.93 1 98.5 107 ALA B CA 1
ATOM 3967 C C . ALA B 1 107 ? -15.453 28.156 1.644 1 98.5 107 ALA B C 1
ATOM 3969 O O . ALA B 1 107 ? -14.828 27.219 1.15 1 98.5 107 ALA B O 1
ATOM 3970 N N . GLN B 1 108 ? -16.562 28.625 1.132 1 98.06 108 GLN B N 1
ATOM 3971 C CA . GLN B 1 108 ? -17.078 28.109 -0.125 1 98.06 108 GLN B CA 1
ATOM 3972 C C . GLN B 1 108 ? -16.109 28.328 -1.271 1 98.06 108 GLN B C 1
ATOM 3974 O O . GLN B 1 108 ? -15.93 27.469 -2.131 1 98.06 108 GLN B O 1
ATOM 3979 N N . LEU B 1 109 ? -15.531 29.5 -1.263 1 98.44 109 LEU B N 1
ATOM 3980 C CA . LEU B 1 109 ? -14.539 29.812 -2.279 1 98.44 109 LEU B CA 1
ATOM 3981 C C . LEU B 1 109 ? -13.391 28.812 -2.244 1 98.44 109 LEU B C 1
ATOM 3983 O O . LEU B 1 109 ? -12.953 28.328 -3.289 1 98.44 109 LEU B O 1
ATOM 3987 N N . LEU B 1 110 ? -12.859 28.5 -1.105 1 98.62 110 LEU B N 1
ATOM 3988 C CA . LEU B 1 110 ? -11.781 27.531 -0.938 1 98.62 110 LEU B CA 1
ATOM 3989 C C . LEU B 1 110 ? -12.242 26.141 -1.351 1 98.62 110 LEU B C 1
ATOM 3991 O O . LEU B 1 110 ? -11.508 25.406 -2.018 1 98.62 110 LEU B O 1
ATOM 3995 N N . ARG B 1 111 ? -13.477 25.781 -0.972 1 98.31 111 ARG B N 1
ATOM 3996 C CA . ARG B 1 111 ? -14.039 24.5 -1.375 1 98.31 111 ARG B CA 1
ATOM 3997 C C . ARG B 1 111 ? -14.156 24.406 -2.893 1 98.31 111 ARG B C 1
ATOM 3999 O O . ARG B 1 111 ? -13.945 23.328 -3.471 1 98.31 111 ARG B O 1
ATOM 4006 N N . ASP B 1 112 ? -14.531 25.438 -3.514 1 97.75 112 ASP B N 1
ATOM 4007 C CA . ASP B 1 112 ? -14.719 25.453 -4.961 1 97.75 112 ASP B CA 1
ATOM 4008 C C . ASP B 1 112 ? -13.414 25.156 -5.688 1 97.75 112 ASP B C 1
ATOM 4010 O O . ASP B 1 112 ? -13.414 24.531 -6.754 1 97.75 112 ASP B O 1
ATOM 4014 N N . GLN B 1 113 ? -12.266 25.578 -5.125 1 98.19 113 GLN B N 1
ATOM 4015 C CA . GLN B 1 113 ? -10.977 25.172 -5.684 1 98.19 113 GLN B CA 1
ATOM 4016 C C . GLN B 1 113 ? -10.852 23.641 -5.711 1 98.19 113 GLN B C 1
ATOM 4018 O O . GLN B 1 113 ? -10.398 23.078 -6.707 1 98.19 113 GLN B O 1
ATOM 4023 N N . LEU B 1 114 ? -11.258 22.953 -4.641 1 98.19 114 LEU B N 1
ATOM 4024 C CA . LEU B 1 114 ? -11.094 21.516 -4.512 1 98.19 114 LEU B CA 1
ATOM 4025 C C . LEU B 1 114 ? -11.992 20.766 -5.504 1 98.19 114 LEU B C 1
ATOM 4027 O O . LEU B 1 114 ? -11.656 19.672 -5.957 1 98.19 114 LEU B O 1
ATOM 4031 N N . LYS B 1 115 ? -13.094 21.406 -5.867 1 97.12 115 LYS B N 1
ATOM 4032 C CA . LYS B 1 115 ? -14.031 20.812 -6.812 1 97.12 115 LYS B CA 1
ATOM 4033 C C . LYS B 1 115 ? -13.383 20.594 -8.18 1 97.12 115 LYS B C 1
ATOM 4035 O O . LYS B 1 115 ? -13.656 19.609 -8.859 1 97.12 115 LYS B O 1
ATOM 4040 N N . THR B 1 116 ? -12.523 21.484 -8.539 1 97.69 116 THR B N 1
ATOM 4041 C CA . THR B 1 116 ? -11.914 21.406 -9.859 1 97.69 116 THR B CA 1
ATOM 4042 C C . THR B 1 116 ? -10.414 21.141 -9.742 1 97.69 116 THR B C 1
ATOM 4044 O O . THR B 1 116 ? -9.688 21.203 -10.742 1 97.69 116 THR B O 1
ATOM 4047 N N . HIS B 1 117 ? -9.93 20.906 -8.539 1 98.5 117 HIS B N 1
ATOM 4048 C CA . HIS B 1 117 ? -8.508 20.656 -8.305 1 98.5 117 HIS B CA 1
ATOM 4049 C C . HIS B 1 117 ? -8.008 19.469 -9.141 1 98.5 117 HIS B C 1
ATOM 4051 O O . HIS B 1 117 ? -8.648 18.422 -9.172 1 98.5 117 HIS B O 1
ATOM 4057 N N . PRO B 1 118 ? -6.93 19.641 -9.914 1 98.44 118 PRO B N 1
ATOM 4058 C CA . PRO B 1 118 ? -6.441 18.5 -10.703 1 98.44 118 PRO B CA 1
ATOM 4059 C C . PRO B 1 118 ? -6.129 17.281 -9.844 1 98.44 118 PRO B C 1
ATOM 4061 O O . PRO B 1 118 ? -5.699 17.422 -8.695 1 98.44 118 PRO B O 1
ATOM 4064 N N . ARG B 1 119 ? -6.332 16.078 -10.461 1 97.88 119 ARG B N 1
ATOM 4065 C CA . ARG B 1 119 ? -6.246 14.828 -9.711 1 97.88 119 ARG B CA 1
ATOM 4066 C C . ARG B 1 119 ? -5.422 13.789 -10.461 1 97.88 119 ARG B C 1
ATOM 4068 O O . ARG B 1 119 ? -5.293 13.859 -11.688 1 97.88 119 ARG B O 1
ATOM 4075 N N . THR B 1 120 ? -4.836 12.852 -9.758 1 96.81 120 THR B N 1
ATOM 4076 C CA . THR B 1 120 ? -4.266 11.641 -10.336 1 96.81 120 THR B CA 1
ATOM 4077 C C . THR B 1 120 ? -5.359 10.766 -10.953 1 96.81 120 THR B C 1
ATOM 4079 O O . THR B 1 120 ? -6.547 11.016 -10.75 1 96.81 120 THR B O 1
ATOM 4082 N N . VAL B 1 121 ? -4.941 9.68 -11.617 1 93.75 121 VAL B N 1
ATOM 4083 C CA . VAL B 1 121 ? -5.879 8.773 -12.281 1 93.75 121 VAL B CA 1
ATOM 4084 C C . VAL B 1 121 ? -6.801 8.141 -11.242 1 93.75 121 VAL B C 1
ATOM 4086 O O . VAL B 1 121 ? -7.98 7.902 -11.516 1 93.75 121 VAL B O 1
ATOM 4089 N N . GLU B 1 122 ? -6.254 7.895 -10.055 1 94.38 122 GLU B N 1
ATOM 4090 C CA . GLU B 1 122 ? -7.047 7.238 -9.016 1 94.38 122 GLU B CA 1
ATOM 4091 C C . GLU B 1 122 ? -7.848 8.25 -8.211 1 94.38 122 GLU B C 1
ATOM 4093 O O . GLU B 1 122 ? -8.625 7.879 -7.328 1 94.38 122 GLU B O 1
ATOM 4098 N N . GLY B 1 123 ? -7.633 9.602 -8.445 1 96.69 123 GLY B N 1
ATOM 4099 C CA . GLY B 1 123 ? -8.484 10.609 -7.836 1 96.69 123 GLY B CA 1
ATOM 4100 C C . GLY B 1 123 ? -7.809 11.367 -6.711 1 96.69 123 GLY B C 1
ATOM 4101 O O . GLY B 1 123 ? -8.461 12.109 -5.977 1 96.69 123 GLY B O 1
ATOM 4102 N N . GLY B 1 124 ? -6.516 11.188 -6.527 1 97.75 124 GLY B N 1
ATOM 4103 C CA . GLY B 1 124 ? -5.785 11.953 -5.527 1 97.75 124 GLY B CA 1
ATOM 4104 C C . GLY B 1 124 ? -5.488 13.375 -5.965 1 97.75 124 GLY B C 1
ATOM 4105 O O . GLY B 1 124 ? -5.18 13.617 -7.133 1 97.75 124 GLY B O 1
ATOM 4106 N N . PHE B 1 125 ? -5.574 14.344 -5.102 1 98.62 125 PHE B N 1
ATOM 4107 C CA . PHE B 1 125 ? -5.262 15.727 -5.422 1 98.62 125 PHE B CA 1
ATOM 4108 C C . PHE B 1 125 ? -3.777 15.891 -5.727 1 98.62 125 PHE B C 1
ATOM 4110 O O . PHE B 1 125 ? -2.928 15.422 -4.973 1 98.62 125 PHE B O 1
ATOM 4117 N N . TRP B 1 126 ? -3.549 16.625 -6.848 1 98.5 126 TRP B N 1
ATOM 4118 C CA . TRP B 1 126 ? -2.176 17.078 -7.035 1 98.5 126 TRP B CA 1
ATOM 4119 C C . TRP B 1 126 ? -1.759 18.016 -5.906 1 98.5 126 TRP B C 1
ATOM 4121 O O . TRP B 1 126 ? -2.602 18.688 -5.297 1 98.5 126 TRP B O 1
ATOM 4131 N N . HIS B 1 127 ? -0.496 18.062 -5.617 1 97.94 127 HIS B N 1
ATOM 4132 C CA . HIS B 1 127 ? -0.054 18.984 -4.582 1 97.94 127 HIS B CA 1
ATOM 4133 C C . HIS B 1 127 ? -0.28 20.438 -5.004 1 97.94 127 HIS B C 1
ATOM 4135 O O . HIS B 1 127 ? -0.782 21.234 -4.219 1 97.94 127 HIS B O 1
ATOM 4141 N N . LYS B 1 128 ? 0.164 20.781 -6.234 1 97.44 128 LYS B N 1
ATOM 4142 C CA . LYS B 1 128 ? -0.064 22.062 -6.898 1 97.44 128 LYS B CA 1
ATOM 4143 C C . LYS B 1 128 ? -0.159 21.891 -8.406 1 97.44 128 LYS B C 1
ATOM 4145 O O . LYS B 1 128 ? 0.294 20.891 -8.953 1 97.44 128 LYS B O 1
ATOM 4150 N N . LYS B 1 129 ? -0.715 22.922 -9.047 1 97.06 129 LYS B N 1
ATOM 4151 C CA . LYS B 1 129 ? -0.741 22.906 -10.508 1 97.06 129 LYS B CA 1
ATOM 4152 C C . LYS B 1 129 ? 0.668 22.781 -11.078 1 97.06 129 LYS B C 1
ATOM 4154 O O . LYS B 1 129 ? 0.878 22.125 -12.094 1 97.06 129 LYS B O 1
ATOM 4159 N N . ILE B 1 130 ? 1.64 23.312 -10.43 1 96.38 130 ILE B N 1
ATOM 4160 C CA . ILE B 1 130 ? 3.012 23.328 -10.93 1 96.38 130 ILE B CA 1
ATOM 4161 C C . ILE B 1 130 ? 3.697 22 -10.602 1 96.38 130 ILE B C 1
ATOM 4163 O O . ILE B 1 130 ? 4.828 21.766 -11.031 1 96.38 130 ILE B O 1
ATOM 4167 N N . TYR B 1 131 ? 3.109 21.141 -9.828 1 96.62 131 TYR B N 1
ATOM 4168 C CA . TYR B 1 131 ? 3.586 19.797 -9.523 1 96.62 131 TYR B CA 1
ATOM 4169 C C . TYR B 1 131 ? 2.6 18.734 -10.016 1 96.62 131 TYR B C 1
ATOM 4171 O O . TYR B 1 131 ? 2.012 18.016 -9.211 1 96.62 131 TYR B O 1
ATOM 4179 N N . PRO B 1 132 ? 2.48 18.594 -11.281 1 97.25 132 PRO B N 1
ATOM 4180 C CA . PRO B 1 132 ? 1.466 17.703 -11.859 1 97.25 132 PRO B CA 1
ATOM 4181 C C . PRO B 1 132 ? 1.698 16.234 -11.516 1 97.25 132 PRO B C 1
ATOM 4183 O O . PRO B 1 132 ? 2.846 15.789 -11.453 1 97.25 132 PRO B O 1
ATOM 4186 N N . HIS B 1 133 ? 0.621 15.531 -11.188 1 97.5 133 HIS B N 1
ATOM 4187 C CA . HIS B 1 133 ? 0.571 14.086 -11.039 1 97.5 133 HIS B CA 1
ATOM 4188 C C . HIS B 1 133 ? 1.193 13.648 -9.711 1 97.5 133 HIS B C 1
ATOM 4190 O O . HIS B 1 133 ? 1.461 12.461 -9.508 1 97.5 133 HIS B O 1
ATOM 4196 N N . GLN B 1 134 ? 1.41 14.625 -8.812 1 98.44 134 GLN B N 1
ATOM 4197 C CA . GLN B 1 134 ? 2.117 14.305 -7.578 1 98.44 134 GLN B CA 1
ATOM 4198 C C . GLN B 1 134 ? 1.205 14.469 -6.363 1 98.44 134 GLN B C 1
ATOM 4200 O O . GLN B 1 134 ? 0.511 15.477 -6.234 1 98.44 134 GLN B O 1
ATOM 4205 N N . MET B 1 135 ? 1.227 13.469 -5.516 1 98.62 135 MET B N 1
ATOM 4206 C CA . MET B 1 135 ? 0.666 13.586 -4.172 1 98.62 135 MET B CA 1
ATOM 4207 C C . MET B 1 135 ? 1.772 13.672 -3.127 1 98.62 135 MET B C 1
ATOM 4209 O O . MET B 1 135 ? 2.732 12.898 -3.168 1 98.62 135 MET B O 1
ATOM 4213 N N . TRP B 1 136 ? 1.703 14.648 -2.238 1 98.75 136 TRP B N 1
ATOM 4214 C CA . TRP B 1 136 ? 2.617 14.766 -1.107 1 98.75 136 TRP B CA 1
ATOM 4215 C C . TRP B 1 136 ? 1.885 14.555 0.212 1 98.75 136 TRP B C 1
ATOM 4217 O O . TRP B 1 136 ? 0.718 14.93 0.35 1 98.75 136 TRP B O 1
ATOM 4227 N N . LEU B 1 137 ? 2.598 13.969 1.19 1 98.88 137 LEU B N 1
ATOM 4228 C CA . LEU B 1 137 ? 2.014 13.797 2.516 1 98.88 137 LEU B CA 1
ATOM 4229 C C . LEU B 1 137 ? 1.5 15.125 3.062 1 98.88 137 LEU B C 1
ATOM 4231 O O . LEU B 1 137 ? 0.43 15.18 3.674 1 98.88 137 LEU B O 1
ATOM 4235 N N . ASP B 1 138 ? 2.217 16.203 2.797 1 98.56 138 ASP B N 1
ATOM 4236 C CA . ASP B 1 138 ? 1.88 17.547 3.26 1 98.56 138 ASP B CA 1
ATOM 4237 C C . ASP B 1 138 ? 0.477 17.938 2.809 1 98.56 138 ASP B C 1
ATOM 4239 O O . 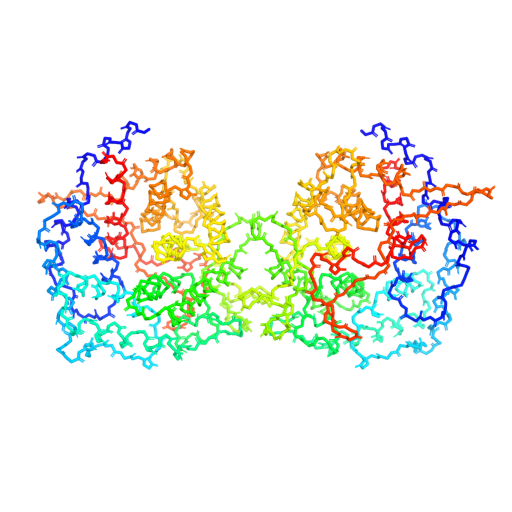ASP B 1 138 ? -0.291 18.516 3.586 1 98.56 138 ASP B O 1
ATOM 4243 N N . GLY B 1 139 ? 0.23 17.641 1.574 1 98.69 139 GLY B N 1
ATOM 4244 C CA . GLY B 1 139 ? -1.013 18.094 0.959 1 98.69 139 GLY B CA 1
ATOM 4245 C C . GLY B 1 139 ? -2.246 17.5 1.617 1 98.69 139 GLY B C 1
ATOM 4246 O O . GLY B 1 139 ? -3.314 18.109 1.609 1 98.69 139 GLY B O 1
ATOM 4247 N N . ILE B 1 140 ? -2.121 16.344 2.203 1 98.88 140 ILE B N 1
ATOM 4248 C CA . ILE B 1 140 ? -3.26 15.719 2.867 1 98.88 140 ILE B CA 1
ATOM 4249 C C . ILE B 1 140 ? -3.682 16.562 4.066 1 98.88 140 ILE B C 1
ATOM 4251 O O . ILE B 1 140 ? -4.875 16.797 4.285 1 98.88 140 ILE B O 1
ATOM 4255 N N . TYR B 1 141 ? -2.744 17.078 4.816 1 98.88 141 TYR B N 1
ATOM 4256 C CA . TYR B 1 141 ? -3.07 17.906 5.965 1 98.88 141 TYR B CA 1
ATOM 4257 C C . TYR B 1 141 ? -3.623 19.266 5.52 1 98.88 141 TYR B C 1
ATOM 4259 O O . TYR B 1 141 ? -4.516 19.812 6.164 1 98.88 141 TYR B O 1
ATOM 4267 N N . MET B 1 142 ? -3.043 19.734 4.418 1 98.88 142 MET B N 1
ATOM 4268 C CA . MET B 1 142 ? -3.416 21.094 3.996 1 98.88 142 MET B CA 1
ATOM 4269 C C . MET B 1 142 ? -4.855 21.125 3.5 1 98.88 142 MET B C 1
ATOM 4271 O O . MET B 1 142 ? -5.559 22.109 3.686 1 98.88 142 MET B O 1
ATOM 4275 N N . GLY B 1 143 ? -5.309 20.016 2.918 1 98.75 143 GLY B N 1
ATOM 4276 C CA . GLY B 1 143 ? -6.602 20.062 2.25 1 98.75 143 GLY B CA 1
ATOM 4277 C C . GLY B 1 143 ? -7.672 19.266 2.969 1 98.75 143 GLY B C 1
ATOM 4278 O O . GLY B 1 143 ? -8.789 19.75 3.156 1 98.75 143 GLY B O 1
ATOM 4279 N N . SER B 1 144 ? -7.395 18.125 3.469 1 98.75 144 SER B N 1
ATOM 4280 C CA . SER B 1 144 ? -8.398 17.109 3.801 1 98.75 144 SER B CA 1
ATOM 4281 C C . SER B 1 144 ? -9.148 17.484 5.078 1 98.75 144 SER B C 1
ATOM 4283 O O . SER B 1 144 ? -10.367 17.344 5.148 1 98.75 144 SER B O 1
ATOM 4285 N N . PRO B 1 145 ? -8.469 17.969 6.152 1 98.88 145 PRO B N 1
ATOM 4286 C CA . PRO B 1 145 ? -9.227 18.344 7.348 1 98.88 145 PRO B CA 1
ATOM 4287 C C . PRO B 1 145 ? -10.211 19.484 7.094 1 98.88 145 PRO B C 1
ATOM 4289 O O . PRO B 1 145 ? -11.344 19.438 7.578 1 98.88 145 PRO B O 1
ATOM 4292 N N . PHE B 1 146 ? -9.781 20.516 6.32 1 98.81 146 PHE B N 1
ATOM 4293 C CA . PHE B 1 146 ? -10.711 21.578 5.941 1 98.81 146 PHE B CA 1
ATOM 4294 C C . PHE B 1 146 ? -11.906 21.016 5.199 1 98.81 146 PHE B C 1
ATOM 4296 O O . PHE B 1 146 ? -13.055 21.359 5.504 1 98.81 146 PHE B O 1
ATOM 4303 N N . TYR B 1 147 ? -11.594 20.188 4.207 1 98.81 147 TYR B N 1
ATOM 4304 C CA . TYR B 1 147 ? -12.586 19.578 3.324 1 98.81 147 TYR B CA 1
ATOM 4305 C C . TYR B 1 147 ? -13.617 18.797 4.121 1 98.81 147 TYR B C 1
ATOM 4307 O O . TYR B 1 147 ? -14.828 18.953 3.918 1 98.81 147 TYR B O 1
ATOM 4315 N N . ALA B 1 148 ? -13.211 18.031 5.078 1 98.69 148 ALA B N 1
ATOM 4316 C CA . ALA B 1 148 ? -14.086 17.234 5.941 1 98.69 148 ALA B CA 1
ATOM 4317 C C . ALA B 1 148 ? -14.938 18.125 6.836 1 98.69 148 ALA B C 1
ATOM 4319 O O . ALA B 1 148 ? -16.141 17.906 6.992 1 98.69 148 ALA B O 1
ATOM 4320 N N . GLU B 1 149 ? -14.258 19.141 7.457 1 98.5 149 GLU B N 1
ATOM 4321 C CA . GLU B 1 149 ? -15.008 20.031 8.32 1 98.5 149 GLU B CA 1
ATOM 4322 C C . GLU B 1 149 ? -16.062 20.812 7.535 1 98.5 149 GLU B C 1
ATOM 4324 O O . GLU B 1 149 ? -17.188 20.984 8 1 98.5 149 GLU B O 1
ATOM 4329 N N . TYR B 1 150 ? -15.727 21.281 6.363 1 98.5 150 TYR B N 1
ATOM 4330 C CA . TYR B 1 150 ? -16.672 22 5.512 1 98.5 150 TYR B CA 1
ATOM 4331 C C . TYR B 1 150 ? -17.906 21.141 5.23 1 98.5 150 TYR B C 1
ATOM 4333 O O . TYR B 1 150 ? -19.031 21.656 5.203 1 98.5 150 TYR B O 1
ATOM 4341 N N . ALA B 1 151 ? -17.719 19.875 5.004 1 97.94 151 ALA B N 1
ATOM 4342 C CA . ALA B 1 151 ? -18.797 18.953 4.676 1 97.94 151 ALA B CA 1
ATOM 4343 C C . ALA B 1 151 ? -19.859 18.938 5.77 1 97.94 151 ALA B C 1
ATOM 4345 O O . ALA B 1 151 ? -21.047 18.734 5.492 1 97.94 151 ALA B O 1
ATOM 4346 N N . THR B 1 152 ? -19.469 19.188 6.949 1 95.62 152 THR B N 1
ATOM 4347 C CA . THR B 1 152 ? -20.422 19.156 8.062 1 95.62 152 THR B CA 1
ATOM 4348 C C . THR B 1 152 ? -21.359 20.359 8.008 1 95.62 152 THR B C 1
ATOM 4350 O O . THR B 1 152 ? -22.375 20.375 8.711 1 95.62 152 THR B O 1
ATOM 4353 N N . LEU B 1 153 ? -21.125 21.359 7.148 1 92.56 153 LEU B N 1
ATOM 4354 C CA . LEU B 1 153 ? -21.875 22.609 7.109 1 92.56 153 LEU B CA 1
ATOM 4355 C C . LEU B 1 153 ? -22.891 22.594 5.969 1 92.56 153 LEU B C 1
ATOM 4357 O O . LEU B 1 153 ? -23.703 23.516 5.844 1 92.56 153 LEU B O 1
ATOM 4361 N N . ILE B 1 154 ? -22.797 21.562 5.172 1 90.56 154 ILE B N 1
ATOM 4362 C CA . ILE B 1 154 ? -23.609 21.594 3.965 1 90.56 154 ILE B CA 1
ATOM 4363 C C . ILE B 1 154 ? -24.594 20.422 3.979 1 90.56 154 ILE B C 1
ATOM 4365 O O . ILE B 1 154 ? -24.719 19.719 4.988 1 90.56 154 ILE B O 1
ATOM 4369 N N . GLY B 1 155 ? -25.359 20.234 2.885 1 85.12 155 GLY B N 1
ATOM 4370 C CA . GLY B 1 155 ? -26.391 19.219 2.799 1 85.12 155 GLY B CA 1
ATOM 4371 C C . GLY B 1 155 ? -25.828 17.797 2.787 1 85.12 155 GLY B C 1
ATOM 4372 O O . GLY B 1 155 ? -24.703 17.578 2.328 1 85.12 155 GLY B O 1
ATOM 4373 N N . GLN B 1 156 ? -26.688 16.922 3.111 1 89.19 156 GLN B N 1
ATOM 4374 C CA . GLN B 1 156 ? -26.266 15.562 3.402 1 89.19 156 GLN B CA 1
ATOM 4375 C C . GLN B 1 156 ? -25.703 14.875 2.158 1 89.19 156 GLN B C 1
ATOM 4377 O O . GLN B 1 156 ? -24.641 14.242 2.217 1 89.19 156 GLN B O 1
ATOM 4382 N N . ASP B 1 157 ? -26.328 15.023 1.042 1 90.81 157 ASP B N 1
ATOM 4383 C CA . ASP B 1 157 ? -25.891 14.32 -0.161 1 90.81 157 ASP B CA 1
ATOM 4384 C C . ASP B 1 157 ? -24.516 14.797 -0.613 1 90.81 157 ASP B C 1
ATOM 4386 O O . ASP B 1 157 ? -23.625 13.984 -0.89 1 90.81 157 ASP B O 1
ATOM 4390 N N . GLU B 1 158 ? -24.375 16 -0.667 1 94 158 GLU B N 1
ATOM 4391 C CA . GLU B 1 158 ? -23.078 16.562 -1.045 1 94 158 GLU B CA 1
ATOM 4392 C C . GLU B 1 158 ? -22.016 16.281 0.018 1 94 158 GLU B C 1
ATOM 4394 O O . GLU B 1 158 ? -20.859 16.047 -0.307 1 94 158 GLU B O 1
ATOM 4399 N N . ALA B 1 159 ? -22.438 16.297 1.249 1 96.81 159 ALA B N 1
ATOM 4400 C CA . ALA B 1 159 ? -21.516 16 2.35 1 96.81 159 ALA B CA 1
ATOM 4401 C C . ALA B 1 159 ? -20.953 14.594 2.242 1 96.81 159 ALA B C 1
ATOM 4403 O O . ALA B 1 159 ? -19.766 14.367 2.461 1 96.81 159 ALA B O 1
ATOM 4404 N N . GLU B 1 160 ? -21.812 13.656 1.886 1 96.25 160 GLU B N 1
ATOM 4405 C CA . GLU B 1 160 ? -21.391 12.266 1.763 1 96.25 160 GLU B CA 1
ATOM 4406 C C . GLU B 1 160 ? -20.344 12.102 0.66 1 96.25 160 GLU B C 1
ATOM 4408 O O . GLU B 1 160 ? -19.375 11.359 0.821 1 96.25 160 GLU B O 1
ATOM 4413 N N . GLU B 1 161 ? -20.531 12.797 -0.399 1 96.81 161 GLU B N 1
ATOM 4414 C CA . GLU B 1 161 ? -19.578 12.766 -1.499 1 96.81 161 GLU B CA 1
ATOM 4415 C C . GLU B 1 161 ? -18.234 13.344 -1.072 1 96.81 161 GLU B C 1
ATOM 4417 O O . GLU B 1 161 ? -17.172 12.828 -1.461 1 96.81 161 GLU B O 1
ATOM 4422 N N . ILE B 1 162 ? -18.281 14.375 -0.285 1 98.25 162 ILE B N 1
ATOM 4423 C CA . ILE B 1 162 ? -17.062 15 0.194 1 98.25 162 ILE B CA 1
ATOM 4424 C C . ILE B 1 162 ? -16.344 14.062 1.164 1 98.25 162 ILE B C 1
ATOM 4426 O O . ILE B 1 162 ? -15.125 13.891 1.086 1 98.25 162 ILE B O 1
ATOM 4430 N N . PHE B 1 163 ? -17.094 13.414 2.059 1 98.38 163 PHE B N 1
ATOM 4431 C CA . PHE B 1 163 ? -16.484 12.484 3 1 98.38 163 PHE B CA 1
ATOM 4432 C C . PHE B 1 163 ? -15.805 11.328 2.266 1 98.38 163 PHE B C 1
ATOM 4434 O O . PHE B 1 163 ? -14.711 10.898 2.639 1 98.38 163 PHE B O 1
ATOM 4441 N N . ASP B 1 164 ? -16.453 10.844 1.202 1 97.62 164 ASP B N 1
ATOM 4442 C CA . ASP B 1 164 ? -15.844 9.805 0.377 1 97.62 164 ASP B CA 1
ATOM 4443 C C . ASP B 1 164 ? -14.539 10.289 -0.239 1 97.62 164 ASP B C 1
ATOM 4445 O O . ASP B 1 164 ? -13.555 9.555 -0.287 1 97.62 164 ASP B O 1
ATOM 4449 N N . ASP B 1 165 ? -14.57 11.477 -0.727 1 98.38 165 ASP B N 1
ATOM 4450 C CA . ASP B 1 165 ? -13.391 12.039 -1.372 1 98.38 165 ASP B CA 1
ATOM 4451 C C . ASP B 1 165 ? -12.273 12.266 -0.362 1 98.38 165 ASP B C 1
ATOM 4453 O O . ASP B 1 165 ? -11.102 12.039 -0.666 1 98.38 165 ASP B O 1
ATOM 4457 N N . VAL B 1 166 ? -12.625 12.711 0.819 1 98.75 166 VAL B N 1
ATOM 4458 C CA . VAL B 1 166 ? -11.656 12.891 1.891 1 98.75 166 VAL B CA 1
ATOM 4459 C C . VAL B 1 166 ? -11.008 11.555 2.244 1 98.75 166 VAL B C 1
ATOM 4461 O O . VAL B 1 166 ? -9.789 11.461 2.357 1 98.75 166 VAL B O 1
ATOM 4464 N N . ALA B 1 167 ? -11.844 10.547 2.418 1 98.5 167 ALA B N 1
ATOM 4465 C CA . ALA B 1 167 ? -11.336 9.203 2.697 1 98.5 167 ALA B CA 1
ATOM 4466 C C . ALA B 1 167 ? -10.406 8.727 1.585 1 98.5 167 ALA B C 1
ATOM 4468 O O . ALA B 1 167 ? -9.344 8.164 1.854 1 98.5 167 ALA B O 1
ATOM 4469 N N . LYS B 1 168 ? -10.789 8.969 0.365 1 98.06 168 LYS B N 1
ATOM 4470 C CA . LYS B 1 168 ? -10 8.594 -0.806 1 98.06 168 LYS B CA 1
ATOM 4471 C C . LYS B 1 168 ? -8.617 9.227 -0.76 1 98.06 168 LYS B C 1
ATOM 4473 O O . LYS B 1 168 ? -7.613 8.57 -1.05 1 98.06 168 LYS B O 1
ATOM 4478 N N . GLN B 1 169 ? -8.492 10.484 -0.386 1 98.81 169 GLN B N 1
ATOM 4479 C CA . GLN B 1 169 ? -7.211 11.18 -0.332 1 98.81 169 GLN B CA 1
ATOM 4480 C C . GLN B 1 169 ? -6.273 10.523 0.677 1 98.81 169 GLN B C 1
ATOM 4482 O O . GLN B 1 169 ? -5.098 10.297 0.382 1 98.81 169 GLN B O 1
ATOM 4487 N N . VAL B 1 170 ? -6.789 10.203 1.827 1 98.81 170 VAL B N 1
ATOM 4488 C CA . VAL B 1 170 ? -5.984 9.602 2.881 1 98.81 170 VAL B CA 1
ATOM 4489 C C . VAL B 1 170 ? -5.543 8.203 2.453 1 98.81 170 VAL B C 1
ATOM 4491 O O . VAL B 1 170 ? -4.359 7.859 2.549 1 98.81 170 VAL B O 1
ATOM 4494 N N . ILE B 1 171 ? -6.441 7.414 1.958 1 98.38 171 ILE B N 1
ATOM 4495 C CA . ILE B 1 171 ? -6.195 6.016 1.628 1 98.38 171 ILE B CA 1
ATOM 4496 C C . ILE B 1 171 ? -5.219 5.922 0.459 1 98.38 171 ILE B C 1
ATOM 4498 O O . ILE B 1 171 ? -4.27 5.137 0.495 1 98.38 171 ILE B O 1
ATOM 4502 N N . LEU B 1 172 ? -5.406 6.754 -0.572 1 97.69 172 LEU B N 1
ATOM 4503 C CA . LEU B 1 172 ? -4.527 6.723 -1.734 1 97.69 172 LEU B CA 1
ATOM 4504 C C . LEU B 1 172 ? -3.113 7.156 -1.357 1 97.69 172 LEU B C 1
ATOM 4506 O O . LEU B 1 172 ? -2.135 6.559 -1.816 1 97.69 172 LEU B O 1
ATOM 4510 N N . CYS B 1 173 ? -3.066 8.164 -0.569 1 98.25 173 CYS B N 1
ATOM 4511 C CA . CYS B 1 173 ? -1.746 8.625 -0.161 1 98.25 173 CYS B CA 1
ATOM 4512 C C . CYS B 1 173 ? -1.007 7.551 0.625 1 98.25 173 CYS B C 1
ATOM 4514 O O . CYS B 1 173 ? 0.173 7.293 0.378 1 98.25 173 CYS B O 1
ATOM 4516 N N . ALA B 1 174 ? -1.654 6.926 1.567 1 98.44 174 ALA B N 1
ATOM 4517 C CA . ALA B 1 174 ? -1.057 5.848 2.35 1 98.44 174 ALA B CA 1
ATOM 4518 C C . ALA B 1 174 ? -0.635 4.688 1.453 1 98.44 174 ALA B C 1
ATOM 4520 O O . ALA B 1 174 ? 0.471 4.156 1.59 1 98.44 174 ALA B O 1
ATOM 4521 N N . LYS B 1 175 ? -1.496 4.375 0.576 1 96.5 175 LYS B N 1
ATOM 4522 C CA . LYS B 1 175 ? -1.274 3.262 -0.34 1 96.5 175 LYS B CA 1
ATOM 4523 C C . LYS B 1 175 ? 0.004 3.461 -1.15 1 96.5 175 LYS B C 1
ATOM 4525 O O . LYS B 1 175 ? 0.777 2.52 -1.343 1 96.5 175 LYS B O 1
ATOM 4530 N N . HIS B 1 176 ? 0.294 4.621 -1.552 1 97.19 176 HIS B N 1
ATOM 4531 C CA . HIS B 1 176 ? 1.347 4.832 -2.539 1 97.19 176 HIS B CA 1
ATOM 4532 C C . HIS B 1 176 ? 2.658 5.23 -1.872 1 97.19 176 HIS B C 1
ATOM 4534 O O . HIS B 1 176 ? 3.73 5.07 -2.457 1 97.19 176 HIS B O 1
ATOM 4540 N N . THR B 1 177 ? 2.576 5.645 -0.645 1 98.38 177 THR B N 1
ATOM 4541 C CA . THR B 1 177 ? 3.795 6.215 -0.081 1 98.38 177 THR B CA 1
ATOM 4542 C C . THR B 1 177 ? 4.387 5.289 0.977 1 98.38 177 THR B C 1
ATOM 4544 O O . THR B 1 177 ? 5.52 5.484 1.417 1 98.38 177 THR B O 1
ATOM 4547 N N . LYS B 1 178 ? 3.711 4.273 1.414 1 97.88 178 LYS B N 1
ATOM 4548 C CA . LYS B 1 178 ? 4.195 3.422 2.496 1 97.88 178 LYS B CA 1
ATOM 4549 C C . LYS B 1 178 ? 5.328 2.518 2.018 1 97.88 178 LYS B C 1
ATOM 4551 O O . LYS B 1 178 ? 5.207 1.856 0.984 1 97.88 178 LYS B O 1
ATOM 4556 N N . ASP B 1 179 ? 6.391 2.496 2.725 1 97.56 179 ASP B N 1
ATOM 4557 C CA . ASP B 1 179 ? 7.492 1.567 2.502 1 97.56 179 ASP B CA 1
ATOM 4558 C C . ASP B 1 179 ? 7.242 0.237 3.209 1 97.56 179 ASP B C 1
ATOM 4560 O O . ASP B 1 179 ? 7.09 0.197 4.434 1 97.56 179 ASP B O 1
ATOM 4564 N N . PRO B 1 180 ? 7.293 -0.818 2.486 1 94.44 180 PRO B N 1
ATOM 4565 C CA . PRO B 1 180 ? 6.965 -2.102 3.111 1 94.44 180 PRO B CA 1
ATOM 4566 C C . PRO B 1 180 ? 8.055 -2.588 4.066 1 94.44 180 PRO B C 1
ATOM 4568 O O . PRO B 1 180 ? 7.812 -3.488 4.875 1 94.44 180 PRO B O 1
ATOM 4571 N N . ILE B 1 181 ? 9.227 -2.098 3.965 1 95.56 181 ILE B N 1
ATOM 4572 C CA . ILE B 1 181 ? 10.344 -2.562 4.789 1 95.56 181 ILE B CA 1
ATOM 4573 C C . ILE B 1 181 ? 10.266 -1.912 6.168 1 95.56 181 ILE B C 1
ATOM 4575 O O . ILE B 1 181 ? 10.195 -2.605 7.188 1 95.56 181 ILE B O 1
ATOM 4579 N N . THR B 1 182 ? 10.047 -0.555 6.184 1 97.38 182 THR B N 1
ATOM 4580 C CA . THR B 1 182 ? 10.109 0.179 7.441 1 97.38 182 THR B CA 1
ATOM 4581 C C . THR B 1 182 ? 8.711 0.446 7.984 1 97.38 182 THR B C 1
ATOM 4583 O O . THR B 1 182 ? 8.539 0.68 9.188 1 97.38 182 THR B O 1
ATOM 4586 N N . GLY B 1 183 ? 7.746 0.515 7.094 1 97.75 183 GLY B N 1
ATOM 4587 C CA . GLY B 1 183 ? 6.406 0.959 7.445 1 97.75 183 GLY B CA 1
ATOM 4588 C C . GLY B 1 183 ? 6.242 2.467 7.383 1 97.75 183 GLY B C 1
ATOM 4589 O O . GLY B 1 183 ? 5.133 2.98 7.52 1 97.75 183 GLY B O 1
ATOM 4590 N N . LEU B 1 184 ? 7.34 3.193 7.227 1 98.81 184 LEU B N 1
ATOM 4591 C CA . LEU B 1 184 ? 7.293 4.648 7.117 1 98.81 184 LEU B CA 1
ATOM 4592 C C . LEU B 1 184 ? 6.75 5.074 5.758 1 98.81 184 LEU B C 1
ATOM 4594 O O . LEU B 1 184 ? 6.578 4.242 4.863 1 98.81 184 LEU B O 1
ATOM 4598 N N . HIS B 1 185 ? 6.41 6.336 5.613 1 98.81 185 HIS B N 1
ATOM 4599 C CA . HIS B 1 185 ? 5.863 6.863 4.367 1 98.81 185 HIS B CA 1
ATOM 4600 C C . HIS B 1 185 ? 6.824 7.859 3.723 1 98.81 185 HIS B C 1
ATOM 4602 O O . HIS B 1 185 ? 7.363 8.734 4.402 1 98.81 185 HIS B O 1
ATOM 4608 N N . PHE B 1 186 ? 7.02 7.719 2.461 1 98.69 186 PHE B N 1
ATOM 4609 C CA . PHE B 1 186 ? 7.84 8.641 1.687 1 98.69 186 PHE B CA 1
ATOM 4610 C C . PHE B 1 186 ? 7.156 9.992 1.552 1 98.69 186 PHE B C 1
ATOM 4612 O O . PHE B 1 186 ? 5.926 10.078 1.567 1 98.69 186 PHE B O 1
ATOM 4619 N N . HIS B 1 187 ? 7.891 10.992 1.346 1 98.62 187 HIS B N 1
ATOM 4620 C CA . HIS B 1 187 ? 7.434 12.375 1.287 1 98.62 187 HIS B CA 1
ATOM 4621 C C . HIS B 1 187 ? 6.441 12.578 0.147 1 98.62 187 HIS B C 1
ATOM 4623 O O . HIS B 1 187 ? 5.391 13.188 0.339 1 98.62 187 HIS B O 1
ATOM 4629 N N . GLY B 1 188 ? 6.797 12.109 -1.014 1 98.69 188 GLY B N 1
ATOM 4630 C CA . GLY B 1 188 ? 5.953 12.32 -2.18 1 98.69 188 GLY B CA 1
ATOM 4631 C C . GLY B 1 188 ? 5.91 11.117 -3.105 1 98.69 188 GLY B C 1
ATOM 4632 O O . GLY B 1 188 ? 6.75 10.227 -3.012 1 98.69 188 GLY B O 1
ATOM 4633 N N . TRP B 1 189 ? 4.875 11.086 -3.965 1 98.5 189 TRP B N 1
ATOM 4634 C CA . TRP B 1 189 ? 4.641 10.062 -4.977 1 98.5 189 TRP B CA 1
ATOM 4635 C C . TRP B 1 189 ? 4.246 10.688 -6.309 1 98.5 189 TRP B C 1
ATOM 4637 O O . TRP B 1 189 ? 3.363 11.547 -6.359 1 98.5 189 TRP B O 1
ATOM 4647 N N . ASP B 1 190 ? 4.93 10.352 -7.328 1 98.25 190 ASP B N 1
ATOM 4648 C CA . ASP B 1 190 ? 4.637 10.742 -8.703 1 98.25 190 ASP B CA 1
ATOM 4649 C C . ASP B 1 190 ? 4.066 9.578 -9.5 1 98.25 190 ASP B C 1
ATOM 4651 O O . ASP B 1 190 ? 4.801 8.672 -9.906 1 98.25 190 ASP B O 1
ATOM 4655 N N . GLU B 1 191 ? 2.791 9.656 -9.852 1 96.69 191 GLU B N 1
ATOM 4656 C CA . GLU B 1 191 ? 2.129 8.516 -10.477 1 96.69 191 GLU B CA 1
ATOM 4657 C C . GLU B 1 191 ? 2.705 8.234 -11.859 1 96.69 191 GLU B C 1
ATOM 4659 O O . GLU B 1 191 ? 2.623 7.105 -12.352 1 96.69 191 GLU B O 1
ATOM 4664 N N . ARG B 1 192 ? 3.297 9.234 -12.523 1 96.44 192 ARG B N 1
ATOM 4665 C CA . ARG B 1 192 ? 3.824 9.078 -13.875 1 96.44 192 ARG B CA 1
ATOM 4666 C C . ARG B 1 192 ? 5.32 8.789 -13.844 1 96.44 192 ARG B C 1
ATOM 4668 O O . ARG B 1 192 ? 5.926 8.523 -14.891 1 96.44 192 ARG B O 1
ATOM 4675 N N . ARG B 1 193 ? 5.945 8.883 -12.664 1 95.12 193 ARG B N 1
ATOM 4676 C CA . ARG B 1 193 ? 7.371 8.617 -12.484 1 95.12 193 ARG B CA 1
ATOM 4677 C C . ARG B 1 193 ? 8.211 9.508 -13.398 1 95.12 193 ARG B C 1
ATOM 4679 O O . ARG B 1 193 ? 9.203 9.055 -13.977 1 95.12 193 ARG B O 1
ATOM 4686 N N . GLU B 1 194 ? 7.762 10.711 -13.586 1 96.56 194 GLU B N 1
ATOM 4687 C CA . GLU B 1 194 ? 8.422 11.641 -14.5 1 96.56 194 GLU B CA 1
ATOM 4688 C C . GLU B 1 194 ? 9.469 12.484 -13.773 1 96.56 194 GLU B C 1
ATOM 4690 O O . GLU B 1 194 ? 10.461 12.906 -14.367 1 96.56 194 GLU B O 1
ATOM 4695 N N . GLN B 1 195 ? 9.234 12.727 -12.484 1 97.56 195 GLN B N 1
ATOM 4696 C CA . GLN B 1 195 ? 10.164 13.547 -11.711 1 97.56 195 GLN B CA 1
ATOM 4697 C C . GLN B 1 195 ? 11.492 12.828 -11.516 1 97.56 195 GLN B C 1
ATOM 4699 O O . GLN B 1 195 ? 11.523 11.609 -11.32 1 97.56 195 GLN B O 1
ATOM 4704 N N . LYS B 1 196 ? 12.594 13.602 -11.547 1 97.5 196 LYS B N 1
ATOM 4705 C CA . LYS B 1 196 ? 13.922 13.023 -11.344 1 97.5 196 LYS B CA 1
ATOM 4706 C C . LYS B 1 196 ? 14.031 12.375 -9.969 1 97.5 196 LYS B C 1
ATOM 4708 O O . LYS B 1 196 ? 14.742 11.383 -9.805 1 97.5 196 LYS B O 1
ATOM 4713 N N . TRP B 1 197 ? 13.352 12.922 -8.969 1 97.88 197 TRP B N 1
ATOM 4714 C CA . TRP B 1 197 ? 13.445 12.391 -7.609 1 97.88 197 TRP B CA 1
ATOM 4715 C C . TRP B 1 197 ? 12.633 11.109 -7.469 1 97.88 197 TRP B C 1
ATOM 4717 O O . TRP B 1 197 ? 12.766 10.383 -6.477 1 97.88 197 TRP B O 1
ATOM 4727 N N . ALA B 1 198 ? 11.758 10.758 -8.383 1 97.69 198 ALA B N 1
ATOM 4728 C CA . ALA B 1 198 ? 10.828 9.641 -8.266 1 97.69 198 ALA B CA 1
ATOM 4729 C C . ALA B 1 198 ? 11.5 8.32 -8.617 1 97.69 198 ALA B C 1
ATOM 4731 O O . ALA B 1 198 ? 12.125 8.203 -9.68 1 97.69 198 ALA B O 1
ATOM 4732 N N . ASN B 1 199 ? 11.391 7.355 -7.715 1 96.5 199 ASN B N 1
ATOM 4733 C CA . ASN B 1 199 ? 11.781 5.992 -8.055 1 96.5 199 ASN B CA 1
ATOM 4734 C C . ASN B 1 199 ? 11.094 5.508 -9.328 1 96.5 199 ASN B C 1
ATOM 4736 O O . ASN B 1 199 ? 9.875 5.672 -9.477 1 96.5 199 ASN B O 1
ATOM 4740 N N . LYS B 1 200 ? 11.773 4.918 -10.164 1 93.31 200 LYS B N 1
ATOM 4741 C CA . LYS B 1 200 ? 11.242 4.609 -11.492 1 93.31 200 LYS B CA 1
ATOM 4742 C C . LYS B 1 200 ? 10.273 3.43 -11.43 1 93.31 200 LYS B C 1
ATOM 4744 O O . LYS B 1 200 ? 9.523 3.184 -12.383 1 93.31 200 LYS B O 1
ATOM 4749 N N . ILE B 1 201 ? 10.242 2.721 -10.32 1 92.5 201 ILE B N 1
ATOM 4750 C CA . ILE B 1 201 ? 9.32 1.599 -10.164 1 92.5 201 ILE B CA 1
ATOM 4751 C C . ILE B 1 201 ? 8.156 2.012 -9.273 1 92.5 201 ILE B C 1
ATOM 4753 O O . ILE B 1 201 ? 6.992 1.903 -9.672 1 92.5 201 ILE B O 1
ATOM 4757 N N . THR B 1 202 ? 8.43 2.633 -8.156 1 94.12 202 THR B N 1
ATOM 4758 C CA . THR B 1 202 ? 7.379 2.881 -7.176 1 94.12 202 THR B CA 1
ATOM 4759 C C . THR B 1 202 ? 6.801 4.281 -7.344 1 94.12 202 THR B C 1
ATOM 4761 O O . THR B 1 202 ? 5.707 4.57 -6.852 1 94.12 202 THR B O 1
ATOM 4764 N N . GLY B 1 203 ? 7.605 5.219 -7.953 1 96.94 203 GLY B N 1
ATOM 4765 C CA . GLY B 1 203 ? 7.191 6.605 -8.094 1 96.94 203 GLY B CA 1
ATOM 4766 C C . GLY B 1 203 ? 7.441 7.43 -6.844 1 96.94 203 GLY B C 1
ATOM 4767 O O . GLY B 1 203 ? 7.141 8.625 -6.816 1 96.94 203 GLY B O 1
ATOM 4768 N N . CYS B 1 204 ? 8.031 6.883 -5.809 1 98.06 204 CYS B N 1
ATOM 4769 C CA . CYS B 1 204 ? 8.172 7.547 -4.52 1 98.06 204 CYS B CA 1
ATOM 4770 C C . CYS B 1 204 ? 9.477 8.336 -4.453 1 98.06 204 CYS B C 1
ATOM 4772 O O . CYS B 1 204 ? 10.453 7.988 -5.121 1 98.06 204 CYS B O 1
ATOM 4774 N N . SER B 1 205 ? 9.461 9.43 -3.693 1 98.31 205 SER B N 1
ATOM 4775 C CA . SER B 1 205 ? 10.688 10.164 -3.385 1 98.31 205 SER B CA 1
ATOM 4776 C C . SER B 1 205 ? 11.641 9.312 -2.545 1 98.31 205 SER B C 1
ATOM 4778 O O . SER B 1 205 ? 11.25 8.281 -2.002 1 98.31 205 SER B O 1
ATOM 4780 N N . PRO B 1 206 ? 12.891 9.891 -2.557 1 96.06 206 PRO B N 1
ATOM 4781 C CA . PRO B 1 206 ? 13.805 9.141 -1.693 1 96.06 206 PRO B CA 1
ATOM 4782 C C . PRO B 1 206 ? 13.727 9.578 -0.232 1 96.06 206 PRO B C 1
ATOM 4784 O O . PRO B 1 206 ? 13.32 10.703 0.059 1 96.06 206 PRO B O 1
ATOM 4787 N N . ASN B 1 207 ? 13.906 8.828 0.773 1 97.19 207 ASN B N 1
ATOM 4788 C CA . ASN B 1 207 ? 14.125 9.055 2.197 1 97.19 207 ASN B CA 1
ATOM 4789 C C . ASN B 1 207 ? 12.828 9.391 2.922 1 97.19 207 ASN B C 1
ATOM 4791 O O . ASN B 1 207 ? 11.812 9.68 2.283 1 97.19 207 ASN B O 1
ATOM 4795 N N . PHE B 1 208 ? 12.836 9.398 4.188 1 98.69 208 PHE B N 1
ATOM 4796 C CA . PHE B 1 208 ? 11.688 9.617 5.062 1 98.69 208 PHE B CA 1
ATOM 4797 C C . PHE B 1 208 ? 11.844 10.914 5.852 1 98.69 208 PHE B C 1
ATOM 4799 O O . PHE B 1 208 ? 12.406 10.914 6.945 1 98.69 208 PHE B O 1
ATOM 4806 N N . TRP B 1 209 ? 11.25 11.977 5.262 1 98.75 209 TRP B N 1
ATOM 4807 C CA . TRP B 1 209 ? 11.297 13.289 5.895 1 98.75 209 TRP B CA 1
ATOM 4808 C C . TRP B 1 209 ? 10.305 13.367 7.051 1 98.75 209 TRP B C 1
ATOM 4810 O O . TRP B 1 209 ? 9.109 13.133 6.871 1 98.75 209 TRP B O 1
ATOM 4820 N N . GLY B 1 210 ? 10.773 13.781 8.227 1 98.75 210 GLY B N 1
ATOM 4821 C CA . GLY B 1 210 ? 9.977 13.766 9.445 1 98.75 210 GLY B CA 1
ATOM 4822 C C . GLY B 1 210 ? 8.734 14.633 9.359 1 98.75 210 GLY B C 1
ATOM 4823 O O . GLY B 1 210 ? 7.629 14.172 9.633 1 98.75 210 GLY B O 1
ATOM 4824 N N . ARG B 1 211 ? 8.859 15.82 8.953 1 98.75 211 ARG B N 1
ATOM 4825 C CA . ARG B 1 211 ? 7.73 16.75 8.961 1 98.75 211 ARG B CA 1
ATOM 4826 C C . ARG B 1 211 ? 6.66 16.312 7.965 1 98.75 211 ARG B C 1
ATOM 4828 O O . ARG B 1 211 ? 5.469 16.516 8.203 1 98.75 211 ARG B O 1
ATOM 4835 N N . ALA B 1 212 ? 7.062 15.727 6.828 1 98.75 212 ALA B N 1
ATOM 4836 C CA . ALA B 1 212 ? 6.062 15.195 5.898 1 98.75 212 ALA B CA 1
ATOM 4837 C C . ALA B 1 212 ? 5.172 14.164 6.582 1 98.75 212 ALA B C 1
ATOM 4839 O O . ALA B 1 212 ? 3.945 14.227 6.473 1 98.75 212 ALA B O 1
ATOM 4840 N N . MET B 1 213 ? 5.762 13.273 7.289 1 98.88 213 MET B N 1
ATOM 4841 C CA . MET B 1 213 ? 4.992 12.258 8.008 1 98.88 213 MET B CA 1
ATOM 4842 C C . MET B 1 213 ? 4.211 12.891 9.156 1 98.88 213 MET B C 1
ATOM 4844 O O . MET B 1 213 ? 3.127 12.422 9.508 1 98.88 213 MET B O 1
ATOM 4848 N N . GLY B 1 214 ? 4.781 13.922 9.742 1 98.94 214 GLY B N 1
ATOM 4849 C CA . GLY B 1 214 ? 4.043 14.672 10.742 1 98.94 214 GLY B CA 1
ATOM 4850 C C . GLY B 1 214 ? 2.744 15.25 10.219 1 98.94 214 GLY B C 1
ATOM 4851 O O . GLY B 1 214 ? 1.693 15.117 10.844 1 98.94 214 GLY B O 1
ATOM 4852 N N . TRP B 1 215 ? 2.854 15.891 9.008 1 98.94 215 TRP B N 1
ATOM 4853 C CA . TRP B 1 215 ? 1.659 16.422 8.359 1 98.94 215 TRP B CA 1
ATOM 4854 C C . TRP B 1 215 ? 0.62 15.328 8.148 1 98.94 215 TRP B C 1
ATOM 4856 O O . TRP B 1 215 ? -0.567 15.531 8.414 1 98.94 215 TRP B O 1
ATOM 4866 N N . PHE B 1 216 ? 1.064 14.203 7.734 1 98.94 216 PHE B N 1
ATOM 4867 C CA . PHE B 1 216 ? 0.16 13.102 7.426 1 98.94 216 PHE B CA 1
ATOM 4868 C C . PHE B 1 216 ? -0.518 12.594 8.695 1 98.94 216 PHE B C 1
ATOM 4870 O O . PHE B 1 216 ? -1.727 12.352 8.703 1 98.94 216 PHE B O 1
ATOM 4877 N N . ALA B 1 217 ? 0.242 12.43 9.773 1 98.94 217 ALA B N 1
ATOM 4878 C CA . ALA B 1 217 ? -0.315 11.992 11.055 1 98.94 217 ALA B CA 1
ATOM 4879 C C . ALA B 1 217 ? -1.37 12.969 11.555 1 98.94 217 ALA B C 1
ATOM 4881 O O . ALA B 1 217 ? -2.455 12.562 11.977 1 98.94 217 ALA B O 1
ATOM 4882 N N . MET B 1 218 ? -1.034 14.234 11.43 1 98.94 218 MET B N 1
ATOM 4883 C CA . MET B 1 218 ? -1.989 15.242 11.875 1 98.94 218 MET B CA 1
ATOM 4884 C C . MET B 1 218 ? -3.238 15.227 11 1 98.94 218 MET B C 1
ATOM 4886 O O . MET B 1 218 ? -4.352 15.406 11.5 1 98.94 218 MET B O 1
ATOM 4890 N N . ALA B 1 219 ? -3.043 15.016 9.711 1 98.94 219 ALA B N 1
ATOM 4891 C CA . ALA B 1 219 ? -4.172 14.984 8.789 1 98.94 219 ALA B CA 1
ATOM 4892 C C . ALA B 1 219 ? -5.176 13.906 9.18 1 98.94 219 ALA B C 1
ATOM 4894 O O . ALA B 1 219 ? -6.383 14.164 9.242 1 98.94 219 ALA B O 1
ATOM 4895 N N . ILE B 1 220 ? -4.664 12.75 9.484 1 98.88 220 ILE B N 1
ATOM 4896 C CA . ILE B 1 220 ? -5.535 11.602 9.719 1 98.88 220 ILE B CA 1
ATOM 4897 C C . ILE B 1 220 ? -6.355 11.828 10.984 1 98.88 220 ILE B C 1
ATOM 4899 O O . ILE B 1 220 ? -7.582 11.688 10.977 1 98.88 220 ILE B O 1
ATOM 4903 N N . VAL B 1 221 ? -5.766 12.266 12.086 1 98.75 221 VAL B N 1
ATOM 4904 C CA . VAL B 1 221 ? -6.5 12.422 13.336 1 98.75 221 VAL B CA 1
ATOM 4905 C C . VAL B 1 221 ? -7.477 13.586 13.227 1 98.75 221 VAL B C 1
ATOM 4907 O O . VAL B 1 221 ? -8.547 13.57 13.836 1 98.75 221 VAL B O 1
ATOM 4910 N N . ASP B 1 222 ? -7.113 14.617 12.438 1 98.81 222 ASP B N 1
ATOM 4911 C CA . ASP B 1 222 ? -8.008 15.766 12.273 1 98.81 222 ASP B CA 1
ATOM 4912 C C . ASP B 1 222 ? -9.203 15.398 11.398 1 98.81 222 ASP B C 1
ATOM 4914 O O . ASP B 1 222 ? -10.328 15.828 11.664 1 98.81 222 ASP B O 1
ATOM 4918 N N . VAL B 1 223 ? -8.961 14.633 10.336 1 98.75 223 VAL B N 1
ATOM 4919 C CA . VAL B 1 223 ? -10.039 14.18 9.461 1 98.75 223 VAL B CA 1
ATOM 4920 C C . VAL B 1 223 ? -11.047 13.359 10.258 1 98.75 223 VAL B C 1
ATOM 4922 O O . VAL B 1 223 ? -12.258 13.484 10.062 1 98.75 223 VAL B O 1
ATOM 4925 N N . LEU B 1 224 ? -10.594 12.562 11.156 1 98.62 224 LEU B N 1
ATOM 4926 C CA . LEU B 1 224 ? -11.422 11.633 11.914 1 98.62 224 LEU B CA 1
ATOM 4927 C C . LEU B 1 224 ? -12.391 12.391 12.828 1 98.62 224 LEU B C 1
ATOM 4929 O O . LEU B 1 224 ? -13.398 11.836 13.266 1 98.62 224 LEU B O 1
ATOM 4933 N N . ASP B 1 225 ? -12.102 13.672 13.141 1 97.12 225 ASP B N 1
ATOM 4934 C CA . ASP B 1 225 ? -13 14.508 13.93 1 97.12 225 ASP B CA 1
ATOM 4935 C C . ASP B 1 225 ? -14.328 14.719 13.203 1 97.12 225 ASP B C 1
ATOM 4937 O O . ASP B 1 225 ? -15.367 14.93 13.836 1 97.12 225 ASP B O 1
ATOM 4941 N N . PHE B 1 226 ? -14.273 14.633 11.898 1 97.88 226 PHE B N 1
ATOM 4942 C CA . PHE B 1 226 ? -15.438 15.086 11.141 1 97.88 226 PHE B CA 1
ATOM 4943 C C . PHE B 1 226 ? -16.016 13.945 10.312 1 97.88 226 PHE B C 1
ATOM 4945 O O . PHE B 1 226 ? -17.188 14 9.914 1 97.88 226 PHE B O 1
ATOM 4952 N N . LEU B 1 227 ? -15.188 12.945 10.031 1 97.88 227 LEU B N 1
ATOM 4953 C CA . LEU B 1 227 ? -15.672 11.797 9.281 1 97.88 227 LEU B CA 1
ATOM 4954 C C . LEU B 1 227 ? -16.734 11.039 10.062 1 97.88 227 LEU B C 1
ATOM 4956 O O . LEU B 1 227 ? -16.531 10.703 11.234 1 97.88 227 LEU B O 1
ATOM 4960 N N . PRO B 1 228 ? -17.906 10.789 9.438 1 97.5 228 PRO B N 1
ATOM 4961 C CA . PRO B 1 228 ? -18.984 10.094 10.156 1 97.5 228 PRO B CA 1
ATOM 4962 C C . PRO B 1 228 ? -18.516 8.773 10.773 1 97.5 228 PRO B C 1
ATOM 4964 O O . PRO B 1 228 ? -17.719 8.055 10.18 1 97.5 228 PRO B O 1
ATOM 4967 N N . GLN B 1 229 ? -19.094 8.383 11.891 1 96.56 229 GLN B N 1
ATOM 4968 C CA . GLN B 1 229 ? -18.703 7.203 12.648 1 96.56 229 GLN B CA 1
ATOM 4969 C C . GLN B 1 229 ? -18.969 5.922 11.859 1 96.56 229 GLN B C 1
ATOM 4971 O O . GLN B 1 229 ? -18.266 4.926 12.023 1 96.56 229 GLN B O 1
ATOM 4976 N N . ASP B 1 230 ? -19.891 5.984 11.031 1 96.25 230 ASP B N 1
ATOM 4977 C CA . ASP B 1 230 ? -20.297 4.781 10.305 1 96.25 230 ASP B CA 1
ATOM 4978 C C . ASP B 1 230 ? -19.797 4.816 8.867 1 96.25 230 ASP B C 1
ATOM 4980 O O . ASP B 1 230 ? -20.25 4.035 8.023 1 96.25 230 ASP B O 1
ATOM 4984 N N . HIS B 1 231 ? -18.969 5.793 8.578 1 96.56 231 HIS B N 1
ATOM 4985 C CA . HIS B 1 231 ? -18.422 5.832 7.227 1 96.56 231 HIS B CA 1
ATOM 4986 C C . HIS B 1 231 ? -17.719 4.527 6.879 1 96.56 231 HIS B C 1
ATOM 4988 O O . HIS B 1 231 ? -16.969 3.979 7.703 1 96.56 231 HIS B O 1
ATOM 4994 N N . GLN B 1 232 ? -17.828 4.078 5.691 1 94.31 232 GLN B N 1
ATOM 4995 C CA . GLN B 1 232 ? -17.359 2.756 5.277 1 94.31 232 GLN B CA 1
ATOM 4996 C C . GLN B 1 232 ? -15.844 2.65 5.363 1 94.31 232 GLN B C 1
ATOM 4998 O O . GLN B 1 232 ? -15.305 1.557 5.543 1 94.31 232 GLN B O 1
ATOM 5003 N N . SER B 1 233 ? -15.141 3.781 5.281 1 96.75 233 SER B N 1
ATOM 5004 C CA . SER B 1 233 ? -13.688 3.762 5.223 1 96.75 233 SER B CA 1
ATOM 5005 C C . SER B 1 233 ? -13.078 4.109 6.578 1 96.75 233 SER B C 1
ATOM 5007 O O . SER B 1 233 ? -11.852 4.242 6.699 1 96.75 233 SER B O 1
ATOM 5009 N N . ARG B 1 234 ? -13.867 4.352 7.559 1 97.69 234 ARG B N 1
ATOM 5010 C CA . ARG B 1 234 ? -13.352 4.832 8.836 1 97.69 234 ARG B CA 1
ATOM 5011 C C . ARG B 1 234 ? -12.391 3.816 9.453 1 97.69 234 ARG B C 1
ATOM 5013 O O . ARG B 1 234 ? -11.32 4.184 9.93 1 97.69 234 ARG B O 1
ATOM 5020 N N . GLU B 1 235 ? -12.695 2.51 9.445 1 97.31 235 GLU B N 1
ATOM 5021 C CA . GLU B 1 235 ? -11.82 1.488 10.008 1 97.31 235 GLU B CA 1
ATOM 5022 C C . GLU B 1 235 ? -10.492 1.425 9.266 1 97.31 235 GLU B C 1
ATOM 5024 O O . GLU B 1 235 ? -9.445 1.203 9.867 1 97.31 235 GLU B O 1
ATOM 5029 N N . THR B 1 236 ? -10.562 1.559 7.934 1 97.44 236 THR B N 1
ATOM 5030 C CA . THR B 1 236 ? -9.359 1.572 7.117 1 97.44 236 THR B CA 1
ATOM 5031 C C . THR B 1 236 ? -8.461 2.752 7.492 1 97.44 236 THR B C 1
ATOM 5033 O O . THR B 1 236 ? -7.246 2.598 7.629 1 97.44 236 THR B O 1
ATOM 5036 N N . ILE B 1 237 ? -9.047 3.881 7.66 1 98.75 237 ILE B N 1
ATOM 5037 C CA . ILE B 1 237 ? -8.305 5.09 8 1 98.75 237 ILE B CA 1
ATOM 5038 C C . ILE B 1 237 ? -7.695 4.949 9.391 1 98.75 237 ILE B C 1
ATOM 5040 O O . ILE B 1 237 ? -6.539 5.324 9.617 1 98.75 237 ILE B O 1
ATOM 5044 N N . LEU B 1 238 ? -8.43 4.379 10.336 1 98.75 238 LEU B N 1
ATOM 5045 C CA . LEU B 1 238 ? -7.91 4.117 11.672 1 98.75 238 LEU B CA 1
ATOM 5046 C C . LEU B 1 238 ? -6.727 3.156 11.625 1 98.75 238 LEU B C 1
ATOM 5048 O O . LEU B 1 238 ? -5.734 3.348 12.328 1 98.75 238 LEU B O 1
ATOM 5052 N N . ALA B 1 239 ? -6.809 2.145 10.789 1 98.25 239 ALA B N 1
ATOM 5053 C CA . ALA B 1 239 ? -5.715 1.189 10.633 1 98.25 239 ALA B CA 1
ATOM 5054 C C . ALA B 1 239 ? -4.473 1.868 10.062 1 98.25 239 ALA B C 1
ATOM 5056 O O . ALA B 1 239 ? -3.352 1.6 10.5 1 98.25 239 ALA B O 1
ATOM 5057 N N . ILE B 1 240 ? -4.699 2.693 9.07 1 98.62 240 ILE B N 1
ATOM 5058 C CA . ILE B 1 240 ? -3.602 3.445 8.477 1 98.62 240 ILE B CA 1
ATOM 5059 C C . ILE B 1 240 ? -2.926 4.305 9.539 1 98.62 240 ILE B C 1
ATOM 5061 O O . ILE B 1 240 ? -1.696 4.352 9.625 1 98.62 240 ILE B O 1
ATOM 5065 N N . PHE B 1 241 ? -3.748 4.973 10.414 1 98.88 241 PHE B N 1
ATOM 5066 C CA . PHE B 1 241 ? -3.229 5.816 11.484 1 98.88 241 PHE B CA 1
ATOM 5067 C C . PHE B 1 241 ? -2.373 5.004 12.445 1 98.88 241 PHE B C 1
ATOM 5069 O O . PHE B 1 241 ? -1.244 5.387 12.758 1 98.88 241 PHE B O 1
ATOM 5076 N N . LYS B 1 242 ? -2.854 3.924 12.883 1 98.69 242 LYS B N 1
ATOM 5077 C CA . LYS B 1 242 ? -2.148 3.09 13.852 1 98.69 242 LYS B CA 1
ATOM 5078 C C . LYS B 1 242 ? -0.841 2.559 13.266 1 98.69 242 LYS B C 1
ATOM 5080 O O . LYS B 1 242 ? 0.186 2.547 13.953 1 98.69 242 LYS B O 1
ATOM 5085 N N . GLN B 1 243 ? -0.873 2.096 12.039 1 98.5 243 GLN B N 1
ATOM 5086 C CA . GLN B 1 243 ? 0.321 1.579 11.375 1 98.5 243 GLN B CA 1
ATOM 5087 C C . GLN B 1 243 ? 1.388 2.664 11.242 1 98.5 243 GLN B C 1
ATOM 5089 O O . G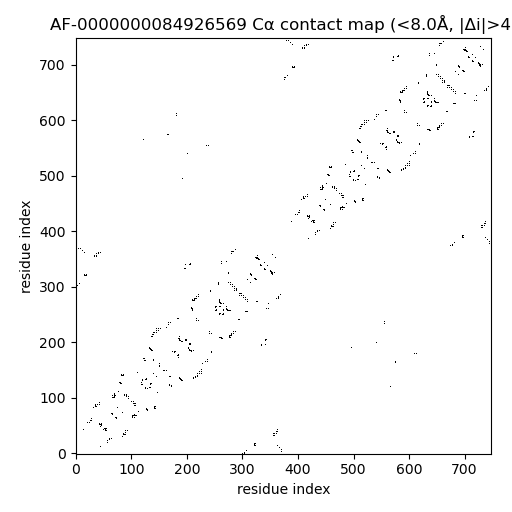LN B 1 243 ? 2.578 2.395 11.414 1 98.5 243 GLN B O 1
ATOM 5094 N N . LEU B 1 244 ? 0.938 3.869 10.891 1 98.81 244 LEU B N 1
ATOM 5095 C CA . LEU B 1 244 ? 1.857 4.996 10.781 1 98.81 244 LEU B CA 1
ATOM 5096 C C . LEU B 1 244 ? 2.52 5.289 12.125 1 98.81 244 LEU B C 1
ATOM 5098 O O . LEU B 1 244 ? 3.742 5.43 12.203 1 98.81 244 LEU B O 1
ATOM 5102 N N . ILE B 1 245 ? 1.751 5.352 13.195 1 98.88 245 ILE B N 1
ATOM 5103 C CA . ILE B 1 245 ? 2.254 5.672 14.523 1 98.88 245 ILE B CA 1
ATOM 5104 C C . ILE B 1 245 ? 3.201 4.574 15 1 98.88 245 ILE B C 1
ATOM 5106 O O . ILE B 1 245 ? 4.285 4.859 15.508 1 98.88 245 ILE B O 1
ATOM 5110 N N . ASP B 1 246 ? 2.809 3.299 14.758 1 98.75 246 ASP B N 1
ATOM 5111 C CA . ASP B 1 246 ? 3.674 2.184 15.141 1 98.75 246 ASP B CA 1
ATOM 5112 C C . ASP B 1 246 ? 5.016 2.26 14.414 1 98.75 246 ASP B C 1
ATOM 5114 O O . ASP B 1 246 ? 6.062 1.992 15.008 1 98.75 246 ASP B O 1
ATOM 5118 N N . ALA B 1 247 ? 4.98 2.594 13.203 1 98.75 247 ALA B N 1
ATOM 5119 C CA . ALA B 1 247 ? 6.199 2.678 12.406 1 98.75 247 ALA B CA 1
ATOM 5120 C C . ALA B 1 247 ? 7.105 3.801 12.906 1 98.75 247 ALA B C 1
ATOM 5122 O O . ALA B 1 247 ? 8.312 3.615 13.055 1 98.75 247 ALA B O 1
ATOM 5123 N N . VAL B 1 248 ? 6.516 4.949 13.125 1 98.69 248 VAL B N 1
ATOM 5124 C CA . VAL B 1 248 ? 7.289 6.113 13.555 1 98.69 248 VAL B CA 1
ATOM 5125 C C . VAL B 1 248 ? 7.906 5.848 14.922 1 98.69 248 VAL B C 1
ATOM 5127 O O . VAL B 1 248 ? 9.023 6.293 15.203 1 98.69 248 VAL B O 1
ATOM 5130 N N . LEU B 1 249 ? 7.246 5.137 15.82 1 98.81 249 LEU B N 1
ATOM 5131 C CA . LEU B 1 249 ? 7.707 4.887 17.172 1 98.81 249 LEU B CA 1
ATOM 5132 C C . LEU B 1 249 ? 8.93 3.979 17.172 1 98.81 249 LEU B C 1
ATOM 5134 O O . LEU B 1 249 ? 9.75 4.023 18.109 1 98.81 249 LEU B O 1
ATOM 5138 N N . LYS B 1 250 ? 9.109 3.16 16.094 1 98.44 250 LYS B N 1
ATOM 5139 C CA . LYS B 1 250 ? 10.305 2.342 15.961 1 98.44 250 LYS B CA 1
ATOM 5140 C C . LYS B 1 250 ? 11.555 3.211 15.859 1 98.44 250 LYS B C 1
ATOM 5142 O O . LYS B 1 250 ? 12.664 2.75 16.141 1 98.44 250 LYS B O 1
ATOM 5147 N N . TYR B 1 251 ? 11.289 4.457 15.484 1 98.69 251 TYR B N 1
ATOM 5148 C CA . TYR B 1 251 ? 12.438 5.324 15.234 1 98.69 251 TYR B CA 1
ATOM 5149 C C . TYR B 1 251 ? 12.43 6.516 16.188 1 98.69 251 TYR B C 1
ATOM 5151 O O . TYR B 1 251 ? 13.039 7.551 15.891 1 98.69 251 TYR B O 1
ATOM 5159 N N . GLN B 1 252 ? 11.656 6.449 17.25 1 98.81 252 GLN B N 1
ATOM 5160 C CA . GLN B 1 252 ? 11.812 7.422 18.328 1 98.81 252 GLN B CA 1
ATOM 5161 C C . GLN B 1 252 ? 13.172 7.289 19 1 98.81 252 GLN B C 1
ATOM 5163 O O . GLN B 1 252 ? 13.539 6.203 19.453 1 98.81 252 GLN B O 1
ATOM 5168 N N . ASP B 1 253 ? 13.898 8.336 19.016 1 98.38 253 ASP B N 1
ATOM 5169 C CA . ASP B 1 253 ? 15.242 8.289 19.594 1 98.38 253 ASP B CA 1
ATOM 5170 C C . ASP B 1 253 ? 15.211 7.785 21.031 1 98.38 253 ASP B C 1
ATOM 5172 O O . ASP B 1 253 ? 14.586 8.398 21.891 1 98.38 253 ASP B O 1
ATOM 5176 N N . PRO B 1 254 ? 15.898 6.715 21.328 1 96.62 254 PRO B N 1
ATOM 5177 C CA . PRO B 1 254 ? 15.844 6.148 22.688 1 96.62 254 PRO B CA 1
ATOM 5178 C C . PRO B 1 254 ? 16.453 7.074 23.734 1 96.62 254 PRO B C 1
ATOM 5180 O O . PRO B 1 254 ? 16.062 7.02 24.906 1 96.62 254 PRO B O 1
ATOM 5183 N N . GLU B 1 255 ? 17.25 7.906 23.359 1 96.31 255 GLU B N 1
ATOM 5184 C CA . GLU B 1 255 ? 17.938 8.766 24.312 1 96.31 255 GLU B CA 1
ATOM 5185 C C . GLU B 1 255 ? 17.125 10.023 24.609 1 96.31 255 GLU B C 1
ATOM 5187 O O . GLU B 1 255 ? 17.016 10.438 25.766 1 96.31 255 GLU B O 1
ATOM 5192 N N . THR B 1 256 ? 16.547 10.602 23.594 1 96.62 256 THR B N 1
ATOM 5193 C CA . THR B 1 256 ? 15.977 11.938 23.766 1 96.62 256 THR B CA 1
ATOM 5194 C C . THR B 1 256 ? 14.453 11.883 23.703 1 96.62 256 THR B C 1
ATOM 5196 O O . THR B 1 256 ? 13.773 12.82 24.125 1 96.62 256 THR B O 1
ATOM 5199 N N . GLY B 1 257 ? 13.922 10.922 23.031 1 98.44 257 GLY B N 1
ATOM 5200 C CA . GLY B 1 257 ? 12.477 10.758 22.922 1 98.44 257 GLY B CA 1
ATOM 5201 C C . GLY B 1 257 ? 11.883 11.492 21.734 1 98.44 257 GLY B C 1
ATOM 5202 O O . GLY B 1 257 ? 10.688 11.375 21.469 1 98.44 257 GLY B O 1
ATOM 5203 N N . VAL B 1 258 ? 12.688 12.242 21.062 1 98.81 258 VAL B N 1
ATOM 5204 C CA . VAL B 1 258 ? 12.188 13 19.906 1 98.81 258 VAL B CA 1
ATOM 5205 C C . VAL B 1 258 ? 12.641 12.336 18.609 1 98.81 258 VAL B C 1
ATOM 5207 O O . VAL B 1 258 ? 13.234 11.258 18.641 1 98.81 258 VAL B O 1
ATOM 5210 N N . TRP B 1 259 ? 12.312 12.844 17.438 1 98.88 259 TRP B N 1
ATOM 5211 C CA . TRP B 1 259 ? 12.625 12.258 16.141 1 98.88 259 TRP B CA 1
ATOM 5212 C C . TRP B 1 259 ? 13.578 13.148 15.352 1 98.88 259 TRP B C 1
ATOM 5214 O O . TRP B 1 259 ? 13.617 14.367 15.562 1 98.88 259 TRP B O 1
ATOM 5224 N N . TYR B 1 260 ? 14.32 12.539 14.5 1 98.69 260 TYR B N 1
ATOM 5225 C CA . TYR B 1 260 ? 15.305 13.227 13.664 1 98.69 260 TYR B CA 1
ATOM 5226 C C . TYR B 1 260 ? 14.672 13.75 12.391 1 98.69 260 TYR B C 1
ATOM 5228 O O . TYR B 1 260 ? 13.562 13.344 12.023 1 98.69 260 TYR B O 1
ATOM 5236 N N . GLN B 1 261 ? 15.383 14.688 11.695 1 98.81 261 GLN B N 1
ATOM 5237 C CA . GLN B 1 261 ? 14.984 15.281 10.422 1 98.81 261 GLN B CA 1
ATOM 5238 C C . GLN B 1 261 ? 14.68 14.211 9.383 1 98.81 261 GLN B C 1
ATOM 5240 O O . GLN B 1 261 ? 13.648 14.266 8.711 1 98.81 261 GLN B O 1
ATOM 5245 N N . VAL B 1 262 ? 15.625 13.352 9.195 1 98.81 262 VAL B N 1
ATOM 5246 C CA . VAL B 1 262 ? 15.406 12.109 8.461 1 98.81 262 VAL B CA 1
ATOM 5247 C C . VAL B 1 262 ? 15.195 10.953 9.438 1 98.81 262 VAL B C 1
ATOM 5249 O O . VAL B 1 262 ? 16.141 10.477 10.062 1 98.81 262 VAL B O 1
ATOM 5252 N N . VAL B 1 263 ? 14.07 10.422 9.539 1 98.69 263 VAL B N 1
ATOM 5253 C CA . VAL B 1 263 ? 13.508 9.75 10.703 1 98.69 263 VAL B CA 1
ATOM 5254 C C . VAL B 1 263 ? 14.258 8.445 10.961 1 98.69 263 VAL B C 1
ATOM 5256 O O . VAL B 1 263 ? 14.594 8.125 12.102 1 98.69 263 VAL B O 1
ATOM 5259 N N . ASN B 1 264 ? 14.625 7.707 9.922 1 98.25 264 ASN B N 1
ATOM 5260 C CA . ASN B 1 264 ? 15.188 6.375 10.117 1 98.25 264 ASN B CA 1
ATOM 5261 C C . ASN B 1 264 ? 16.703 6.418 10.258 1 98.25 264 ASN B C 1
ATOM 5263 O O . ASN B 1 264 ? 17.344 5.383 10.438 1 98.25 264 ASN B O 1
ATOM 5267 N N . PHE B 1 265 ? 17.281 7.59 10.117 1 97.69 265 PHE B N 1
ATOM 5268 C CA . PHE B 1 265 ? 18.734 7.688 10.18 1 97.69 265 PHE B CA 1
ATOM 5269 C C . PHE B 1 265 ? 19.172 8.375 11.461 1 97.69 265 PHE B C 1
ATOM 5271 O O . PHE B 1 265 ? 19.891 9.383 11.414 1 97.69 265 PHE B O 1
ATOM 5278 N N . ILE B 1 266 ? 18.844 7.777 12.555 1 96.88 266 ILE B N 1
ATOM 5279 C CA . ILE B 1 266 ? 19.172 8.289 13.883 1 96.88 26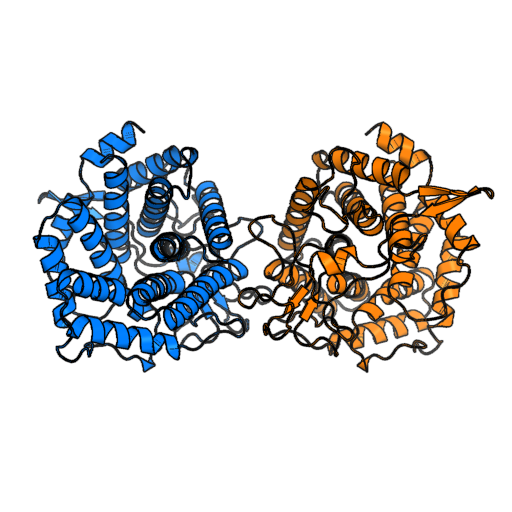6 ILE B CA 1
ATOM 5280 C C . ILE B 1 266 ? 20.688 8.383 14.047 1 96.88 266 ILE B C 1
ATOM 5282 O O . ILE B 1 266 ? 21.406 7.414 13.805 1 96.88 266 ILE B O 1
ATOM 5286 N N . GLY B 1 267 ? 21.156 9.492 14.352 1 94.12 267 GLY B N 1
ATOM 5287 C CA . GLY B 1 267 ? 22.547 9.664 14.711 1 94.12 267 GLY B CA 1
ATOM 5288 C C . GLY B 1 267 ? 23.469 9.758 13.508 1 94.12 267 GLY B C 1
ATOM 5289 O O . GLY B 1 267 ? 24.672 9.984 13.648 1 94.12 267 GLY B O 1
ATOM 5290 N N . ARG B 1 268 ? 22.922 9.609 12.297 1 95 268 ARG B N 1
ATOM 5291 C CA . ARG B 1 268 ? 23.75 9.719 11.109 1 95 268 ARG B CA 1
ATOM 5292 C C . ARG B 1 268 ? 24.344 11.125 10.977 1 95 268 ARG B C 1
ATOM 5294 O O . ARG B 1 268 ? 23.688 12.109 11.336 1 95 268 ARG B O 1
ATOM 5301 N N . ASN B 1 269 ? 25.5 11.203 10.336 1 96.81 269 ASN B N 1
ATOM 5302 C CA . ASN B 1 269 ? 26.219 12.469 10.211 1 96.81 269 ASN B CA 1
ATOM 5303 C C . ASN B 1 269 ? 25.359 13.516 9.484 1 96.81 269 ASN B C 1
ATOM 5305 O O . ASN B 1 269 ? 24.828 13.25 8.414 1 96.81 269 ASN B O 1
ATOM 5309 N N . GLY B 1 270 ? 25.25 14.656 10.125 1 97.44 270 GLY B N 1
ATOM 5310 C CA . GLY B 1 270 ? 24.516 15.766 9.539 1 97.44 270 GLY B CA 1
ATOM 5311 C C . GLY B 1 270 ? 23.047 15.789 9.938 1 97.44 270 GLY B C 1
ATOM 5312 O O . GLY B 1 270 ? 22.406 16.828 9.883 1 97.44 270 GLY B O 1
ATOM 5313 N N . ASN B 1 271 ? 22.562 14.633 10.289 1 98.19 271 ASN B N 1
ATOM 5314 C CA . ASN B 1 271 ? 21.188 14.57 10.766 1 98.19 271 ASN B CA 1
ATOM 5315 C C . ASN B 1 271 ? 21.047 15.188 12.156 1 98.19 271 ASN B C 1
ATOM 5317 O O . ASN B 1 271 ? 22.031 15.453 12.82 1 98.19 271 ASN B O 1
ATOM 5321 N N . TYR B 1 272 ? 19.797 15.547 12.539 1 98.06 272 TYR B N 1
ATOM 5322 C CA . TYR B 1 272 ? 19.578 16.234 13.812 1 98.06 272 TYR B CA 1
ATOM 5323 C C . TYR B 1 272 ? 18.156 16.031 14.312 1 98.06 272 TYR B C 1
ATOM 5325 O O . TYR B 1 272 ? 17.25 15.773 13.523 1 98.06 272 TYR B O 1
ATOM 5333 N N . PRO B 1 273 ? 18 16.062 15.672 1 98.44 273 PRO B N 1
ATOM 5334 C CA . PRO B 1 273 ? 16.641 16.109 16.203 1 98.44 273 PRO B CA 1
ATOM 5335 C C . PRO B 1 273 ? 15.836 17.297 15.68 1 98.44 273 PRO B C 1
ATOM 5337 O O . PRO B 1 273 ? 16.328 18.422 15.688 1 98.44 273 PRO B O 1
ATOM 5340 N N . GLU B 1 274 ? 14.734 17.078 15.219 1 98.81 274 GLU B N 1
ATOM 5341 C CA . GLU B 1 274 ? 13.945 18.109 14.547 1 98.81 274 GLU B CA 1
ATOM 5342 C C . GLU B 1 274 ? 12.656 18.406 15.312 1 98.81 274 GLU B C 1
ATOM 5344 O O . GLU B 1 274 ? 11.922 17.5 15.672 1 98.81 274 GLU B O 1
ATOM 5349 N N . ALA B 1 275 ? 12.344 19.641 15.555 1 98.88 275 ALA B N 1
ATOM 5350 C CA . ALA B 1 275 ? 11.328 20.062 16.516 1 98.88 275 ALA B CA 1
ATOM 5351 C C . ALA B 1 275 ? 9.922 19.922 15.922 1 98.88 275 ALA B C 1
ATOM 5353 O O . ALA B 1 275 ? 9.023 19.406 16.578 1 98.88 275 ALA B O 1
ATOM 5354 N N . SER B 1 276 ? 9.719 20.375 14.688 1 98.88 276 SER B N 1
ATOM 5355 C CA . SER B 1 276 ? 8.367 20.422 14.141 1 98.88 276 SER B CA 1
ATOM 5356 C C . SER B 1 276 ? 7.801 19 13.984 1 98.88 276 SER B C 1
ATOM 5358 O O . SER B 1 276 ? 6.684 18.734 14.422 1 98.88 276 SER B O 1
ATOM 5360 N N . ALA B 1 277 ? 8.586 18.125 13.43 1 98.88 277 ALA B N 1
ATOM 5361 C CA . ALA B 1 277 ? 8.117 16.75 13.289 1 98.88 277 ALA B CA 1
ATOM 5362 C C . ALA B 1 277 ? 7.809 16.125 14.648 1 98.88 277 ALA B C 1
ATOM 5364 O O . ALA B 1 277 ? 6.785 15.461 14.812 1 98.88 277 ALA B O 1
ATOM 5365 N N . SER B 1 278 ? 8.641 16.328 15.617 1 98.94 278 SER B N 1
ATOM 5366 C CA . SER B 1 278 ? 8.445 15.781 16.953 1 98.94 278 SER B CA 1
ATOM 5367 C C . SER B 1 278 ? 7.156 16.297 17.578 1 98.94 278 SER B C 1
ATOM 5369 O O . SER B 1 278 ? 6.398 15.531 18.188 1 98.94 278 SER B O 1
ATOM 5371 N N . CYS B 1 279 ? 6.938 17.578 17.406 1 98.94 279 CYS B N 1
ATOM 5372 C CA . CYS B 1 279 ? 5.715 18.172 17.938 1 98.94 279 CYS B CA 1
ATOM 5373 C C . CYS B 1 279 ? 4.488 17.609 17.234 1 98.94 279 CYS B C 1
ATOM 5375 O O . CYS B 1 279 ? 3.459 17.359 17.859 1 98.94 279 CYS B O 1
ATOM 5377 N N . MET B 1 280 ? 4.582 17.391 15.914 1 98.94 280 MET B N 1
ATOM 5378 C CA . MET B 1 280 ? 3.465 16.859 15.133 1 98.94 280 MET B CA 1
ATOM 5379 C C . MET B 1 280 ? 3.131 15.438 15.555 1 98.94 280 MET B C 1
ATOM 5381 O O . MET B 1 280 ? 1.958 15.086 15.688 1 98.94 280 MET B O 1
ATOM 5385 N N . PHE B 1 281 ? 4.148 14.641 15.766 1 98.94 281 PHE B N 1
ATOM 5386 C CA . PHE B 1 281 ? 3.924 13.281 16.234 1 98.94 281 PHE B CA 1
ATOM 5387 C C . PHE B 1 281 ? 3.334 13.281 17.641 1 98.94 281 PHE B C 1
ATOM 5389 O O . PHE B 1 281 ? 2.441 12.484 17.938 1 98.94 281 PHE B O 1
ATOM 5396 N N . ALA B 1 282 ? 3.844 14.156 18.531 1 98.94 282 ALA B N 1
ATOM 5397 C CA . ALA B 1 282 ? 3.285 14.266 19.875 1 98.94 282 ALA B CA 1
ATOM 5398 C C . ALA B 1 282 ? 1.812 14.664 19.828 1 98.94 282 ALA B C 1
ATOM 5400 O O . ALA B 1 282 ? 0.999 14.141 20.594 1 98.94 282 ALA B O 1
ATOM 5401 N N . TYR B 1 283 ? 1.52 15.594 18.953 1 98.94 283 TYR B N 1
ATOM 5402 C CA . TYR B 1 283 ? 0.129 16 18.781 1 98.94 283 TYR B CA 1
ATOM 5403 C C . TYR B 1 283 ? -0.736 14.82 18.375 1 98.94 283 TYR B C 1
ATOM 5405 O O . TYR B 1 283 ? -1.792 14.57 18.953 1 98.94 283 TYR B O 1
ATOM 5413 N N . ALA B 1 284 ? -0.307 14.102 17.375 1 98.94 284 ALA B N 1
ATOM 5414 C CA . ALA B 1 284 ? -1.064 12.961 16.859 1 98.94 284 ALA B CA 1
ATOM 5415 C C . ALA B 1 284 ? -1.239 11.891 17.938 1 98.94 284 ALA B C 1
ATOM 5417 O O . ALA B 1 284 ? -2.314 11.305 18.062 1 98.94 284 ALA B O 1
ATOM 5418 N N . LEU B 1 285 ? -0.187 11.648 18.703 1 98.88 285 LEU B N 1
ATOM 5419 C CA . LEU B 1 285 ? -0.254 10.703 19.812 1 98.88 285 LEU B CA 1
ATOM 5420 C C . LEU B 1 285 ? -1.271 11.156 20.859 1 98.88 285 LEU B C 1
ATOM 5422 O O . LEU B 1 285 ? -2.135 10.375 21.266 1 98.88 285 LEU B O 1
ATOM 5426 N N . ALA B 1 286 ? -1.166 12.391 21.281 1 98.75 286 ALA B N 1
ATOM 5427 C CA . ALA B 1 286 ? -2.043 12.922 22.328 1 98.75 286 ALA B CA 1
ATOM 5428 C C . ALA B 1 286 ? -3.506 12.852 21.891 1 98.75 286 ALA B C 1
ATOM 5430 O O . ALA B 1 286 ? -4.355 12.359 22.641 1 98.75 286 ALA B O 1
ATOM 5431 N N . LYS B 1 287 ? -3.779 13.336 20.703 1 98.69 287 LYS B N 1
ATOM 5432 C CA . LYS B 1 287 ? -5.152 13.32 20.203 1 98.69 287 LYS B CA 1
ATOM 5433 C C . LYS B 1 287 ? -5.641 11.898 19.969 1 98.69 287 LYS B C 1
ATOM 5435 O O . LYS B 1 287 ? -6.797 11.578 20.266 1 98.69 287 LYS B O 1
ATOM 5440 N N . GLY B 1 288 ? -4.773 11.047 19.422 1 98.69 288 GLY B N 1
ATOM 5441 C CA . GLY B 1 288 ? -5.133 9.656 19.234 1 98.69 288 GLY B CA 1
ATOM 5442 C C . GLY B 1 288 ? -5.512 8.953 20.516 1 98.69 288 GLY B C 1
ATOM 5443 O O . GLY B 1 288 ? -6.465 8.172 20.547 1 98.69 288 GLY B O 1
ATOM 5444 N N . ILE B 1 289 ? -4.805 9.242 21.531 1 98.19 289 ILE B N 1
ATOM 5445 C CA . ILE B 1 289 ? -5.078 8.648 22.844 1 98.19 289 ILE B CA 1
ATOM 5446 C C . ILE B 1 289 ? -6.379 9.219 23.406 1 98.19 289 ILE B C 1
ATOM 5448 O O . ILE B 1 289 ? -7.25 8.469 23.844 1 98.19 289 ILE B O 1
ATOM 5452 N N . GLU B 1 290 ? -6.5 10.508 23.359 1 97.81 290 GLU B N 1
ATOM 5453 C CA . GLU B 1 290 ? -7.672 11.18 23.906 1 97.81 290 GLU B CA 1
ATOM 5454 C C . GLU B 1 290 ? -8.953 10.711 23.219 1 97.81 290 GLU B C 1
ATOM 5456 O O . GLU B 1 290 ? -9.984 10.539 23.859 1 97.81 290 GLU B O 1
ATOM 5461 N N . LYS B 1 291 ? -8.922 10.492 21.906 1 98 291 LYS B N 1
ATOM 5462 C CA . LYS B 1 291 ? -10.102 10.141 21.109 1 98 291 LYS B CA 1
ATOM 5463 C C . LYS B 1 291 ? -10.328 8.633 21.109 1 98 291 LYS B C 1
ATOM 5465 O O . LYS B 1 291 ? -11.328 8.156 20.578 1 98 291 LYS B O 1
ATOM 5470 N N . GLY B 1 292 ? -9.344 7.871 21.641 1 97.69 292 GLY B N 1
ATOM 5471 C CA . GLY B 1 292 ? -9.5 6.43 21.75 1 97.69 292 GLY B CA 1
ATOM 5472 C C . GLY B 1 292 ? -9.047 5.688 20.5 1 97.69 292 GLY B C 1
ATOM 5473 O O . GLY B 1 292 ? -9.352 4.5 20.344 1 97.69 292 GLY B O 1
ATOM 5474 N N . TYR B 1 293 ? -8.391 6.332 19.578 1 98.19 293 TYR B N 1
ATOM 5475 C CA . TYR B 1 293 ? -7.852 5.676 18.391 1 98.19 293 TYR B CA 1
ATOM 5476 C C . TYR B 1 293 ? -6.652 4.809 18.75 1 98.19 293 TYR B C 1
ATOM 5478 O O . TYR B 1 293 ? -6.352 3.834 18.062 1 98.19 293 TYR B O 1
ATOM 5486 N N . LEU B 1 294 ? -5.902 5.227 19.781 1 98.44 294 LEU B N 1
ATOM 5487 C CA . LEU B 1 294 ? -4.754 4.531 20.344 1 98.44 294 LEU B CA 1
ATOM 5488 C C . LEU B 1 294 ? -5.012 4.16 21.812 1 98.44 294 LEU B C 1
ATOM 5490 O O . LEU B 1 294 ? -5.605 4.938 22.547 1 98.44 294 LEU B O 1
ATOM 5494 N N . ASP B 1 295 ? -4.598 3.076 22.25 1 97.38 295 ASP B N 1
ATOM 5495 C CA . ASP B 1 295 ? -4.852 2.65 23.625 1 97.38 295 ASP B CA 1
ATOM 5496 C C . ASP B 1 295 ? -3.764 3.16 24.562 1 97.38 295 ASP B C 1
ATOM 5498 O O . ASP B 1 295 ? -2.916 3.963 24.172 1 97.38 295 ASP B O 1
ATOM 5502 N N . SER B 1 296 ? -3.773 2.711 25.781 1 95.75 296 SER B N 1
ATOM 5503 C CA . SER B 1 296 ? -2.953 3.26 26.859 1 95.75 296 SER B CA 1
ATOM 5504 C C . SER B 1 296 ? -1.494 2.848 26.703 1 95.75 296 SER B C 1
ATOM 5506 O O . SER B 1 296 ? -0.613 3.412 27.359 1 95.75 296 SER B O 1
ATOM 5508 N N . SER B 1 297 ? -1.214 1.9 25.828 1 97.12 297 SER B N 1
ATOM 5509 C CA . SER B 1 297 ? 0.161 1.449 25.625 1 97.12 297 SER B CA 1
ATOM 5510 C C . SER B 1 297 ? 1 2.516 24.938 1 97.12 297 SER B C 1
ATOM 5512 O O . SER B 1 297 ? 2.23 2.457 24.953 1 97.12 297 SER B O 1
ATOM 5514 N N . TYR B 1 298 ? 0.354 3.553 24.422 1 98.19 298 TYR B N 1
ATOM 5515 C CA . TYR B 1 298 ? 1.061 4.59 23.672 1 98.19 298 TYR B CA 1
ATOM 5516 C C . TYR B 1 298 ? 1.429 5.758 24.578 1 98.19 298 TYR B C 1
ATOM 5518 O O . TYR B 1 298 ? 2.162 6.664 24.172 1 98.19 298 TYR B O 1
ATOM 5526 N N . VAL B 1 299 ? 1.003 5.828 25.828 1 97.69 299 VAL B N 1
ATOM 5527 C CA . VAL B 1 299 ? 1.158 6.969 26.734 1 97.69 299 VAL B CA 1
ATOM 5528 C C . VAL B 1 299 ? 2.637 7.176 27.047 1 97.69 299 VAL B C 1
ATOM 5530 O O . VAL B 1 299 ? 3.107 8.312 27.125 1 97.69 299 VAL B O 1
ATOM 5533 N N . LYS B 1 300 ? 3.352 6.031 27.219 1 97.56 300 LYS B N 1
ATOM 5534 C CA . LYS B 1 300 ? 4.773 6.141 27.531 1 97.56 300 LYS B CA 1
ATOM 5535 C C . LYS B 1 300 ? 5.535 6.832 26.406 1 97.56 300 LYS B C 1
ATOM 5537 O O . LYS B 1 300 ? 6.418 7.652 26.656 1 97.56 300 LYS B O 1
ATOM 5542 N N . ALA B 1 301 ? 5.219 6.496 25.219 1 98.38 301 ALA B N 1
ATOM 5543 C CA . ALA B 1 301 ? 5.855 7.129 24.062 1 98.38 301 ALA B CA 1
ATOM 5544 C C . ALA B 1 301 ? 5.543 8.617 24.016 1 98.38 301 ALA B C 1
ATOM 5546 O O . ALA B 1 301 ? 6.41 9.43 23.688 1 98.38 301 ALA B O 1
ATOM 5547 N N . LEU B 1 302 ? 4.312 9.008 24.281 1 98.69 302 LEU B N 1
ATOM 5548 C CA . LEU B 1 302 ? 3.91 10.414 24.312 1 98.69 302 LEU B CA 1
ATOM 5549 C C . LEU B 1 302 ? 4.672 11.172 25.391 1 98.69 302 LEU B C 1
ATOM 5551 O O . LEU B 1 302 ? 5.125 12.297 25.156 1 98.69 302 LEU B O 1
ATOM 5555 N N . GLU B 1 303 ? 4.797 10.57 26.531 1 98.19 303 GLU B N 1
ATOM 5556 C CA . GLU B 1 303 ? 5.512 11.195 27.641 1 98.19 303 GLU B CA 1
ATOM 5557 C C . GLU B 1 303 ? 6.965 11.484 27.266 1 98.19 303 GLU B C 1
ATOM 5559 O O . GLU B 1 303 ? 7.465 12.586 27.516 1 98.19 303 GLU B O 1
ATOM 5564 N N . ARG B 1 304 ? 7.598 10.508 26.688 1 98.31 304 ARG B N 1
ATOM 5565 C CA . ARG B 1 304 ? 8.992 10.672 26.266 1 98.31 304 ARG B CA 1
ATOM 5566 C C . ARG B 1 304 ? 9.117 11.758 25.203 1 98.31 304 ARG B C 1
ATOM 5568 O O . ARG B 1 304 ? 10.055 12.555 25.234 1 98.31 304 ARG B O 1
ATOM 5575 N N . ALA B 1 305 ? 8.195 11.75 24.359 1 98.75 305 ALA B N 1
ATOM 5576 C CA . ALA B 1 305 ? 8.219 12.742 23.281 1 98.75 305 ALA B CA 1
ATOM 5577 C C . ALA B 1 305 ? 8.086 14.156 23.844 1 98.75 305 ALA B C 1
ATOM 5579 O O . ALA B 1 305 ? 8.867 15.047 23.484 1 98.75 305 ALA B O 1
ATOM 5580 N N . TYR B 1 306 ? 7.117 14.375 24.688 1 98.62 306 TYR B N 1
ATOM 5581 C CA . TYR B 1 306 ? 6.844 15.711 25.203 1 98.62 306 TYR B CA 1
ATOM 5582 C C . TYR B 1 306 ? 7.98 16.188 26.094 1 98.62 306 TYR B C 1
ATOM 5584 O O . TYR B 1 306 ? 8.383 17.359 26.031 1 98.62 306 TYR B O 1
ATOM 5592 N N . GLU B 1 307 ? 8.5 15.297 26.922 1 98.12 307 GLU B N 1
ATOM 5593 C CA . GLU B 1 307 ? 9.664 15.625 27.75 1 98.12 307 GLU B CA 1
ATOM 5594 C C . GLU B 1 307 ? 10.852 16.031 26.875 1 98.12 307 GLU B C 1
ATOM 5596 O O . GLU B 1 307 ? 11.516 17.031 27.156 1 98.12 307 GLU B O 1
ATOM 5601 N N . GLY B 1 308 ? 11.086 15.203 25.891 1 98.62 308 GLY B N 1
ATOM 5602 C CA . GLY B 1 308 ? 12.172 15.508 24.969 1 98.62 308 GLY B CA 1
ATOM 5603 C C . GLY B 1 308 ? 11.992 16.844 24.25 1 98.62 308 GLY B C 1
ATOM 5604 O O . GLY B 1 308 ? 12.953 17.594 24.078 1 98.62 308 GLY B O 1
ATOM 5605 N N . ILE B 1 309 ? 10.812 17.156 23.844 1 98.81 309 ILE B N 1
ATOM 5606 C CA . ILE B 1 309 ? 10.5 18.406 23.141 1 98.81 309 ILE B CA 1
ATOM 5607 C C . ILE B 1 309 ? 10.797 19.594 24.062 1 98.81 309 ILE B C 1
ATOM 5609 O O . ILE B 1 309 ? 11.477 20.531 23.656 1 98.81 309 ILE B O 1
ATOM 5613 N N . ILE B 1 310 ? 10.273 19.531 25.312 1 98.31 310 ILE B N 1
ATOM 5614 C CA . ILE B 1 310 ? 10.438 20.641 26.25 1 98.31 310 ILE B CA 1
ATOM 5615 C C . ILE B 1 310 ? 11.922 20.828 26.562 1 98.31 310 ILE B C 1
ATOM 5617 O O . ILE B 1 310 ? 12.43 21.938 26.531 1 98.31 310 ILE B O 1
ATOM 5621 N N . TYR B 1 311 ? 12.609 19.75 26.75 1 97.25 311 TYR B N 1
ATOM 5622 C CA . TYR B 1 311 ? 14 19.812 27.188 1 97.25 311 TYR B CA 1
ATOM 5623 C C . TYR B 1 311 ? 14.914 20.25 26.047 1 97.25 311 TYR B C 1
ATOM 5625 O O . TYR B 1 311 ? 15.852 21.016 26.266 1 97.25 311 TYR B O 1
ATOM 5633 N N . ARG B 1 312 ? 14.633 19.812 24.906 1 97.94 312 ARG B N 1
ATOM 5634 C CA . ARG B 1 312 ? 15.594 19.984 23.828 1 97.94 312 ARG B CA 1
ATOM 5635 C C . ARG B 1 312 ? 15.312 21.266 23.047 1 97.94 312 ARG B C 1
ATOM 5637 O O . ARG B 1 312 ? 16.234 21.906 22.562 1 97.94 312 ARG B O 1
ATOM 5644 N N . PHE B 1 313 ? 14.055 21.594 22.906 1 98.81 313 PHE B N 1
ATOM 5645 C CA . PHE B 1 313 ? 13.742 22.578 21.875 1 98.81 313 PHE B CA 1
ATOM 5646 C C . PHE B 1 313 ? 13.203 23.859 22.484 1 98.81 313 PHE B C 1
ATOM 5648 O O . PHE B 1 313 ? 13.203 24.922 21.859 1 98.81 313 PHE B O 1
ATOM 5655 N N . VAL B 1 314 ? 12.625 23.828 23.703 1 98.62 314 VAL B N 1
ATOM 5656 C CA . VAL B 1 314 ? 11.953 24.984 24.297 1 98.62 314 VAL B CA 1
ATOM 5657 C C . VAL B 1 314 ? 12.922 25.734 25.219 1 98.62 314 VAL B C 1
ATOM 5659 O O . VAL B 1 314 ? 13.539 25.125 26.094 1 98.62 314 VAL B O 1
ATOM 5662 N N . GLU B 1 315 ? 13.055 27 24.984 1 98.31 315 GLU B N 1
ATOM 5663 C CA . GLU B 1 315 ? 13.93 27.844 25.781 1 98.31 315 GLU B CA 1
ATOM 5664 C C . GLU B 1 315 ? 13.227 29.141 26.188 1 98.31 315 GLU B C 1
ATOM 5666 O O . GLU B 1 315 ? 12.547 29.766 25.375 1 98.31 315 GLU B O 1
ATOM 5671 N N . GLU B 1 316 ? 13.336 29.5 27.406 1 97.56 316 GLU B N 1
ATOM 5672 C CA . GLU B 1 316 ? 12.82 30.797 27.875 1 97.56 316 GLU B CA 1
ATOM 5673 C C . GLU B 1 316 ? 13.891 31.875 27.781 1 97.56 316 GLU B C 1
ATOM 5675 O O . GLU B 1 316 ? 15.031 31.672 28.188 1 97.56 316 GLU B O 1
ATOM 5680 N N . ASP B 1 317 ? 13.539 32.969 27.203 1 97 317 ASP B N 1
ATOM 5681 C CA . ASP B 1 317 ? 14.523 34.062 27.062 1 97 317 ASP B CA 1
ATOM 5682 C C . ASP B 1 317 ? 14.492 34.969 28.266 1 97 317 ASP B C 1
ATOM 5684 O O . ASP B 1 317 ? 13.812 34.719 29.266 1 97 317 ASP B O 1
ATOM 5688 N N . GLU B 1 318 ? 15.305 36.062 28.266 1 96 318 GLU B N 1
ATOM 5689 C CA . GLU B 1 318 ? 15.508 36.969 29.406 1 96 318 GLU B CA 1
ATOM 5690 C C . GLU B 1 318 ? 14.227 37.719 29.75 1 96 318 GLU B C 1
ATOM 5692 O O . GLU B 1 318 ? 14.055 38.156 30.891 1 96 318 GLU B O 1
ATOM 5697 N N . ASN B 1 319 ? 13.32 37.812 28.859 1 96 319 ASN B N 1
ATOM 5698 C CA . ASN B 1 319 ? 12.062 38.531 29.078 1 96 319 ASN B CA 1
ATOM 5699 C C . ASN B 1 319 ? 10.953 37.594 29.531 1 96 319 ASN B C 1
ATOM 5701 O O . ASN B 1 319 ? 9.789 38 29.625 1 96 319 ASN B O 1
ATOM 5705 N N . GLY B 1 320 ? 11.234 36.344 29.609 1 96.31 320 GLY B N 1
ATOM 5706 C CA . GLY B 1 320 ? 10.258 35.375 30.062 1 96.31 320 GLY B CA 1
ATOM 5707 C C . GLY B 1 320 ? 9.445 34.781 28.922 1 96.31 320 GLY B C 1
ATOM 5708 O O . GLY B 1 320 ? 8.492 34.031 29.156 1 96.31 320 GLY B O 1
ATOM 5709 N N . LEU B 1 321 ? 9.789 35.062 27.703 1 97.94 321 LEU B N 1
ATOM 5710 C CA . LEU B 1 321 ? 9.102 34.531 26.531 1 97.94 321 LEU B CA 1
ATOM 5711 C C . LEU B 1 321 ? 9.742 33.219 26.078 1 97.94 321 LEU B C 1
ATOM 5713 O O . LEU B 1 321 ? 10.961 33.062 26.188 1 97.94 321 LEU B O 1
ATOM 5717 N N . LEU B 1 322 ? 8.938 32.375 25.578 1 98.56 322 LEU B N 1
ATOM 5718 C CA . LEU B 1 322 ? 9.43 31.078 25.109 1 98.56 322 LEU B CA 1
ATOM 5719 C C . LEU B 1 322 ? 9.852 31.141 23.656 1 98.56 322 LEU B C 1
ATOM 5721 O O . LEU B 1 322 ? 9.25 31.859 22.859 1 98.56 322 LEU B O 1
ATOM 5725 N N . ASN B 1 323 ? 10.883 30.422 23.375 1 98.69 323 ASN B N 1
ATOM 5726 C CA . ASN B 1 323 ? 11.359 30.172 22.016 1 98.69 323 ASN B CA 1
ATOM 5727 C C . ASN B 1 323 ? 11.359 28.688 21.688 1 98.69 323 ASN B C 1
ATOM 5729 O O . ASN B 1 323 ? 11.602 27.859 22.578 1 98.69 323 ASN B O 1
ATOM 5733 N N . LEU B 1 324 ? 11.039 28.359 20.469 1 98.88 324 LEU B N 1
ATOM 5734 C CA . LEU B 1 324 ? 11.156 27 19.969 1 98.88 324 LEU B CA 1
ATOM 5735 C C . LEU B 1 324 ? 12.328 26.875 19 1 98.88 324 LEU B C 1
ATOM 5737 O O . LEU B 1 324 ? 12.297 27.453 17.906 1 98.88 324 LEU B O 1
ATOM 5741 N N . ASN B 1 325 ? 13.289 26.141 19.344 1 98.62 325 ASN B N 1
ATOM 5742 C CA . ASN B 1 325 ? 14.484 25.922 18.531 1 98.62 325 ASN B CA 1
ATOM 5743 C C . ASN B 1 325 ? 14.414 24.609 17.766 1 98.62 325 ASN B C 1
ATOM 5745 O O . ASN B 1 325 ? 13.57 23.766 18.047 1 98.62 325 ASN B O 1
ATOM 5749 N N . GLY B 1 326 ? 15.219 24.5 16.719 1 98.38 326 GLY B N 1
ATOM 5750 C CA . GLY B 1 326 ? 15.438 23.219 16.078 1 98.38 326 GLY B CA 1
ATOM 5751 C C . GLY B 1 326 ? 14.43 22.922 14.977 1 98.38 326 GLY B C 1
ATOM 5752 O O . GLY B 1 326 ? 14.148 21.75 14.688 1 98.38 326 GLY B O 1
ATOM 5753 N N . VAL B 1 327 ? 13.883 23.984 14.352 1 98.69 327 VAL B N 1
ATOM 5754 C CA . VAL B 1 327 ? 12.859 23.766 13.336 1 98.69 327 VAL B CA 1
ATOM 5755 C C . VAL B 1 327 ? 13.477 23.875 11.938 1 98.69 327 VAL B C 1
ATOM 5757 O O . VAL B 1 327 ? 14.125 24.875 11.617 1 98.69 327 VAL B O 1
ATOM 5760 N N . CYS B 1 328 ? 13.328 22.797 11.164 1 98.25 328 CYS B N 1
ATOM 5761 C CA . CYS B 1 328 ? 13.656 22.906 9.75 1 98.25 328 CYS B CA 1
ATOM 5762 C C . CYS B 1 328 ? 12.82 23.984 9.078 1 98.25 328 CYS B C 1
ATOM 5764 O O . CYS B 1 328 ? 11.586 23.984 9.172 1 98.25 328 CYS B O 1
ATOM 5766 N N . MET B 1 329 ? 13.406 24.844 8.359 1 96.5 329 MET B N 1
ATOM 5767 C CA . MET B 1 329 ? 12.719 26.016 7.816 1 96.5 329 MET B CA 1
ATOM 5768 C C . MET B 1 329 ? 11.82 25.625 6.648 1 96.5 329 MET B C 1
ATOM 5770 O O . MET B 1 329 ? 10.695 26.109 6.535 1 96.5 329 MET B O 1
ATOM 5774 N N . VAL B 1 330 ? 12.359 24.891 5.766 1 93.06 330 VAL B N 1
ATOM 5775 C CA . VAL B 1 330 ? 11.602 24.516 4.574 1 93.06 330 VAL B CA 1
ATOM 5776 C C . VAL B 1 330 ? 12.164 23.234 3.986 1 93.06 330 VAL B C 1
ATOM 5778 O O . VAL B 1 330 ? 13.344 22.922 4.176 1 93.06 330 VAL B O 1
ATOM 5781 N N . ALA B 1 331 ? 11.234 22.438 3.422 1 93.75 331 ALA B N 1
ATOM 5782 C CA . ALA B 1 331 ? 11.625 21.328 2.557 1 93.75 331 ALA B CA 1
ATOM 5783 C C . ALA B 1 331 ? 10.547 21.031 1.519 1 93.75 331 ALA B C 1
ATOM 5785 O O . ALA B 1 331 ? 9.383 21.406 1.7 1 93.75 331 ALA B O 1
ATOM 5786 N N . GLY B 1 332 ? 10.945 20.516 0.342 1 95.38 332 GLY B N 1
ATOM 5787 C CA . GLY B 1 332 ? 10.055 20.156 -0.755 1 95.38 332 GLY B CA 1
ATOM 5788 C C . GLY B 1 332 ? 10.711 19.266 -1.788 1 95.38 332 GLY B C 1
ATOM 5789 O O . GLY B 1 332 ? 11.797 18.734 -1.556 1 95.38 332 GLY B O 1
ATOM 5790 N N . LEU B 1 333 ? 10 19.031 -2.85 1 98.06 333 LEU B N 1
ATOM 5791 C CA . LEU B 1 333 ? 10.484 18.188 -3.943 1 98.06 333 LEU B CA 1
ATOM 5792 C C . LEU B 1 333 ? 10.375 18.922 -5.273 1 98.06 333 LEU B C 1
ATOM 5794 O O . LEU B 1 333 ? 9.391 19.625 -5.523 1 98.06 333 LEU B O 1
ATOM 5798 N N . GLY B 1 334 ? 11.367 18.734 -6.121 1 97.31 334 GLY B N 1
ATOM 5799 C CA . GLY B 1 334 ? 11.352 19.344 -7.449 1 97.31 334 GLY B CA 1
ATOM 5800 C C . GLY B 1 334 ? 11.578 20.844 -7.43 1 97.31 334 GLY B C 1
ATOM 5801 O O . GLY B 1 334 ? 12.391 21.344 -6.645 1 97.31 334 GLY B O 1
ATOM 5802 N N . GLY B 1 335 ? 11.078 21.531 -8.43 1 94.38 335 GLY B N 1
ATOM 5803 C CA . GLY B 1 335 ? 11.18 22.969 -8.523 1 94.38 335 GLY B CA 1
ATOM 5804 C C . GLY B 1 335 ? 12.547 23.438 -9 1 94.38 335 GLY B C 1
ATOM 5805 O O . GLY B 1 335 ? 13.242 22.719 -9.703 1 94.38 335 GLY B O 1
ATOM 5806 N N . ASN B 1 336 ? 12.812 24.75 -8.773 1 92.88 336 ASN B N 1
ATOM 5807 C CA . ASN B 1 336 ? 14.047 25.438 -9.141 1 92.88 336 ASN B CA 1
ATOM 5808 C C . ASN B 1 336 ? 14.523 26.375 -8.031 1 92.88 336 ASN B C 1
ATOM 5810 O O . ASN B 1 336 ? 13.883 27.375 -7.738 1 92.88 336 ASN B O 1
ATOM 5814 N N . PRO B 1 337 ? 15.633 26.188 -7.43 1 94 337 PRO B N 1
ATOM 5815 C CA . PRO B 1 337 ? 16.531 25.062 -7.691 1 94 337 PRO B CA 1
ATOM 5816 C C . PRO B 1 337 ? 15.883 23.703 -7.414 1 94 337 PRO B C 1
ATOM 5818 O O . PRO B 1 337 ? 14.906 23.625 -6.668 1 94 337 PRO B O 1
ATOM 5821 N N . TYR B 1 338 ? 16.422 22.719 -8.039 1 96.62 338 TYR B N 1
ATOM 5822 C CA . TYR B 1 338 ? 15.797 21.406 -7.988 1 96.62 338 TYR B CA 1
ATOM 5823 C C . TYR B 1 338 ? 16.078 20.719 -6.66 1 96.62 338 TYR B C 1
ATOM 5825 O O . TYR B 1 338 ? 17.234 20.484 -6.305 1 96.62 338 TYR B O 1
ATOM 5833 N N . ARG B 1 339 ? 15.125 20.344 -5.961 1 97.38 339 ARG B N 1
ATOM 5834 C CA . ARG B 1 339 ? 15.172 19.578 -4.715 1 97.38 339 ARG B CA 1
ATOM 5835 C C . ARG B 1 339 ? 14.969 18.094 -4.977 1 97.38 339 ARG B C 1
ATOM 5837 O O . ARG B 1 339 ? 13.859 17.656 -5.289 1 97.38 339 ARG B O 1
ATOM 5844 N N . ASP B 1 340 ? 15.953 17.328 -4.734 1 97.31 340 ASP B N 1
ATOM 5845 C CA . ASP B 1 340 ? 15.977 15.969 -5.25 1 97.31 340 ASP B CA 1
ATOM 5846 C C . ASP B 1 340 ? 15.539 14.969 -4.18 1 97.31 340 ASP B C 1
ATOM 5848 O O . ASP B 1 340 ? 15.5 13.766 -4.426 1 97.31 340 ASP B O 1
ATOM 5852 N N . GLY B 1 341 ? 15.281 15.383 -3.014 1 97.44 341 GLY B N 1
ATOM 5853 C CA . GLY B 1 341 ? 14.789 14.523 -1.948 1 97.44 341 GLY B CA 1
ATOM 5854 C C . GLY B 1 341 ? 15.859 13.625 -1.363 1 97.44 341 GLY B C 1
ATOM 5855 O O . GLY B 1 341 ? 15.555 12.648 -0.674 1 97.44 341 GLY B O 1
ATOM 5856 N N . SER B 1 342 ? 17.172 13.93 -1.642 1 97.62 342 SER B N 1
ATOM 5857 C CA . SER B 1 342 ? 18.266 13.141 -1.099 1 97.62 342 SER B CA 1
ATOM 5858 C C . SER B 1 342 ? 18.469 13.414 0.389 1 97.62 342 SER B C 1
ATOM 5860 O O . SER B 1 342 ? 17.922 14.383 0.924 1 97.62 342 SER B O 1
ATOM 5862 N N . TYR B 1 343 ? 19.219 12.469 1.025 1 97.5 343 TYR B N 1
ATOM 5863 C CA . TYR B 1 343 ? 19.594 12.688 2.418 1 97.5 343 TYR B CA 1
ATOM 5864 C C . TYR B 1 343 ? 20.312 14.016 2.584 1 97.5 343 TYR B C 1
ATOM 5866 O O . TYR B 1 343 ? 20 14.797 3.482 1 97.5 343 TYR B O 1
ATOM 5874 N N . GLU B 1 344 ? 21.234 14.32 1.674 1 97.81 344 GLU B N 1
ATOM 5875 C CA . GLU B 1 344 ? 22.016 15.547 1.71 1 97.81 344 GLU B CA 1
ATOM 5876 C C . GLU B 1 344 ? 21.141 16.781 1.566 1 97.81 344 GLU B C 1
ATOM 5878 O O . GLU B 1 344 ? 21.344 17.781 2.246 1 97.81 344 GLU B O 1
ATOM 5883 N N . TYR B 1 345 ? 20.172 16.688 0.768 1 97.75 345 TYR B N 1
ATOM 5884 C CA . TYR B 1 345 ? 19.25 17.797 0.591 1 97.75 345 TYR B CA 1
ATOM 5885 C C . TYR B 1 345 ? 18.484 18.094 1.88 1 97.75 345 TYR B C 1
ATOM 5887 O O . TYR B 1 345 ? 18.469 19.219 2.354 1 97.75 345 TYR B O 1
ATOM 5895 N N . TYR B 1 346 ? 17.906 17.078 2.471 1 97.69 346 TYR B N 1
ATOM 5896 C CA . TYR B 1 346 ? 17.047 17.281 3.629 1 97.69 346 TYR B CA 1
ATOM 5897 C C . TYR B 1 346 ? 17.844 17.844 4.805 1 97.69 346 TYR B C 1
ATOM 5899 O O . TYR B 1 346 ? 17.344 18.688 5.551 1 97.69 346 TYR B O 1
ATOM 5907 N N . ILE B 1 347 ? 19.078 17.391 4.945 1 97.44 347 ILE B N 1
ATOM 5908 C CA . ILE B 1 347 ? 19.828 17.828 6.121 1 97.44 347 ILE B CA 1
ATOM 5909 C C . ILE B 1 347 ? 20.469 19.188 5.848 1 97.44 347 ILE B C 1
ATOM 5911 O O . ILE B 1 347 ? 21.016 19.828 6.758 1 97.44 347 ILE B O 1
ATOM 5915 N N . SER B 1 348 ? 20.422 19.641 4.602 1 96.94 348 SER B N 1
ATOM 5916 C CA . SER B 1 348 ? 21.078 20.906 4.242 1 96.94 348 SER B CA 1
ATOM 5917 C C . SER B 1 348 ? 20.156 22.094 4.496 1 96.94 348 SER B C 1
ATOM 5919 O O . SER B 1 348 ? 20.594 23.234 4.527 1 96.94 348 SER B O 1
ATOM 5921 N N . GLU B 1 349 ? 18.828 21.859 4.637 1 96.44 349 GLU B N 1
ATOM 5922 C CA . GLU B 1 349 ? 17.875 22.938 4.852 1 96.44 349 GLU B CA 1
ATOM 5923 C C . GLU B 1 349 ? 18.172 23.688 6.148 1 96.44 349 GLU B C 1
ATOM 5925 O O . GLU B 1 349 ? 18.547 23.078 7.152 1 96.44 349 GLU B O 1
ATOM 5930 N N . PRO B 1 350 ? 18 25.016 6.176 1 96.62 350 PRO B N 1
ATOM 5931 C CA . PRO B 1 350 ? 18.312 25.797 7.379 1 96.62 350 PRO B CA 1
ATOM 5932 C C . PRO B 1 350 ? 17.406 25.453 8.555 1 96.62 350 PRO B C 1
ATOM 5934 O O . PRO B 1 350 ? 16.234 25.109 8.359 1 96.62 350 PRO B O 1
ATOM 5937 N N . ILE B 1 351 ? 17.969 25.531 9.703 1 97.94 351 ILE B N 1
ATOM 5938 C CA . ILE B 1 351 ? 17.234 25.422 10.961 1 97.94 351 ILE B CA 1
ATOM 5939 C C . ILE B 1 351 ? 16.875 26.812 11.477 1 97.94 351 ILE B C 1
ATOM 5941 O O . ILE B 1 351 ? 17.719 27.703 11.508 1 97.94 351 ILE B O 1
ATOM 5945 N N . LYS B 1 352 ? 15.641 27.016 11.867 1 98.12 352 LYS B N 1
ATOM 5946 C CA . LYS B 1 352 ? 15.188 28.359 12.242 1 98.12 352 LYS B CA 1
ATOM 5947 C C . LYS B 1 352 ? 14.453 28.328 13.578 1 98.12 352 LYS B C 1
ATOM 5949 O O . LYS B 1 352 ? 13.531 27.531 13.773 1 98.12 352 LYS B O 1
ATOM 5954 N N . THR B 1 353 ? 14.883 29.188 14.484 1 98.25 353 THR B N 1
ATOM 5955 C CA . THR B 1 353 ? 14.18 29.391 15.742 1 98.25 353 THR B CA 1
ATOM 5956 C C . THR B 1 353 ? 12.836 30.078 15.508 1 98.25 353 THR B C 1
ATOM 5958 O O . THR B 1 353 ? 12.758 31.047 14.75 1 98.25 353 THR B O 1
ATOM 5961 N N . ASN B 1 354 ? 11.805 29.562 16.047 1 98.56 354 ASN B N 1
ATOM 5962 C CA . ASN B 1 354 ? 10.453 30.125 16.078 1 98.56 354 ASN B CA 1
ATOM 5963 C C . ASN B 1 354 ? 9.812 30.094 14.688 1 98.56 354 ASN B C 1
ATOM 5965 O O . ASN B 1 354 ? 9.023 30.969 14.352 1 98.56 354 ASN B O 1
ATOM 5969 N N . ASP B 1 355 ? 10.344 29.141 13.828 1 98.5 355 ASP B N 1
ATOM 5970 C CA . ASP B 1 355 ? 9.602 28.922 12.586 1 98.5 355 ASP B CA 1
ATOM 5971 C C . ASP B 1 355 ? 8.148 28.531 12.875 1 98.5 355 ASP B C 1
ATOM 5973 O O . ASP B 1 355 ? 7.883 27.703 13.742 1 98.5 355 ASP B O 1
ATOM 5977 N N . LEU B 1 356 ? 7.199 29.062 12.156 1 98.5 356 LEU B N 1
ATOM 5978 C CA . LEU B 1 356 ? 5.785 29.016 12.508 1 98.5 356 LEU B CA 1
ATOM 5979 C C . LEU B 1 356 ? 5.23 27.609 12.312 1 98.5 356 LEU B C 1
ATOM 5981 O O . LEU B 1 356 ? 4.254 27.219 12.969 1 98.5 356 LEU B O 1
ATOM 5985 N N . LYS B 1 357 ? 5.816 26.797 11.398 1 98.5 357 LYS B N 1
ATOM 5986 C CA . LYS B 1 357 ? 5.41 25.391 11.266 1 98.5 357 LYS B CA 1
ATOM 5987 C C . LYS B 1 357 ? 5.625 24.641 12.57 1 98.5 357 LYS B C 1
ATOM 5989 O O . LYS B 1 357 ? 4.758 23.875 13 1 98.5 357 LYS B O 1
ATOM 5994 N N . GLY B 1 358 ? 6.77 24.891 13.18 1 98.81 358 GLY B N 1
ATOM 5995 C CA . GLY B 1 358 ? 7.059 24.281 14.469 1 98.81 358 GLY B CA 1
ATOM 5996 C C . GLY B 1 358 ? 6.23 24.859 15.594 1 98.81 358 GLY B C 1
ATOM 5997 O O . GLY B 1 358 ? 5.691 24.125 16.422 1 98.81 358 GLY B O 1
ATOM 5998 N N . ILE B 1 359 ? 6.094 26.188 15.617 1 98.88 359 ILE B N 1
ATOM 5999 C CA . ILE B 1 359 ? 5.324 26.859 16.656 1 98.88 359 ILE B CA 1
ATOM 6000 C C . ILE B 1 359 ? 3.889 26.344 16.656 1 98.88 359 ILE B C 1
ATOM 6002 O O . ILE B 1 359 ? 3.354 25.984 17.703 1 98.88 359 ILE B O 1
ATOM 6006 N N . GLY B 1 360 ? 3.266 26.297 15.461 1 98.88 360 GLY B N 1
ATOM 6007 C CA . GLY B 1 360 ? 1.902 25.812 15.367 1 98.88 360 GLY B CA 1
ATOM 6008 C C . GLY B 1 360 ? 1.753 24.375 15.859 1 98.88 360 GLY B C 1
ATOM 6009 O O . GLY B 1 360 ? 0.805 24.062 16.578 1 98.88 360 GLY B O 1
ATOM 6010 N N . ALA B 1 361 ? 2.697 23.547 15.453 1 98.94 361 ALA B N 1
ATOM 6011 C CA . ALA B 1 361 ? 2.668 22.141 15.883 1 98.94 361 ALA B CA 1
ATOM 6012 C C . ALA B 1 361 ? 2.812 22.031 17.391 1 98.94 361 ALA B C 1
ATOM 6014 O O . ALA B 1 361 ? 2.143 21.203 18.031 1 98.94 361 ALA B O 1
ATOM 6015 N N . PHE B 1 362 ? 3.689 22.828 18 1 98.94 362 PHE B N 1
ATOM 6016 C CA . PHE B 1 362 ? 3.91 22.812 19.438 1 98.94 362 PHE B CA 1
ATOM 6017 C C . PHE B 1 362 ? 2.654 23.25 20.188 1 98.94 362 PHE B C 1
ATOM 6019 O O . PHE B 1 362 ? 2.287 22.641 21.188 1 98.94 362 PHE B O 1
ATOM 6026 N N . LEU B 1 363 ? 2.027 24.328 19.703 1 98.94 363 LEU B N 1
ATOM 6027 C CA . LEU B 1 363 ? 0.79 24.781 20.328 1 98.94 363 LEU B CA 1
ATOM 6028 C C . LEU B 1 363 ? -0.265 23.688 20.328 1 98.94 363 LEU B C 1
ATOM 6030 O O . LEU B 1 363 ? -0.911 23.438 21.344 1 98.94 363 LEU B O 1
ATOM 6034 N N . LYS B 1 364 ? -0.414 23.016 19.188 1 98.88 364 LYS B N 1
ATOM 6035 C CA . LYS B 1 364 ? -1.397 21.938 19.062 1 98.88 364 LYS B CA 1
ATOM 6036 C C . LYS B 1 364 ? -1.077 20.781 20 1 98.88 364 LYS B C 1
ATOM 6038 O O . LYS B 1 364 ? -1.957 20.297 20.719 1 98.88 364 LYS B O 1
ATOM 6043 N N . ALA B 1 365 ? 0.155 20.375 20.016 1 98.88 365 ALA B N 1
ATOM 6044 C CA . ALA B 1 365 ? 0.578 19.266 20.859 1 98.88 365 ALA B CA 1
ATOM 6045 C C . ALA B 1 365 ? 0.335 19.578 22.344 1 98.88 365 ALA B C 1
ATOM 6047 O O . ALA B 1 365 ? -0.268 18.781 23.062 1 98.88 365 ALA B O 1
ATOM 6048 N N . SER B 1 366 ? 0.78 20.734 22.797 1 98.75 366 SER B N 1
ATOM 6049 C CA . SER B 1 366 ? 0.652 21.125 24.188 1 98.75 366 SER B CA 1
ATOM 6050 C C . SER B 1 366 ? -0.812 21.25 24.609 1 98.75 366 SER B C 1
ATOM 6052 O O . SER B 1 366 ? -1.194 20.812 25.688 1 98.75 366 SER B O 1
ATOM 6054 N N . ALA B 1 367 ? -1.602 21.828 23.75 1 98.62 367 ALA B N 1
ATOM 6055 C CA . ALA B 1 367 ? -3.023 21.969 24.047 1 98.62 367 ALA B CA 1
ATOM 6056 C C . ALA B 1 367 ? -3.678 20.609 24.266 1 98.62 367 ALA B C 1
ATOM 6058 O O . ALA B 1 367 ? -4.449 20.438 25.219 1 98.62 367 ALA B O 1
ATOM 6059 N N . TRP B 1 368 ? -3.381 19.672 23.391 1 98.44 368 TRP B N 1
ATOM 6060 C CA . TRP B 1 368 ? -4.043 18.375 23.453 1 98.44 368 TRP B CA 1
ATOM 6061 C C . TRP B 1 368 ? -3.477 17.516 24.594 1 98.44 368 TRP B C 1
ATOM 6063 O O . TRP B 1 368 ? -4.195 16.719 25.203 1 98.44 368 TRP B O 1
ATOM 6073 N N . ILE B 1 369 ? -2.205 17.656 24.891 1 98.06 369 ILE B N 1
ATOM 6074 C CA . ILE B 1 369 ? -1.619 16.969 26.031 1 98.06 369 ILE B CA 1
ATOM 6075 C C . ILE B 1 369 ? -2.254 17.469 27.328 1 98.06 369 ILE B C 1
ATOM 6077 O O . ILE B 1 369 ? -2.594 16.672 28.203 1 98.06 369 ILE B O 1
ATOM 6081 N N . GLU B 1 370 ? -2.438 18.719 27.438 1 97.25 370 GLU B N 1
ATOM 6082 C CA . GLU B 1 370 ? -3.066 19.297 28.609 1 97.25 370 GLU B CA 1
ATOM 6083 C C . GLU B 1 370 ? -4.516 18.844 28.75 1 97.25 370 GLU B C 1
ATOM 6085 O O . GLU B 1 370 ? -5.016 18.688 29.859 1 97.25 370 GLU B O 1
ATOM 6090 N N . ARG B 1 371 ? -5.191 18.547 27.609 1 94.94 371 ARG B N 1
ATOM 6091 C CA . ARG B 1 371 ? -6.566 18.062 27.609 1 94.94 371 ARG B CA 1
ATOM 6092 C C . ARG B 1 371 ? -6.652 16.672 28.219 1 94.94 371 ARG B C 1
ATOM 6094 O O . ARG B 1 371 ? -7.703 16.266 28.719 1 94.94 371 ARG B O 1
ATOM 6101 N N . LEU B 1 372 ? -5.555 15.922 28.141 1 94.12 372 LEU B N 1
ATOM 6102 C CA . LEU B 1 372 ? -5.547 14.555 28.641 1 94.12 372 LEU B CA 1
ATOM 6103 C C . LEU B 1 372 ? -5.738 14.531 30.156 1 94.12 372 LEU B C 1
ATOM 6105 O O . LEU B 1 372 ? -6.105 13.5 30.719 1 94.12 372 LEU B O 1
ATOM 6109 N N . PHE B 1 373 ? -5.551 15.594 30.828 1 89.19 373 PHE B N 1
ATOM 6110 C CA . PHE B 1 373 ? -5.582 15.617 32.281 1 89.19 373 PHE B CA 1
ATOM 6111 C C . PHE B 1 373 ? -6.656 16.578 32.781 1 89.19 373 PHE B C 1
ATOM 6113 O O . PHE B 1 373 ? -6.664 16.938 33.969 1 89.19 373 PHE B O 1
ATOM 6120 N N . LYS B 1 374 ? -7.57 16.969 31.984 1 81.5 374 LYS B N 1
ATOM 6121 C CA . LYS B 1 374 ? -8.734 17.734 32.406 1 81.5 374 LYS B CA 1
ATOM 6122 C C . LYS B 1 374 ? -9.922 16.828 32.719 1 81.5 374 LYS B C 1
ATOM 6124 O O . LYS B 1 374 ? -10.055 15.758 32.125 1 81.5 374 LYS B O 1
#

Sequence (748 aa):
MKKLKQLAKANYSVRMSNSVLAKFPKLIDKWQYDYGVVFKGFEYIYENTGNEEYFEYIKKNIDYFVQDDGSIKKYSPEEYNIDHINNGKAVLFLYRKTGEEKYRKAAQLLRDQLKTHPRTVEGGFWHKKIYPHQMWLDGIYMGSPFYAEYATLIGQDEAEEIFDDVAKQVILCAKHTKDPITGLHFHGWDERREQKWANKITGCSPNFWGRAMGWFAMAIVDVLDFLPQDHQSRETILAIFKQLIDAVLKYQDPETGVWYQVVNFIGRNGNYPEASASCMFAYALAKGIEKGYLDSSYVKALERAYEGIIYRFVEEDENGLLNLNGVCMVAGLGGNPYRDGSYEYYISEPIKTNDLKGIGAFLKASAWIERLFKMKKLKQLAKANYSVRMSNSVLAKFPKLIDKWQYDYGVVFKGFEYIYENTGNEEYFEYIKKNIDYFVQDDGSIKKYSPEEYNIDHINNGKAVLFLYRKTGEEKYRKAAQLLRDQLKTHPRTVEGGFWHKKIYPHQMWLDGIYMGSPFYAEYATLIGQDEAEEIFDDVAKQVILCAKHTKDPITGLHFHGWDERREQKWANKITGCSPNFWGRAMGWFAMAIVDVLDFLPQDHQSRETILAIFKQLIDAVLKYQDPETGVWYQVVNFIGRNGNYPEASASCMFAYALAKGIEKGYLDSSYVKALERAYEGIIYRFVEEDENGLLNLNGVCMVAGLGGNPYRDGSYEYYISEPIKTNDLKGIGAFLKASAWIERLFK

pLDDT: mean 97.4, std 2.58, range [74.5, 98.94]

Foldseek 3Di:
DVLLQVVLVVLVLVQQLVLCCVPPVEDAPALFLLVLLQLVLLVLVCVVPVDCVSVVSLCVRQPSQQDLQQHGHRDDLVFLALRSQSNLVSLVVCCVVPVRVSSVSVLVVSVVSVVPADAAPLQAGANTPVRPQKDFLLSLLSHLLSQLSNLVVDDDVVSLVSLVSSLSNLLVQLVQFADPVLREGAGMAHPCLPALQADNPRRGGDAHFLVRLLSNLLSLLSSLVRRDPVRPCNVVSLVSNVSNLVSQLVQQDPVQLAAWRRRNQPPPPLIDGAQLSLLSSLLSLLSCDVVVSDDPVCVVSSSSSVRSNCVPFWDADPVRHIKGWRHQQDDDAQDVVGQNNDPCSSSVGDTDMPRSSNSSSNSSSS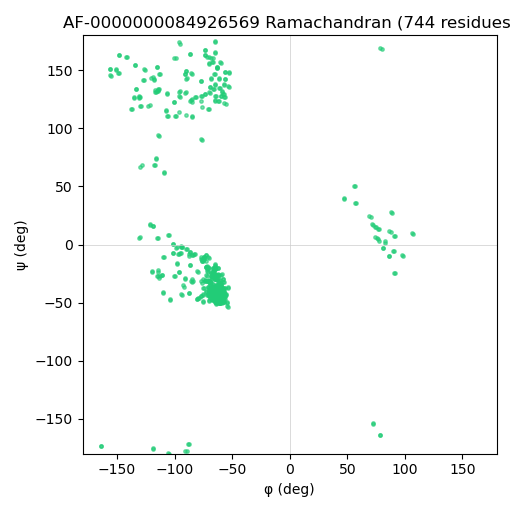SSSSVVVD/DVLLQVVLVVLVLVQQLVLCCVPPVEDAPALFLLVLLQLVLLVLVCVVPVDCVSVVSLCVRQDSQQDLQLHGHRDDLVFLALRSQSNLVSLVVCCVVPVRVSSVSVLVVSVVSVVPADAAPLQAGANTPVRPQKDFLLSLLSHLLSQLSNLVVDDDVVSLVSLVSSLSNLLVQLVQFADPVLREGAGMAHPCLPALQADNPRRGGDAHFLVRLLSNLLSLLSSLVRRDPVPPCNVVSLVSNVSNLVSQLVQQDPVQLAAWRRRNQPPPPLIDGAQLSLLSSLLSLLSCDVVVSDDPVCVVSSSSSVRSNCVPFWDADPVRHIKGWRHQQDDDAQDVVGQNNDPCRSSVGDTDMPRSSNSSSNSSSSSSSSVVVD

Radius of gyration: 29.1 Å; Cα contacts (8 Å, |Δi|>4): 1381; chains: 2; bounding box: 53×90×73 Å

Nearest PDB structures (foldseek):
  4wu0-assembly2_B  TM=9.858E-01  e=2.386E-38  Clostridium acetobutylicum ATCC 824
  2gh4-assembly1_A  TM=9.584E-01  e=1.655E-31  Bacillus subtilis
  1nc5-assembly1_A  TM=9.576E-01  e=1.579E-31  Bacillus subtilis
  4xuv-assembly1_A  TM=8.355E-01  e=2.396E-13  Thermothielavioides terrestris NRRL 8126
  4xuv-assembly1_B  TM=8.480E-01  e=6.471E-13  Thermothielavioides terrestris NRRL 8126

Organism: Caldicellulosiruptor owensensis (strain ATCC 700167 / DSM 13100 / OL) (NCBI:txid632518)